Protein AF-0000000087192263 (afdb_homodimer)

Radius of gyration: 20.5 Å; Cα contacts (8 Å, |Δi|>4): 845; chains: 2; bounding box: 50×61×40 Å

Sequence (394 aa):
MRIVALLAHPRASSFNHALFDAVTDELRARGCEVLAHDLCAEGFDPLLRADETGTVAGAGAAGDALVARHREELAAADGLVFVHPNWWGMPPAVLAGWIQRVLAPGVAYKLEHADGEPEGLLRAGRALVLNTSDTPEERERDEFGDPLQRVWAACVLPYVGVGDVRRKVFRTVSDATAAEREAWLAEAREAAAALVGMRIVALLAHPRASSFNHALFDAVTDELRARGCEVLAHDLCAEGFDPLLRADETGTVAGAGAAGDALVARHREELAAADGLVFVHPNWWGMPPAVLAGWIQRVLAPGVAYKLEHADGEPEGLLRAGRALVLNTSDTPEERERDEFGDPLQRVWAACVLPYVGVGDVRRKVFRTVSDATAAEREAWLAEAREAAAALVG

Secondary structure (DSSP, 8-state):
-EEEEEE--S-TTSHHHHHHHHHHHHHHHTT-EEEEEETTTTT------GGG--SSS---S-SSHHHHHHHHHHHH-SEEEEEEE-BTTB--HHHHHHHHHHS-BTTTEE-SSTTS--EE--S--EEEEEEEESS-HHHIIIII--HHHHIIIIIITGGGT--EEEEEEEE-STT--HHHHHHHHHHHHHHHHHHH-/-EEEEEE--S-TTSHHHHHHHHHHHHHHHTT-EEEEEETTTTT------GGG--SSS---S-SSHHHHHHHHHHHH-SEEEEEEE-BTTB--HHHHHHHHHHS-BTTTEE-SSTTS--EE--S--EEEEEEEESS-HHHIIIII--HHHHIIIIIITGGGT--EEEEEEEE-STT--HHHHHHHHHHHHHHHHHHH-

Nearest PDB structures (foldseek):
  3lcm-assembly1_B  TM=8.737E-01  e=1.177E-16  Streptococcus mutans UA159
  4cet-assembly1_A-2  TM=8.474E-01  e=1.750E-14  Homo sapiens
  1qrd-assembly1_A  TM=8.284E-01  e=2.272E-13  Rattus rattus
  3p0r-assembly1_A-2  TM=7.513E-01  e=4.917E-11  Bacillus anthracis str. Sterne
  4n65-assembly1_A  TM=7.554E-01  e=4.619E-11  Pseudomonas aeruginosa PAO1

Solvent-accessible surface area (backbone atoms only — not comparable to full-atom values): 20004 Å² total; per-residue (Å²): 98,36,31,39,34,41,34,41,63,59,41,81,85,36,70,53,46,52,45,45,50,39,25,52,50,44,36,42,74,70,62,32,48,69,52,75,41,51,40,53,84,70,59,60,78,26,71,64,48,51,91,58,69,60,56,41,60,59,59,71,80,59,89,45,68,67,54,36,49,52,36,54,51,50,51,68,14,46,26,39,36,40,27,30,47,58,53,62,48,33,62,42,20,52,48,43,8,43,50,61,60,39,60,24,19,70,49,22,24,42,28,88,42,74,65,48,73,65,42,43,54,32,62,22,41,37,36,42,37,41,32,38,32,40,59,44,69,67,52,29,65,76,58,35,48,59,28,48,56,34,25,45,64,34,35,41,38,45,44,27,37,25,74,44,71,43,76,48,75,47,64,37,57,89,76,50,49,73,67,53,50,52,52,50,38,52,52,43,27,51,53,40,53,55,71,77,98,98,36,32,41,32,41,34,38,62,56,40,82,84,34,69,55,46,53,46,46,51,39,25,52,51,46,37,42,74,70,63,33,49,69,53,74,39,49,40,53,82,70,62,60,77,26,71,65,50,51,90,60,69,60,57,42,60,59,62,71,79,58,89,46,68,67,54,36,50,50,35,56,51,51,52,66,15,47,26,39,37,40,28,29,46,57,51,62,48,32,63,44,19,52,47,42,9,43,51,61,62,40,62,25,21,72,50,22,23,42,28,89,41,74,64,48,75,64,41,42,54,32,62,20,42,38,35,40,38,42,31,37,32,39,59,44,71,66,53,30,68,76,60,36,48,60,28,47,57,35,25,47,64,34,36,42,38,46,45,28,37,26,75,45,72,43,75,47,76,46,63,37,56,89,75,52,48,73,67,54,50,52,53,50,39,52,51,43,26,51,55,37,53,55,72,77,99

Foldseek 3Di:
DEEEEEQEDQDCPDLLVVLSCLLQVLCVVVPYHYNYDYLNVVVQDLDDDPLQQDAADFSPADPDPVLNVLLVSQQVGQEYEYGAEQDLLDGDSSVNSSLSRNCGDVRQWHDNDPPGQIDARGNHQEYEYEYEAADDPVCCVPPVDRSVCCCCQPPRQVSNRHNHYHYDYHDDPVPDDPVRSVVVSVVSSVVSVVSVD/DEEEEEQEDQDCPDLLVVLSCLLQVLCVVVPYHYNYDHLNVVVQDLDDDPLQQDAADFSPADPDPVLNVLLVSQQVGQEYEYGAEQDLLDGDSSVNSSLSRNCGDVRQWHDNDPPGQIDARHNHQEYEYEYEAADDPVCCVPPVDRSVCCCCQPPRQVSNRHNHYHYDYHDDPVPDDPVRSVVVSVVSSVVSVVSVD

pLDDT: mean 97.14, std 2.64, range [80.75, 99.0]

InterPro domains:
  IPR003680 Flavodoxin-like fold [PF02525] (1-192)
  IPR029039 Flavoprotein-like superfamily [G3DSA:3.40.50.360] (1-196)
  IPR029039 Flavoprotein-like superfamily [SSF52218] (1-196)
  IPR051545 NAD(P)H dehydrogenase (quinone) [PTHR10204] (1-190)

Organism: Streptomyces mobaraensis (NCBI:txid35621)

Structure (mmCIF, N/CA/C/O backbone):
data_AF-0000000087192263-model_v1
#
loop_
_entity.id
_entity.type
_entity.pdbx_description
1 polymer 'Flavodoxin family protein'
#
loop_
_atom_site.group_PDB
_atom_site.id
_atom_site.type_symbol
_atom_site.label_atom_id
_atom_site.label_alt_id
_atom_site.label_comp_id
_atom_site.label_asym_id
_atom_site.label_entity_id
_atom_site.label_seq_id
_atom_site.pdbx_PDB_ins_code
_atom_site.Cartn_x
_atom_site.Cartn_y
_atom_site.Cartn_z
_atom_site.occupancy
_atom_site.B_iso_or_equiv
_atom_site.auth_seq_id
_atom_site.auth_comp_id
_atom_site.auth_asym_id
_atom_site.auth_atom_id
_atom_site.pdbx_PDB_model_num
ATOM 1 N N . MET A 1 1 ? 6.074 27.859 11.008 1 94.62 1 MET A N 1
ATOM 2 C CA . MET A 1 1 ? 6.215 26.422 10.789 1 94.62 1 MET A CA 1
ATOM 3 C C . MET A 1 1 ? 5.578 26 9.461 1 94.62 1 MET A C 1
ATOM 5 O O . MET A 1 1 ? 4.488 26.469 9.125 1 94.62 1 MET A O 1
ATOM 9 N N . ARG A 1 2 ? 6.289 25.266 8.602 1 97.81 2 ARG A N 1
ATOM 10 C CA . ARG A 1 2 ? 5.781 24.781 7.328 1 97.81 2 ARG A CA 1
ATOM 11 C C . ARG A 1 2 ? 5.344 23.328 7.441 1 97.81 2 ARG A C 1
ATOM 13 O O . ARG A 1 2 ? 6.125 22.469 7.855 1 97.81 2 ARG A O 1
ATOM 20 N N . ILE A 1 3 ? 4.07 23.047 7.066 1 98.62 3 ILE A N 1
ATOM 21 C CA . ILE A 1 3 ? 3.496 21.719 7.195 1 98.62 3 ILE A CA 1
ATOM 22 C C . ILE A 1 3 ? 3.059 21.219 5.824 1 98.62 3 ILE A C 1
ATOM 24 O O . ILE A 1 3 ? 2.367 21.922 5.086 1 98.62 3 ILE A O 1
ATOM 28 N N . VAL A 1 4 ? 3.521 20.078 5.422 1 98.88 4 VAL A N 1
ATOM 29 C CA . VAL A 1 4 ? 2.975 19.391 4.258 1 98.88 4 VAL A CA 1
ATOM 30 C C . VAL A 1 4 ? 1.828 18.469 4.691 1 98.88 4 VAL A C 1
ATOM 32 O O . VAL A 1 4 ? 1.989 17.656 5.598 1 98.88 4 VAL A O 1
ATOM 35 N N . ALA A 1 5 ? 0.648 18.688 4.156 1 98.94 5 ALA A N 1
ATOM 36 C CA . ALA A 1 5 ? -0.538 17.891 4.449 1 98.94 5 ALA A CA 1
ATOM 37 C C . ALA A 1 5 ? -1.03 17.156 3.205 1 98.94 5 ALA A C 1
ATOM 39 O O . ALA A 1 5 ? -1.224 17.766 2.152 1 98.94 5 ALA A O 1
ATOM 40 N N . LEU A 1 6 ? -1.218 15.867 3.338 1 98.94 6 LEU A N 1
ATOM 41 C CA . LEU A 1 6 ? -1.612 15.031 2.211 1 98.94 6 LEU A CA 1
ATOM 42 C C . LEU A 1 6 ? -2.965 14.375 2.471 1 98.94 6 LEU A C 1
ATOM 44 O O . LEU A 1 6 ? -3.188 13.805 3.541 1 98.94 6 LEU A O 1
ATOM 48 N N . LEU A 1 7 ? -3.816 14.477 1.488 1 98.94 7 LEU A N 1
ATOM 49 C CA . LEU A 1 7 ? -5.105 13.789 1.469 1 98.94 7 LEU A CA 1
ATOM 50 C C . LEU A 1 7 ? -5.137 12.727 0.378 1 98.94 7 LEU A C 1
ATOM 52 O O . LEU A 1 7 ? -4.734 12.984 -0.758 1 98.94 7 LEU A O 1
ATOM 56 N N . ALA A 1 8 ? -5.555 11.523 0.763 1 98.88 8 ALA A N 1
ATOM 57 C CA . ALA A 1 8 ? -5.695 10.445 -0.218 1 98.88 8 ALA A CA 1
ATOM 58 C C . ALA A 1 8 ? -7.082 9.812 -0.145 1 98.88 8 ALA A C 1
ATOM 60 O O . ALA A 1 8 ? -7.281 8.82 0.552 1 98.88 8 ALA A O 1
ATOM 61 N N . HIS A 1 9 ? -7.98 10.328 -0.926 1 98.81 9 HIS A N 1
ATOM 62 C CA . HIS A 1 9 ? -9.32 9.789 -1.115 1 98.81 9 HIS A CA 1
ATOM 63 C C . HIS A 1 9 ? -9.945 10.305 -2.406 1 98.81 9 HIS A C 1
ATOM 65 O O . HIS A 1 9 ? -9.93 11.508 -2.674 1 98.81 9 HIS A O 1
ATOM 71 N N . PRO A 1 10 ? -10.586 9.438 -3.146 1 98.38 10 PRO A N 1
ATOM 72 C CA . PRO A 1 10 ? -11.047 9.867 -4.469 1 98.38 10 PRO A CA 1
ATOM 73 C C . PRO A 1 10 ? -12.406 10.57 -4.422 1 98.38 10 PRO A C 1
ATOM 75 O O . PRO A 1 10 ? -12.797 11.219 -5.391 1 98.38 10 PRO A O 1
ATOM 78 N N . ARG A 1 11 ? -13.133 10.375 -3.334 1 97.69 11 ARG A N 1
ATOM 79 C CA . ARG A 1 11 ? -14.453 10.984 -3.221 1 97.69 11 ARG A CA 1
ATOM 80 C C . ARG A 1 11 ? -14.367 12.336 -2.514 1 97.69 11 ARG A C 1
ATOM 82 O O . ARG A 1 11 ? -14.086 12.398 -1.315 1 97.69 11 ARG A O 1
ATOM 89 N N . ALA A 1 12 ? -14.781 13.398 -3.156 1 96.38 12 ALA A N 1
ATOM 90 C CA . ALA A 1 12 ? -14.672 14.758 -2.627 1 96.38 12 ALA A CA 1
ATOM 91 C C . ALA A 1 12 ? -15.555 14.938 -1.397 1 96.38 12 ALA A C 1
ATOM 93 O O . ALA A 1 12 ? -15.25 15.75 -0.522 1 96.38 12 ALA A O 1
ATOM 94 N N . SER A 1 13 ? -16.594 14.164 -1.322 1 96.25 13 SER A N 1
ATOM 95 C CA . SER A 1 13 ? -17.531 14.305 -0.217 1 96.25 13 SER A CA 1
ATOM 96 C C . SER A 1 13 ? -17.188 13.352 0.925 1 96.25 13 SER A C 1
ATOM 98 O O . SER A 1 13 ? -17.969 13.195 1.866 1 96.25 13 SER A O 1
ATOM 100 N N . SER A 1 14 ? -16.078 12.695 0.826 1 97.88 14 SER A N 1
ATOM 101 C CA . SER A 1 14 ? -15.703 11.711 1.832 1 97.88 14 SER A CA 1
ATOM 102 C C . SER A 1 14 ? -15.445 12.367 3.184 1 97.88 14 SER A C 1
ATOM 104 O O . SER A 1 14 ? -15.117 13.555 3.248 1 97.88 14 SER A O 1
ATOM 106 N N . PHE A 1 15 ? -15.578 11.609 4.254 1 98.75 15 PHE A N 1
ATOM 107 C CA . PHE A 1 15 ? -15.25 12.117 5.578 1 98.75 15 PHE A CA 1
ATOM 108 C C . PHE A 1 15 ? -13.766 12.453 5.676 1 98.75 15 PHE A C 1
ATOM 110 O O . PHE A 1 15 ? -13.367 13.305 6.469 1 98.75 15 PHE A O 1
ATOM 117 N N . ASN A 1 16 ? -12.922 11.836 4.898 1 98.94 16 ASN A N 1
ATOM 118 C CA . ASN A 1 16 ? -11.5 12.148 4.855 1 98.94 16 ASN A CA 1
ATOM 119 C C . ASN A 1 16 ? -11.266 13.594 4.418 1 98.94 16 ASN A C 1
ATOM 121 O O . ASN A 1 16 ? -10.375 14.266 4.941 1 98.94 16 ASN A O 1
ATOM 125 N N . HIS A 1 17 ? -12.047 14.016 3.438 1 98.94 17 HIS A N 1
ATOM 126 C CA . HIS A 1 17 ? -11.938 15.414 3.029 1 98.94 17 HIS A CA 1
ATOM 127 C C . HIS A 1 17 ? -12.312 16.344 4.172 1 98.94 17 HIS A C 1
ATOM 129 O O . HIS A 1 17 ? -11.664 17.375 4.375 1 98.94 17 HIS A O 1
ATOM 135 N N . ALA A 1 18 ? -13.336 16 4.922 1 98.88 18 ALA A N 1
ATOM 136 C CA . ALA A 1 18 ? -13.75 16.828 6.059 1 98.88 18 ALA A CA 1
ATOM 137 C C . ALA A 1 18 ? -12.648 16.891 7.113 1 98.88 18 ALA A C 1
ATOM 139 O O . ALA A 1 18 ? -12.367 17.969 7.648 1 98.88 18 ALA A O 1
ATOM 140 N N . LEU A 1 19 ? -12.062 15.766 7.402 1 98.94 19 LEU A N 1
ATOM 141 C CA . LEU A 1 19 ? -10.953 15.727 8.344 1 98.94 19 LEU A CA 1
ATOM 142 C C . LEU A 1 19 ? -9.789 16.578 7.855 1 98.94 19 LEU A C 1
ATOM 144 O O . LEU A 1 19 ? -9.211 17.344 8.625 1 98.94 19 LEU A O 1
ATOM 148 N N . PHE A 1 20 ? -9.477 16.438 6.574 1 98.94 20 PHE A N 1
ATOM 149 C CA . PHE A 1 20 ? -8.383 17.172 5.957 1 98.94 20 PHE A CA 1
ATOM 150 C C . PHE A 1 20 ? -8.602 18.672 6.074 1 98.94 20 PHE A C 1
ATOM 152 O O . PHE A 1 20 ? -7.707 19.406 6.5 1 98.94 20 PHE A O 1
ATOM 159 N N . ASP A 1 21 ? -9.781 19.094 5.742 1 98.94 21 ASP A N 1
ATOM 160 C CA . ASP A 1 21 ? -10.125 20.5 5.836 1 98.94 21 ASP A CA 1
ATOM 161 C C . ASP A 1 21 ? -10.031 21 7.277 1 98.94 21 ASP A C 1
ATOM 163 O O . ASP A 1 21 ? -9.492 22.078 7.539 1 98.94 21 ASP A O 1
ATOM 167 N N . ALA A 1 22 ? -10.539 20.203 8.203 1 98.94 22 ALA A N 1
ATOM 168 C CA . ALA A 1 22 ? -10.516 20.578 9.617 1 98.94 22 ALA A CA 1
ATOM 169 C C . ALA A 1 22 ? -9.094 20.797 10.109 1 98.94 22 ALA A C 1
ATOM 171 O O . ALA A 1 22 ? -8.797 21.797 10.766 1 98.94 22 ALA A O 1
ATOM 172 N N . VAL A 1 23 ? -8.211 19.922 9.742 1 98.94 23 VAL A N 1
ATOM 173 C CA . VAL A 1 23 ? -6.852 19.969 10.266 1 98.94 23 VAL A CA 1
ATOM 174 C C . VAL A 1 23 ? -6.066 21.078 9.578 1 98.94 23 VAL A C 1
ATOM 176 O O . VAL A 1 23 ? -5.301 21.797 10.227 1 98.94 23 VAL A O 1
ATOM 179 N N . THR A 1 24 ? -6.227 21.219 8.266 1 98.88 24 THR A N 1
ATOM 180 C CA . THR A 1 24 ? -5.477 22.266 7.559 1 98.88 24 THR A CA 1
ATOM 181 C C . THR A 1 24 ? -5.941 23.656 7.98 1 98.88 24 THR A C 1
ATOM 183 O O . THR A 1 24 ? -5.129 24.562 8.148 1 98.88 24 THR A O 1
ATOM 186 N N . ASP A 1 25 ? -7.262 23.797 8.164 1 98.81 25 ASP A N 1
ATOM 187 C CA . ASP A 1 25 ? -7.797 25.062 8.641 1 98.81 25 ASP A CA 1
ATOM 188 C C . ASP A 1 25 ? -7.246 25.406 10.031 1 98.81 25 ASP A C 1
ATOM 190 O O . ASP A 1 25 ? -6.852 26.547 10.281 1 98.81 25 ASP A O 1
ATOM 194 N N . GLU A 1 26 ? -7.262 24.422 10.906 1 98.81 26 GLU A N 1
ATOM 195 C CA . GLU A 1 26 ? -6.75 24.625 12.258 1 98.81 26 GLU A CA 1
ATOM 196 C C . GLU A 1 26 ? -5.285 25.047 12.234 1 98.81 26 GLU A C 1
ATOM 198 O O . GLU A 1 26 ? -4.895 26 12.93 1 98.81 26 GLU A O 1
ATOM 203 N N . LEU A 1 27 ? -4.473 24.391 11.445 1 98.81 27 LEU A N 1
ATOM 204 C CA . LEU A 1 27 ? -3.047 24.688 11.352 1 98.81 27 LEU A CA 1
ATOM 205 C C . LEU A 1 27 ? -2.82 26.094 10.805 1 98.81 27 LEU A C 1
ATOM 207 O O . LEU A 1 27 ? -1.975 26.844 11.312 1 98.81 27 LEU A O 1
ATOM 211 N N . ARG A 1 28 ? -3.564 26.453 9.773 1 98.75 28 ARG A N 1
ATOM 212 C CA . ARG A 1 28 ? -3.461 27.797 9.227 1 98.75 28 ARG A CA 1
ATOM 213 C C . ARG A 1 28 ? -3.852 28.844 10.258 1 98.75 28 ARG A C 1
ATOM 215 O O . ARG A 1 28 ? -3.191 29.875 10.383 1 98.75 28 ARG A O 1
ATOM 222 N N . ALA A 1 29 ? -4.891 28.547 10.969 1 98.25 29 ALA A N 1
ATOM 223 C CA . ALA A 1 29 ? -5.363 29.469 12.008 1 98.25 29 ALA A CA 1
ATOM 224 C C . ALA A 1 29 ? -4.297 29.672 13.078 1 98.25 29 ALA A C 1
ATOM 226 O O . ALA A 1 29 ? -4.258 30.719 13.727 1 98.25 29 ALA A O 1
ATOM 227 N N . ARG A 1 30 ? -3.453 28.766 13.188 1 97.75 30 ARG A N 1
ATOM 228 C CA . ARG A 1 30 ? -2.4 28.844 14.195 1 97.75 30 ARG A CA 1
ATOM 229 C C . ARG A 1 30 ? -1.119 29.422 13.609 1 97.75 30 ARG A C 1
ATOM 231 O O . ARG A 1 30 ? -0.07 29.406 14.258 1 97.75 30 ARG A O 1
ATOM 238 N N . GLY A 1 31 ? -1.154 29.797 12.398 1 97.75 31 GLY A N 1
ATOM 239 C CA . GLY A 1 31 ? -0.068 30.562 11.812 1 97.75 31 GLY A CA 1
ATOM 240 C C . GLY A 1 31 ? 0.883 29.734 10.984 1 97.75 31 GLY A C 1
ATOM 241 O O . GLY A 1 31 ? 1.912 30.219 10.516 1 97.75 31 GLY A O 1
ATOM 242 N N . CYS A 1 32 ? 0.577 28.484 10.75 1 98.44 32 CYS A N 1
ATOM 243 C CA . CYS A 1 32 ? 1.433 27.625 9.945 1 98.44 32 CYS A CA 1
ATOM 244 C C . CYS A 1 32 ? 1.235 27.906 8.453 1 98.44 32 CYS A C 1
ATOM 246 O O . CYS A 1 32 ? 0.139 28.266 8.031 1 98.44 32 CYS A O 1
ATOM 248 N N . GLU A 1 33 ? 2.307 27.828 7.691 1 98.5 33 GLU A N 1
ATOM 249 C CA . GLU A 1 33 ? 2.193 27.672 6.242 1 98.5 33 GLU A CA 1
ATOM 250 C C . GLU A 1 33 ? 1.877 26.219 5.875 1 98.5 33 GLU A C 1
ATOM 252 O O . GLU A 1 33 ? 2.703 25.328 6.074 1 98.5 33 GLU A O 1
ATOM 257 N N . VAL A 1 34 ? 0.685 26.031 5.402 1 98.75 34 VAL A N 1
ATOM 258 C CA . VAL A 1 34 ? 0.263 24.672 5.102 1 98.75 34 VAL A CA 1
ATOM 259 C C . VAL A 1 34 ? 0.296 24.438 3.592 1 98.75 34 VAL A C 1
ATOM 261 O O . VAL A 1 34 ? -0.413 25.109 2.84 1 98.75 34 VAL A O 1
ATOM 264 N N . LEU A 1 35 ? 1.178 23.562 3.119 1 98.81 35 LEU A N 1
ATOM 265 C CA . LEU A 1 35 ? 1.157 23.047 1.754 1 98.81 35 LEU A CA 1
ATOM 266 C C . LEU A 1 35 ? 0.253 21.828 1.646 1 98.81 35 LEU A C 1
ATOM 268 O O . LEU A 1 35 ? 0.69 20.703 1.899 1 98.81 35 LEU A O 1
ATOM 272 N N . ALA A 1 36 ? -0.992 22.125 1.263 1 98.88 36 ALA A N 1
ATOM 273 C CA . ALA A 1 36 ? -2.043 21.109 1.256 1 98.88 36 ALA A CA 1
ATOM 274 C C . ALA A 1 36 ? -2.164 20.453 -0.117 1 98.88 36 ALA A C 1
ATOM 276 O O . ALA A 1 36 ? -2.27 21.141 -1.134 1 98.88 36 ALA A O 1
ATOM 277 N N . HIS A 1 37 ? -2.127 19.141 -0.107 1 98.88 37 HIS A N 1
ATOM 278 C CA . HIS A 1 37 ? -2.197 18.391 -1.357 1 98.88 37 HIS A CA 1
ATOM 279 C C . HIS A 1 37 ? -3.299 17.328 -1.31 1 98.88 37 HIS A C 1
ATOM 281 O O . HIS A 1 37 ? -3.281 16.453 -0.451 1 98.88 37 HIS A O 1
ATOM 287 N N . ASP A 1 38 ? -4.266 17.484 -2.143 1 98.88 38 ASP A N 1
ATOM 288 C CA . ASP A 1 38 ? -5.188 16.406 -2.482 1 98.88 38 ASP A CA 1
ATOM 289 C C . ASP A 1 38 ? -4.645 15.555 -3.629 1 98.88 38 ASP A C 1
ATOM 291 O O . ASP A 1 38 ? -4.742 15.938 -4.797 1 98.88 38 ASP A O 1
ATOM 295 N N . LEU A 1 39 ? -4.125 14.383 -3.301 1 98.88 39 LEU A N 1
ATOM 296 C CA . LEU A 1 39 ? -3.348 13.617 -4.27 1 98.88 39 LEU A CA 1
ATOM 297 C C . LEU A 1 39 ? -4.223 13.172 -5.434 1 98.88 39 LEU A C 1
ATOM 299 O O . LEU A 1 39 ? -3.771 13.148 -6.582 1 98.88 39 LEU A O 1
ATOM 303 N N . CYS A 1 40 ? -5.449 12.773 -5.137 1 98.56 40 CYS A N 1
ATOM 304 C CA . CYS A 1 40 ? -6.352 12.336 -6.195 1 98.56 40 CYS A CA 1
ATOM 305 C C . CYS A 1 40 ? -6.75 13.508 -7.09 1 98.56 40 CYS A C 1
ATOM 307 O O . CYS A 1 40 ? -6.703 13.398 -8.312 1 98.56 40 CYS A O 1
ATOM 309 N N . ALA A 1 41 ? -7.07 14.648 -6.504 1 97.94 41 ALA A N 1
ATOM 310 C CA . ALA A 1 41 ? -7.52 15.812 -7.266 1 97.94 41 ALA A CA 1
ATOM 311 C C . ALA A 1 41 ? -6.391 16.375 -8.125 1 97.94 41 ALA A C 1
ATOM 313 O O . ALA A 1 41 ? -6.637 16.875 -9.227 1 97.94 41 ALA A O 1
ATOM 314 N N . GLU A 1 42 ? -5.148 16.203 -7.684 1 97.69 42 GLU A N 1
ATOM 315 C CA . GLU A 1 42 ? -4.031 16.781 -8.422 1 97.69 42 GLU A CA 1
ATOM 316 C C . GLU A 1 42 ? -3.531 15.82 -9.5 1 97.69 42 GLU A C 1
ATOM 318 O O . GLU A 1 42 ? -2.664 16.172 -10.305 1 97.69 42 GLU A O 1
ATOM 323 N N . GLY A 1 43 ? -4.102 14.625 -9.484 1 97.25 43 GLY A N 1
A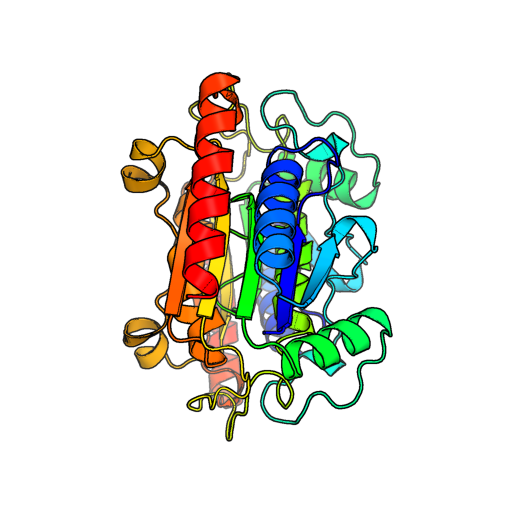TOM 324 C CA . GLY A 1 43 ? -3.689 13.648 -10.484 1 97.25 43 GLY A CA 1
ATOM 325 C C . GLY A 1 43 ? -2.297 13.102 -10.242 1 97.25 43 GLY A C 1
ATOM 326 O O . GLY A 1 43 ? -1.543 12.867 -11.188 1 97.25 43 GLY A O 1
ATOM 327 N N . PHE A 1 44 ? -1.93 12.938 -9 1 98.31 44 PHE A N 1
ATOM 328 C CA . PHE A 1 44 ? -0.613 12.391 -8.695 1 98.31 44 PHE A CA 1
ATOM 329 C C . PHE A 1 44 ? -0.46 10.992 -9.281 1 98.31 44 PHE A C 1
ATOM 331 O O . PHE A 1 44 ? -1.314 10.125 -9.07 1 98.31 44 PHE A O 1
ATOM 338 N N . ASP A 1 45 ? 0.564 10.75 -9.992 1 97.94 45 ASP A N 1
ATOM 339 C CA . ASP A 1 45 ? 0.857 9.43 -10.547 1 97.94 45 ASP A CA 1
ATOM 340 C C . ASP A 1 45 ? 1.597 8.555 -9.531 1 97.94 45 ASP A C 1
ATOM 342 O O . ASP A 1 45 ? 2.77 8.797 -9.242 1 97.94 45 ASP A O 1
ATOM 346 N N . PRO A 1 46 ? 0.958 7.523 -9.055 1 98.12 46 PRO A N 1
ATOM 347 C CA . PRO A 1 46 ? 1.568 6.723 -7.988 1 98.12 46 PRO A CA 1
ATOM 348 C C . PRO A 1 46 ? 2.531 5.668 -8.523 1 98.12 46 PRO A C 1
ATOM 350 O O . PRO A 1 46 ? 3.18 4.965 -7.746 1 98.12 46 PRO A O 1
ATOM 353 N N . LEU A 1 47 ? 2.75 5.543 -9.797 1 97.69 47 LEU A N 1
ATOM 354 C CA . LEU A 1 47 ? 3.523 4.445 -10.367 1 97.69 47 LEU A CA 1
ATOM 355 C C . LEU A 1 47 ? 5.012 4.785 -10.391 1 97.69 47 LEU A C 1
ATOM 357 O O . LEU A 1 47 ? 5.426 5.723 -11.078 1 97.69 47 LEU A O 1
ATOM 361 N N . LEU A 1 48 ? 5.711 4.043 -9.633 1 95.44 48 LEU A N 1
ATOM 362 C CA . LEU A 1 48 ? 7.164 4.156 -9.617 1 95.44 48 LEU A CA 1
ATOM 363 C C . LEU A 1 48 ? 7.762 3.637 -10.922 1 95.44 48 LEU A C 1
ATOM 365 O O . LEU A 1 48 ? 7.344 2.594 -11.43 1 95.44 48 LEU A O 1
ATOM 369 N N . ARG A 1 49 ? 8.742 4.348 -11.43 1 94.69 49 ARG A N 1
ATOM 370 C CA . ARG A 1 49 ? 9.422 3.941 -12.656 1 94.69 49 ARG A CA 1
ATOM 371 C C . ARG A 1 49 ? 10.68 3.141 -12.344 1 94.69 49 ARG A C 1
ATOM 373 O O . ARG A 1 49 ? 11.18 3.178 -11.219 1 94.69 49 ARG A O 1
ATOM 380 N N . ALA A 1 50 ? 11.109 2.469 -13.367 1 95.56 50 ALA A N 1
ATOM 381 C CA . ALA A 1 50 ? 12.273 1.596 -13.219 1 95.56 50 ALA A CA 1
ATOM 382 C C . ALA A 1 50 ? 13.469 2.367 -12.672 1 95.56 50 ALA A C 1
ATOM 384 O O . ALA A 1 50 ? 14.203 1.865 -11.812 1 95.56 50 ALA A O 1
ATOM 385 N N . ASP A 1 51 ? 13.664 3.584 -13.102 1 93.94 51 ASP A N 1
ATOM 386 C CA . ASP A 1 51 ? 14.836 4.371 -12.727 1 93.94 51 ASP A CA 1
ATOM 387 C C . ASP A 1 51 ? 14.664 4.988 -11.344 1 93.94 51 ASP A C 1
ATOM 389 O O . ASP A 1 51 ? 15.586 5.605 -10.812 1 93.94 51 ASP A O 1
ATOM 393 N N . GLU A 1 52 ? 13.516 4.75 -10.711 1 95.38 52 GLU A N 1
ATOM 394 C CA . GLU A 1 52 ? 13.227 5.316 -9.398 1 95.38 52 GLU A CA 1
ATOM 395 C C . GLU A 1 52 ? 13.367 4.266 -8.305 1 95.38 52 GLU A C 1
ATOM 397 O O . GLU A 1 52 ? 13.109 4.547 -7.129 1 95.38 52 GLU A O 1
ATOM 402 N N . THR A 1 53 ? 13.836 3.051 -8.633 1 95.25 53 THR A N 1
ATOM 403 C CA . THR A 1 53 ? 13.805 1.944 -7.68 1 95.25 53 THR A CA 1
ATOM 404 C C . THR A 1 53 ? 15.094 1.9 -6.863 1 95.25 53 THR A C 1
ATOM 406 O O . THR A 1 53 ? 15.203 1.126 -5.91 1 95.25 53 THR A O 1
ATOM 409 N N . GLY A 1 54 ? 16.062 2.703 -7.133 1 93.25 54 GLY A N 1
ATOM 410 C CA . GLY A 1 54 ? 17.312 2.705 -6.379 1 93.25 54 GLY A CA 1
ATOM 411 C C . GLY A 1 54 ? 17.156 3.24 -4.969 1 93.25 54 GLY A C 1
ATOM 412 O O . GLY A 1 54 ? 16.344 4.141 -4.727 1 93.25 54 GLY A O 1
ATOM 413 N N . THR A 1 55 ? 18.031 2.711 -4.086 1 94.69 55 THR A N 1
ATOM 414 C CA . THR A 1 55 ? 17.859 3.107 -2.691 1 94.69 55 THR A CA 1
ATOM 415 C C . THR A 1 55 ? 19.156 3.721 -2.143 1 94.69 55 THR A C 1
ATOM 417 O O . THR A 1 55 ? 19.172 4.242 -1.026 1 94.69 55 THR A O 1
ATOM 420 N N . VAL A 1 56 ? 20.219 3.637 -2.879 1 94.25 56 VAL A N 1
ATOM 421 C CA 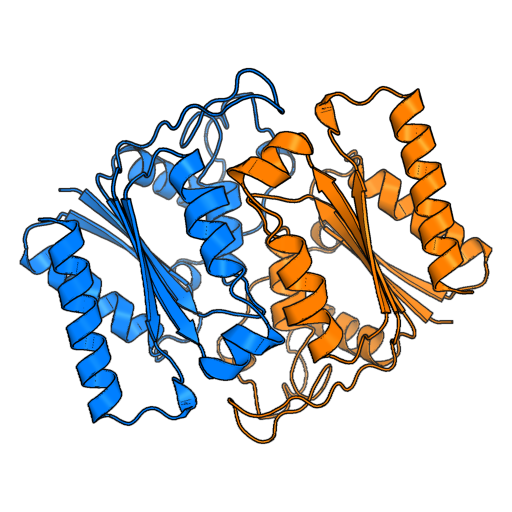. VAL A 1 56 ? 21.5 4.082 -2.357 1 94.25 56 VAL A CA 1
ATOM 422 C C . VAL A 1 56 ? 21.906 5.391 -3.031 1 94.25 56 VAL A C 1
ATOM 424 O O . VAL A 1 56 ? 22.078 6.41 -2.361 1 94.25 56 VAL A O 1
ATOM 427 N N . ALA A 1 57 ? 21.906 5.375 -4.406 1 92.88 57 ALA A N 1
ATOM 428 C CA . ALA A 1 57 ? 22.234 6.594 -5.141 1 92.88 57 ALA A CA 1
ATOM 429 C C . ALA A 1 57 ? 21.141 7.645 -4.98 1 92.88 57 ALA A C 1
ATOM 431 O O . ALA A 1 57 ? 19.953 7.316 -4.977 1 92.88 57 ALA A O 1
ATOM 432 N N . GLY A 1 58 ? 21.5 8.828 -4.883 1 93.19 58 GLY A N 1
ATOM 433 C CA . GLY A 1 58 ? 20.516 9.898 -4.84 1 93.19 58 GLY A CA 1
ATOM 434 C C . GLY A 1 58 ? 19.594 9.898 -6.043 1 93.19 58 GLY A C 1
ATOM 435 O O . GLY A 1 58 ? 20.016 9.633 -7.168 1 93.19 58 GLY A O 1
ATOM 436 N N . ALA A 1 59 ? 18.219 10.133 -5.824 1 89.88 59 ALA A N 1
ATOM 437 C CA . ALA A 1 59 ? 17.172 10.062 -6.844 1 89.88 59 ALA A CA 1
ATOM 438 C C . ALA A 1 59 ? 17.297 11.227 -7.828 1 89.88 59 ALA A C 1
ATOM 440 O O . ALA A 1 59 ? 16.594 11.266 -8.844 1 89.88 59 ALA A O 1
ATOM 441 N N . GLY A 1 60 ? 18.328 11.727 -8.188 1 87.5 60 GLY A N 1
ATOM 442 C CA . GLY A 1 60 ? 18.422 12.867 -9.086 1 87.5 60 GLY A CA 1
ATOM 443 C C . GLY A 1 60 ? 17.125 13.625 -9.219 1 87.5 60 GLY A C 1
ATOM 444 O O . GLY A 1 60 ? 16.219 13.469 -8.398 1 87.5 60 GLY A O 1
ATOM 445 N N . ALA A 1 61 ? 16.953 14.539 -10.203 1 88.38 61 ALA A N 1
ATOM 446 C CA . ALA A 1 61 ? 15.75 15.312 -10.461 1 88.38 61 ALA A CA 1
ATOM 447 C C . ALA A 1 61 ? 14.602 14.414 -10.914 1 88.38 61 ALA A C 1
ATOM 449 O O . ALA A 1 61 ? 14.805 13.477 -11.688 1 88.38 61 ALA A O 1
ATOM 450 N N . ALA A 1 62 ? 13.484 14.734 -10.32 1 90.56 62 ALA A N 1
ATOM 451 C CA . ALA A 1 62 ? 12.32 13.969 -10.75 1 90.56 62 ALA A CA 1
ATOM 452 C C . ALA A 1 62 ? 11.883 14.367 -12.156 1 90.56 62 ALA A C 1
ATOM 454 O O . ALA A 1 62 ? 11.898 15.555 -12.508 1 90.56 62 ALA A O 1
ATOM 455 N N . GLY A 1 63 ? 11.609 13.398 -12.93 1 88.12 63 GLY A N 1
ATOM 456 C CA . GLY A 1 63 ? 11.117 13.68 -14.273 1 88.12 63 GLY A CA 1
ATOM 457 C C . GLY A 1 63 ? 9.695 14.211 -14.289 1 88.12 63 GLY A C 1
ATOM 458 O O . GLY A 1 63 ? 9.289 14.883 -15.242 1 88.12 63 GLY A O 1
ATOM 459 N N . ASP A 1 64 ? 8.977 13.961 -13.297 1 93.69 64 ASP A N 1
ATOM 460 C CA . ASP A 1 64 ? 7.598 14.398 -13.117 1 93.69 64 ASP A CA 1
ATOM 461 C C . ASP A 1 64 ? 7.535 15.672 -12.281 1 93.69 64 ASP A C 1
ATOM 463 O O . ASP A 1 64 ? 7.984 15.695 -11.133 1 93.69 64 ASP A O 1
ATOM 467 N N . ALA A 1 65 ? 6.957 16.75 -12.797 1 96.38 65 ALA A N 1
ATOM 468 C CA . ALA A 1 65 ? 6.965 18.078 -12.156 1 96.38 65 ALA A CA 1
ATOM 469 C C . ALA A 1 65 ? 6.246 18.031 -10.812 1 96.38 65 ALA A C 1
ATOM 471 O O . ALA A 1 65 ? 6.637 18.734 -9.875 1 96.38 65 ALA A O 1
ATOM 472 N N . LEU A 1 66 ? 5.18 17.312 -10.773 1 97.75 66 LEU A N 1
ATOM 473 C CA . LEU A 1 66 ? 4.438 17.219 -9.523 1 97.75 66 LEU A CA 1
ATOM 474 C C . LEU A 1 66 ? 5.254 16.5 -8.461 1 97.75 66 LEU A C 1
ATOM 476 O O . LEU A 1 66 ? 5.285 16.922 -7.301 1 97.75 66 LEU A O 1
ATOM 480 N N . VAL A 1 67 ? 5.934 15.43 -8.805 1 98.06 67 VAL A N 1
ATOM 481 C CA . VAL A 1 67 ? 6.805 14.719 -7.879 1 98.06 67 VAL A CA 1
ATOM 482 C C . VAL A 1 67 ? 7.934 15.648 -7.422 1 98.06 67 VAL A C 1
ATOM 484 O O . VAL A 1 67 ? 8.258 15.695 -6.234 1 98.06 67 VAL A O 1
ATOM 487 N N . ALA A 1 68 ? 8.508 16.359 -8.398 1 97.69 68 ALA A N 1
ATOM 488 C CA . ALA A 1 68 ? 9.578 17.297 -8.062 1 97.69 68 ALA A CA 1
ATOM 489 C C . ALA A 1 68 ? 9.102 18.328 -7.031 1 97.69 68 ALA A C 1
ATOM 491 O O . ALA A 1 68 ? 9.805 18.609 -6.059 1 97.69 68 ALA A O 1
ATOM 492 N N . ARG A 1 69 ? 7.953 18.844 -7.25 1 98.25 69 ARG A N 1
ATOM 493 C CA . ARG A 1 69 ? 7.383 19.812 -6.328 1 98.25 69 ARG A CA 1
ATOM 494 C C . ARG A 1 69 ? 7.184 19.219 -4.941 1 98.25 69 ARG A C 1
ATOM 496 O O . ARG A 1 69 ? 7.555 19.828 -3.934 1 98.25 69 ARG A O 1
ATOM 503 N N . HIS A 1 70 ? 6.641 18.031 -4.887 1 98.75 70 HIS A N 1
ATOM 504 C CA . HIS A 1 70 ? 6.41 17.375 -3.605 1 98.75 70 HIS A CA 1
ATOM 505 C C . HIS A 1 70 ? 7.723 17.109 -2.881 1 98.75 70 HIS A C 1
ATOM 507 O O . HIS A 1 70 ? 7.812 17.266 -1.662 1 98.75 70 HIS A O 1
ATOM 513 N N . ARG A 1 71 ? 8.742 16.672 -3.588 1 98.38 71 ARG A N 1
ATOM 514 C CA . ARG A 1 71 ? 10.047 16.422 -2.986 1 98.38 71 ARG A CA 1
ATOM 515 C C . ARG A 1 71 ? 10.633 17.703 -2.414 1 98.38 71 ARG A C 1
ATOM 517 O O . ARG A 1 71 ? 11.18 17.703 -1.309 1 98.38 71 ARG A O 1
ATOM 524 N N . GLU A 1 72 ? 10.539 18.766 -3.166 1 97.5 72 GLU A N 1
ATOM 525 C CA . GLU A 1 72 ? 11.047 20.062 -2.719 1 97.5 72 GLU A CA 1
ATOM 526 C C . GLU A 1 72 ? 10.32 20.531 -1.464 1 97.5 72 GLU A C 1
ATOM 528 O O . GLU A 1 72 ? 10.953 20.953 -0.495 1 97.5 72 GLU A O 1
ATOM 533 N N . GLU A 1 73 ? 9.047 20.453 -1.492 1 98.44 73 GLU A N 1
ATOM 534 C CA . GLU A 1 73 ? 8.242 20.875 -0.352 1 98.44 73 GLU A CA 1
ATOM 535 C C . GLU A 1 73 ? 8.516 20 0.874 1 98.44 73 GLU A C 1
ATOM 537 O O . GLU A 1 73 ? 8.609 20.516 1.993 1 98.44 73 GLU A O 1
ATOM 542 N N . LEU A 1 74 ? 8.664 18.75 0.635 1 98.31 74 LEU A N 1
ATOM 543 C CA . LEU A 1 74 ? 8.961 17.812 1.715 1 98.31 74 LEU A CA 1
ATOM 544 C C . LEU A 1 74 ? 10.266 18.172 2.408 1 98.31 74 LEU A C 1
ATOM 546 O O . LEU A 1 74 ? 10.344 18.188 3.639 1 98.31 74 LEU A O 1
ATOM 550 N N . ALA A 1 75 ? 11.234 18.469 1.64 1 95.5 75 ALA A N 1
ATOM 551 C CA . ALA A 1 75 ? 12.578 18.75 2.148 1 95.5 75 ALA A CA 1
ATOM 552 C C . ALA A 1 75 ? 12.562 19.984 3.051 1 95.5 75 ALA A C 1
ATOM 554 O O . ALA A 1 75 ? 13.383 20.094 3.967 1 95.5 75 ALA A O 1
ATOM 555 N N . ALA A 1 76 ? 11.609 20.859 2.85 1 95.44 76 ALA A N 1
ATOM 556 C CA . ALA A 1 76 ? 11.578 22.125 3.58 1 95.44 76 ALA A CA 1
ATOM 557 C C . ALA A 1 76 ? 10.523 22.094 4.688 1 95.44 76 ALA A C 1
ATOM 559 O O . ALA A 1 76 ? 10.383 23.062 5.441 1 95.44 76 ALA A O 1
ATOM 560 N N . ALA A 1 77 ? 9.812 21 4.863 1 97.94 77 ALA A N 1
ATOM 561 C CA . ALA A 1 77 ? 8.695 20.922 5.801 1 97.94 77 ALA A CA 1
ATOM 562 C C . ALA A 1 77 ? 9.188 20.719 7.23 1 97.94 77 ALA A C 1
ATOM 564 O O . ALA A 1 77 ? 10.156 19.984 7.461 1 97.94 77 ALA A O 1
ATOM 565 N N . ASP A 1 78 ? 8.438 21.297 8.188 1 97.75 78 ASP A N 1
ATOM 566 C CA . ASP A 1 78 ? 8.719 21.141 9.609 1 97.75 78 ASP A CA 1
ATOM 567 C C . ASP A 1 78 ? 7.84 20.062 10.227 1 97.75 78 ASP A C 1
ATOM 569 O O . ASP A 1 78 ? 8.125 19.562 11.32 1 97.75 78 ASP A O 1
ATOM 573 N N . GLY A 1 79 ? 6.773 19.703 9.602 1 98.25 79 GLY A N 1
ATOM 574 C CA . GLY A 1 79 ? 5.82 18.688 10.031 1 98.25 79 GLY A CA 1
ATOM 575 C C . GLY A 1 79 ? 5.008 18.109 8.891 1 98.25 79 GLY A C 1
ATOM 576 O O . GLY A 1 79 ? 4.965 18.688 7.797 1 98.25 79 GLY A O 1
ATOM 577 N N . LEU A 1 80 ? 4.426 16.984 9.188 1 98.88 80 LEU A N 1
ATOM 578 C CA . LEU A 1 80 ? 3.68 16.25 8.164 1 98.88 80 LEU A CA 1
ATOM 579 C C . LEU A 1 80 ? 2.307 15.844 8.68 1 98.88 80 LEU A C 1
ATOM 581 O O . LEU A 1 80 ? 2.164 15.477 9.852 1 98.88 80 LEU A O 1
ATOM 585 N N . VAL A 1 81 ? 1.295 15.914 7.812 1 98.94 81 VAL A N 1
ATOM 586 C CA . VAL A 1 81 ? -0.039 15.391 8.094 1 98.94 81 VAL A CA 1
ATOM 587 C C . VAL A 1 81 ? -0.477 14.469 6.957 1 98.94 81 VAL A C 1
ATOM 589 O O . VAL A 1 81 ? -0.328 14.805 5.781 1 98.94 81 VAL A O 1
ATOM 592 N N . PHE A 1 82 ? -0.929 13.32 7.309 1 98.94 82 PHE A N 1
ATOM 593 C CA . PHE A 1 82 ? -1.494 12.367 6.367 1 98.94 82 PHE A CA 1
ATOM 594 C C . PHE A 1 82 ? -2.938 12.039 6.73 1 98.94 82 PHE A C 1
ATOM 596 O O . PHE A 1 82 ? -3.23 11.664 7.867 1 98.94 82 PHE A O 1
ATOM 603 N N . VAL A 1 83 ? -3.852 12.18 5.77 1 99 83 VAL A N 1
ATOM 604 C CA . VAL A 1 83 ? -5.254 11.828 5.957 1 99 83 VAL A CA 1
ATOM 605 C C . VAL A 1 83 ? -5.688 10.82 4.895 1 99 83 VAL A C 1
ATOM 607 O O . VAL A 1 83 ? -5.68 11.133 3.699 1 99 83 VAL A O 1
ATOM 610 N N . HIS A 1 84 ? -6.082 9.648 5.316 1 98.94 84 HIS A N 1
ATOM 611 C CA . HIS A 1 84 ? -6.484 8.633 4.355 1 98.94 84 HIS A CA 1
ATOM 612 C C . HIS A 1 84 ? -7.27 7.512 5.035 1 98.94 84 HIS A C 1
ATOM 614 O O . HIS A 1 84 ? -7.172 7.332 6.25 1 98.94 84 HIS A O 1
ATOM 620 N N . PRO A 1 85 ? -8.078 6.703 4.293 1 98.75 85 PRO A N 1
ATOM 621 C CA . PRO A 1 85 ? -8.742 5.531 4.859 1 98.75 85 PRO A CA 1
ATOM 622 C C . PRO A 1 85 ? -7.809 4.336 5.016 1 98.75 85 PRO A C 1
ATOM 624 O O . PRO A 1 85 ? -6.727 4.312 4.426 1 98.75 85 PRO A O 1
ATOM 627 N N . ASN A 1 86 ? -8.172 3.447 5.871 1 98.38 86 ASN A N 1
ATOM 628 C CA . ASN A 1 86 ? -7.57 2.119 5.922 1 98.38 86 ASN A CA 1
ATOM 629 C C . ASN A 1 86 ? -8.211 1.174 4.914 1 98.38 86 ASN A C 1
ATOM 631 O O . ASN A 1 86 ? -9.32 0.676 5.137 1 98.38 86 ASN A O 1
ATOM 635 N N . TRP A 1 87 ? -7.57 0.911 3.797 1 98.12 87 TRP A N 1
ATOM 636 C CA . TRP A 1 87 ? -8.047 -0.012 2.773 1 98.12 87 TRP A CA 1
ATOM 637 C C . TRP A 1 87 ? -7.211 -1.284 2.75 1 98.12 87 TRP A C 1
ATOM 639 O O . TRP A 1 87 ? -6.059 -1.267 2.307 1 98.12 87 TRP A O 1
ATOM 649 N N . TRP A 1 88 ? -7.824 -2.371 3.23 1 97.94 88 TRP A N 1
ATOM 650 C CA . TRP A 1 88 ? -7.18 -3.682 3.225 1 97.94 88 TRP A CA 1
ATOM 651 C C . TRP A 1 88 ? -5.922 -3.674 4.09 1 97.94 88 TRP A C 1
ATOM 653 O O . TRP A 1 88 ? -4.934 -4.336 3.766 1 97.94 88 TRP A O 1
ATOM 663 N N . GLY A 1 89 ? -5.914 -2.795 5.09 1 98.12 89 GLY A N 1
ATOM 664 C CA . GLY A 1 89 ? -4.773 -2.723 5.984 1 98.12 89 GLY A CA 1
ATOM 665 C C . GLY A 1 89 ? -3.633 -1.887 5.434 1 98.12 89 GLY A C 1
ATOM 666 O O . GLY A 1 89 ? -2.516 -1.93 5.949 1 98.12 89 GLY A O 1
ATOM 667 N N . MET A 1 90 ? -3.873 -1.128 4.359 1 98.12 90 MET A N 1
ATOM 668 C CA . MET A 1 90 ? -2.857 -0.355 3.654 1 98.12 90 MET A CA 1
ATOM 669 C C . MET A 1 90 ? -3.373 1.038 3.311 1 98.12 90 MET A C 1
ATOM 671 O O . MET A 1 90 ? -4.574 1.297 3.393 1 98.12 90 MET A O 1
ATOM 675 N N . PRO A 1 91 ? -2.447 1.974 3.012 1 98.75 91 PRO A N 1
ATOM 676 C CA . PRO A 1 91 ? -2.91 3.232 2.426 1 98.75 91 PRO A CA 1
ATOM 677 C C . PRO A 1 91 ? -3.512 3.049 1.033 1 98.75 91 PRO A C 1
ATOM 679 O O . PRO A 1 91 ? -3.273 2.027 0.384 1 98.75 91 PRO A O 1
ATOM 682 N N . PRO A 1 92 ? -4.309 4.086 0.636 1 98.81 92 PRO A N 1
ATOM 683 C CA . PRO A 1 92 ? -4.684 4.105 -0.779 1 98.81 92 PRO A CA 1
ATOM 684 C C . PRO A 1 92 ? -3.477 4.051 -1.712 1 98.81 92 PRO A C 1
ATOM 686 O O . PRO A 1 92 ? -2.418 4.594 -1.389 1 98.81 92 PRO A O 1
ATOM 689 N N . ALA A 1 93 ? -3.676 3.432 -2.871 1 98.75 93 ALA A N 1
ATOM 690 C CA . ALA A 1 93 ? -2.592 3.24 -3.83 1 98.75 93 ALA A CA 1
ATOM 691 C C . ALA A 1 93 ? -1.898 4.562 -4.145 1 98.75 93 ALA A C 1
ATOM 693 O O . ALA A 1 93 ? -0.675 4.609 -4.293 1 98.75 93 ALA A O 1
ATOM 694 N N . VAL A 1 94 ? -2.666 5.613 -4.219 1 98.81 94 VAL A N 1
ATOM 695 C CA . VAL A 1 94 ? -2.1 6.91 -4.574 1 98.81 94 VAL A CA 1
ATOM 696 C C . VAL A 1 94 ? -1.12 7.359 -3.49 1 98.81 94 VAL A C 1
ATOM 698 O O . VAL A 1 94 ? -0.057 7.906 -3.793 1 98.81 94 VAL A O 1
ATOM 701 N N . LEU A 1 95 ? -1.431 7.125 -2.254 1 98.94 95 LEU A N 1
ATOM 702 C CA . LEU A 1 95 ? -0.551 7.516 -1.158 1 98.94 95 LEU A CA 1
ATOM 703 C C . LEU A 1 95 ? 0.632 6.559 -1.041 1 98.94 95 LEU A C 1
ATOM 705 O O . LEU A 1 95 ? 1.752 6.984 -0.749 1 98.94 95 LEU A O 1
ATOM 709 N N . ALA A 1 96 ? 0.389 5.238 -1.262 1 98.81 96 ALA A N 1
ATOM 710 C CA . ALA A 1 96 ? 1.513 4.309 -1.323 1 98.81 96 ALA A CA 1
ATOM 711 C C . ALA A 1 96 ? 2.527 4.742 -2.377 1 98.81 96 ALA A C 1
ATOM 713 O O . ALA A 1 96 ? 3.734 4.723 -2.131 1 98.81 96 ALA A O 1
ATOM 714 N N . GLY A 1 97 ? 1.99 5.105 -3.506 1 98.69 97 GLY A N 1
ATOM 715 C CA . GLY A 1 97 ? 2.861 5.598 -4.562 1 98.69 97 GLY A CA 1
ATOM 716 C C . GLY A 1 97 ? 3.588 6.875 -4.184 1 98.69 97 GLY A C 1
ATOM 717 O O . GLY A 1 97 ? 4.762 7.047 -4.516 1 98.69 97 GLY A O 1
ATOM 718 N N . TRP A 1 98 ? 2.918 7.805 -3.531 1 98.88 98 TRP A N 1
ATOM 719 C CA . TRP A 1 98 ? 3.561 9.031 -3.061 1 98.88 98 TRP A CA 1
ATOM 720 C C . TRP A 1 98 ? 4.75 8.703 -2.158 1 98.88 98 TRP A C 1
ATOM 722 O O . TRP A 1 98 ? 5.836 9.266 -2.33 1 98.88 98 TRP A O 1
ATOM 732 N N . ILE A 1 99 ? 4.543 7.797 -1.189 1 98.81 99 ILE A N 1
ATOM 733 C CA . ILE A 1 99 ? 5.602 7.383 -0.279 1 98.81 99 ILE A CA 1
ATOM 734 C C . ILE A 1 99 ? 6.777 6.82 -1.078 1 98.81 99 ILE A C 1
ATOM 736 O O . ILE A 1 99 ? 7.93 7.188 -0.84 1 98.81 99 ILE A O 1
ATOM 740 N N . GLN A 1 100 ? 6.496 6.027 -2.049 1 98.38 100 GLN A N 1
ATOM 741 C CA . GLN A 1 100 ? 7.516 5.297 -2.801 1 98.38 100 GLN A CA 1
ATOM 742 C C . GLN A 1 100 ? 8.266 6.227 -3.752 1 98.38 100 GLN A C 1
ATOM 744 O O . GLN A 1 100 ? 9.453 6.027 -4.012 1 98.38 100 GLN A O 1
ATOM 749 N N . ARG A 1 101 ? 7.625 7.293 -4.234 1 98.12 101 ARG A N 1
ATOM 750 C CA . ARG A 1 101 ? 8.242 8.141 -5.246 1 98.12 101 ARG A CA 1
ATOM 751 C C . ARG A 1 101 ? 8.844 9.398 -4.617 1 98.12 101 ARG A C 1
ATOM 753 O O . ARG A 1 101 ? 9.812 9.953 -5.137 1 98.12 101 ARG A O 1
ATOM 760 N N . VAL A 1 102 ? 8.273 9.844 -3.527 1 98.5 102 VAL A N 1
ATOM 761 C CA . VAL A 1 102 ? 8.648 11.133 -2.967 1 98.5 102 VAL A CA 1
ATOM 762 C C . VAL A 1 102 ? 9.648 10.93 -1.831 1 98.5 102 VAL A C 1
ATOM 764 O O . VAL A 1 102 ? 10.609 11.695 -1.698 1 98.5 102 VAL A O 1
ATOM 767 N N . LEU A 1 103 ? 9.453 9.891 -0.965 1 98.38 103 LEU A N 1
ATOM 768 C CA . LEU A 1 103 ? 10.453 9.57 0.047 1 98.38 103 LEU A CA 1
ATOM 769 C C . LEU A 1 103 ? 11.656 8.867 -0.578 1 98.38 103 LEU A C 1
ATOM 771 O O . LEU A 1 103 ? 11.945 7.719 -0.253 1 98.38 103 LEU A O 1
ATOM 775 N N . ALA A 1 104 ? 12.398 9.586 -1.385 1 96.81 104 ALA A N 1
ATOM 776 C CA . ALA A 1 104 ? 13.477 9.062 -2.213 1 96.81 104 ALA A CA 1
ATOM 777 C C . ALA A 1 104 ? 14.836 9.273 -1.549 1 96.81 104 ALA A C 1
ATOM 779 O O . ALA A 1 104 ? 14.992 10.18 -0.721 1 96.81 104 ALA A O 1
ATOM 780 N N . PRO A 1 105 ? 15.844 8.422 -1.918 1 97.12 105 PRO A N 1
ATOM 781 C CA . PRO A 1 105 ? 17.203 8.672 -1.422 1 97.12 105 PRO A CA 1
ATOM 782 C C . PRO A 1 105 ? 17.734 10.031 -1.845 1 97.12 105 PRO A C 1
ATOM 784 O O . PRO A 1 105 ? 17.531 10.461 -2.9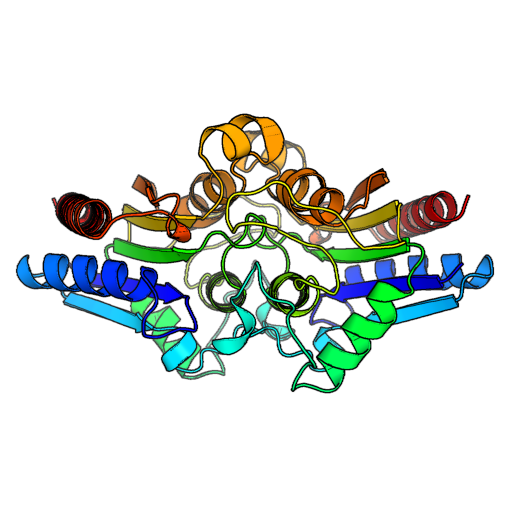84 1 97.12 105 PRO A O 1
ATOM 787 N N . GLY A 1 106 ? 18.359 10.672 -0.972 1 96.06 106 GLY A N 1
ATOM 788 C CA . GLY A 1 106 ? 18.875 12.016 -1.235 1 96.06 106 GLY A CA 1
ATOM 789 C C . GLY A 1 106 ? 17.859 13.102 -0.941 1 96.06 106 GLY A C 1
ATOM 790 O O . GLY A 1 106 ? 18.219 14.273 -0.808 1 96.06 106 GLY A O 1
ATOM 791 N N . VAL A 1 107 ? 16.641 12.703 -0.804 1 96.75 107 VAL A N 1
ATOM 792 C CA . VAL A 1 107 ? 15.555 13.633 -0.472 1 96.75 107 VAL A CA 1
ATOM 793 C C . VAL A 1 107 ? 15.102 13.406 0.967 1 96.75 107 VAL A C 1
ATOM 795 O O . VAL A 1 107 ? 15.203 14.305 1.807 1 96.75 107 VAL A O 1
ATOM 798 N N . ALA A 1 108 ? 14.742 12.156 1.246 1 98 108 ALA A N 1
ATOM 799 C CA . ALA A 1 108 ? 14.133 11.859 2.543 1 98 108 ALA A CA 1
ATOM 800 C C . ALA A 1 108 ? 15.102 11.094 3.436 1 98 108 ALA A C 1
ATOM 802 O O . ALA A 1 108 ? 14.953 11.078 4.66 1 98 108 ALA A O 1
ATOM 803 N N . TYR A 1 109 ? 16.062 10.367 2.799 1 97.94 109 TYR A N 1
ATOM 804 C CA . TYR A 1 109 ? 17.016 9.57 3.562 1 97.94 109 TYR A CA 1
ATOM 805 C C . TYR A 1 109 ? 18.281 9.32 2.758 1 97.94 109 TYR A C 1
ATOM 807 O O . TYR A 1 109 ? 18.344 9.625 1.562 1 97.94 109 TYR A O 1
ATOM 815 N N . LYS A 1 110 ? 19.297 8.781 3.473 1 97 110 LYS A N 1
ATOM 816 C CA . LYS A 1 110 ? 20.531 8.305 2.854 1 97 110 LYS A CA 1
ATOM 817 C C . LYS A 1 110 ? 20.938 6.938 3.395 1 97 110 LYS A C 1
ATOM 819 O O . LYS A 1 110 ? 20.797 6.672 4.59 1 97 110 LYS A O 1
ATOM 824 N N . LEU A 1 111 ? 21.406 6.117 2.42 1 94.62 111 LEU A N 1
ATOM 825 C CA . LEU A 1 111 ? 21.969 4.809 2.734 1 94.62 111 LEU A CA 1
ATOM 826 C C . LEU A 1 111 ? 23.375 4.668 2.166 1 94.62 111 LEU A C 1
ATOM 828 O O . LEU A 1 111 ? 23.641 5.098 1.041 1 94.62 111 LEU A O 1
ATOM 832 N N . GLU A 1 112 ? 24.234 4.109 2.982 1 91.5 112 GLU A N 1
ATOM 833 C CA . GLU A 1 112 ? 25.547 3.771 2.451 1 91.5 112 GLU A CA 1
ATOM 834 C C . GLU A 1 112 ? 25.484 2.52 1.581 1 91.5 112 GLU A C 1
ATOM 836 O O . GLU A 1 112 ? 26.188 2.428 0.566 1 91.5 112 GLU A O 1
ATOM 841 N N . HIS A 1 113 ? 24.828 1.537 2.035 1 91.75 113 HIS A N 1
ATOM 842 C CA . HIS A 1 113 ? 24.531 0.308 1.31 1 91.75 113 HIS A CA 1
ATOM 843 C C . HIS A 1 113 ? 23.062 -0.083 1.465 1 91.75 113 HIS A C 1
ATOM 845 O O . HIS A 1 113 ? 22.391 0.373 2.393 1 91.75 113 HIS A O 1
ATOM 851 N N . ALA A 1 114 ? 22.609 -0.849 0.552 1 87.75 114 ALA A N 1
ATOM 852 C CA . ALA A 1 114 ? 21.188 -1.14 0.44 1 87.75 114 ALA A CA 1
ATOM 853 C C . ALA A 1 114 ? 20.641 -1.754 1.73 1 87.75 114 ALA A C 1
ATOM 855 O O . ALA A 1 114 ? 19.484 -1.554 2.082 1 87.75 114 ALA A O 1
ATOM 856 N N . ASP A 1 115 ? 21.406 -2.508 2.436 1 87.31 115 ASP A N 1
ATOM 857 C CA . ASP A 1 115 ? 20.969 -3.16 3.662 1 87.31 115 ASP A CA 1
ATOM 858 C C . ASP A 1 115 ? 21.453 -2.408 4.895 1 87.31 115 ASP A C 1
ATOM 860 O O . ASP A 1 115 ? 21.359 -2.916 6.016 1 87.31 115 ASP A O 1
ATOM 864 N N . GLY A 1 116 ? 21.859 -1.163 4.711 1 89.94 116 GLY A N 1
ATOM 865 C CA . GLY A 1 116 ? 22.438 -0.387 5.797 1 89.94 116 GLY A CA 1
ATOM 866 C C . GLY A 1 116 ? 21.391 0.367 6.609 1 89.94 116 GLY A C 1
ATOM 867 O O . GLY A 1 116 ? 20.203 0.313 6.305 1 89.94 116 GLY A O 1
ATOM 868 N N . GLU A 1 117 ? 21.922 1.009 7.672 1 92.06 117 GLU A N 1
ATOM 869 C CA . GLU A 1 117 ? 21.078 1.873 8.492 1 92.06 117 GLU A CA 1
ATOM 870 C C . GLU A 1 117 ? 20.828 3.211 7.805 1 92.06 117 GLU A C 1
ATOM 872 O O . GLU A 1 117 ? 21.766 3.883 7.371 1 92.06 117 GLU A O 1
ATOM 877 N N . PRO A 1 118 ? 19.578 3.541 7.809 1 94.62 118 PRO A N 1
ATOM 878 C CA . PRO A 1 118 ? 19.281 4.809 7.137 1 94.62 118 PRO A CA 1
ATOM 879 C C . PRO A 1 118 ? 19.625 6.023 7.996 1 94.62 118 PRO A C 1
ATOM 881 O O . PRO A 1 118 ? 19.531 5.957 9.227 1 94.62 118 PRO A O 1
ATOM 884 N N . GLU A 1 119 ? 20.047 7.062 7.363 1 97.25 119 GLU A N 1
ATOM 885 C CA . GLU A 1 119 ? 20.047 8.406 7.926 1 97.25 119 GLU A CA 1
ATOM 886 C C . GLU A 1 119 ? 18.875 9.234 7.414 1 97.25 119 GLU A C 1
ATOM 888 O O . GLU A 1 119 ? 18.766 9.5 6.215 1 97.25 119 GLU A O 1
ATOM 893 N N . GLY A 1 120 ? 17.969 9.586 8.336 1 97.88 120 GLY A N 1
ATOM 894 C CA . GLY A 1 120 ? 16.859 10.445 7.945 1 97.88 120 GLY A CA 1
ATOM 895 C C . GLY A 1 120 ? 17.281 11.852 7.594 1 97.88 120 GLY A C 1
ATOM 896 O O . GLY A 1 120 ? 18.109 12.445 8.289 1 97.88 120 GLY A O 1
ATOM 897 N N . LEU A 1 121 ? 16.703 12.383 6.504 1 97.69 121 LEU A N 1
ATOM 898 C CA . LEU A 1 121 ? 17.172 13.68 6.027 1 97.69 121 LEU A CA 1
ATOM 899 C C . LEU A 1 121 ? 16.125 14.758 6.246 1 97.69 121 LEU A C 1
ATOM 901 O O . LEU A 1 121 ? 16.391 15.938 6.031 1 97.69 121 LEU A O 1
ATOM 905 N N . LEU A 1 122 ? 14.906 14.344 6.684 1 97.94 122 LEU A N 1
ATOM 906 C CA . LEU A 1 122 ? 13.836 15.328 6.793 1 97.94 122 LEU A CA 1
ATOM 907 C C . LEU A 1 122 ? 14.055 16.25 7.988 1 97.94 122 LEU A C 1
ATOM 909 O O . LEU A 1 122 ? 14.508 15.805 9.039 1 97.94 122 LEU A O 1
ATOM 913 N N . ARG A 1 123 ? 13.68 17.484 7.789 1 96.38 123 ARG A N 1
ATOM 914 C CA . ARG A 1 123 ? 13.617 18.438 8.891 1 96.38 123 ARG A CA 1
ATOM 915 C C . ARG A 1 123 ? 12.453 18.125 9.828 1 96.38 123 ARG A C 1
ATOM 917 O O . ARG A 1 123 ? 12.555 18.328 11.039 1 96.38 123 ARG A O 1
ATOM 924 N N . ALA A 1 124 ? 11.406 17.672 9.203 1 96.44 124 ALA A N 1
ATOM 925 C CA . ALA A 1 124 ? 10.195 17.359 9.961 1 96.44 124 ALA A CA 1
ATOM 926 C C . ALA A 1 124 ? 10.484 16.344 11.055 1 96.44 124 ALA A C 1
ATOM 928 O O . ALA A 1 124 ? 11.047 15.273 10.789 1 96.44 124 ALA A O 1
ATOM 929 N N . GLY A 1 125 ? 10.102 16.719 12.305 1 96.06 125 GLY A N 1
ATOM 930 C CA . GLY A 1 125 ? 10.281 15.805 13.414 1 96.06 125 GLY A CA 1
ATOM 931 C C . GLY A 1 125 ? 8.977 15.227 13.93 1 96.06 125 GLY A C 1
ATOM 932 O O . GLY A 1 125 ? 8.977 14.305 14.75 1 96.06 125 GLY A O 1
ATOM 933 N N . ARG A 1 126 ? 7.855 15.742 13.438 1 97.94 126 ARG A N 1
ATOM 934 C CA . ARG A 1 126 ? 6.539 15.32 13.906 1 97.94 126 ARG A CA 1
ATOM 935 C C . ARG A 1 126 ? 5.602 15.047 12.742 1 97.94 126 ARG A C 1
ATOM 937 O O . ARG A 1 126 ? 5.645 15.758 11.727 1 97.94 126 ARG A O 1
ATOM 944 N N . ALA A 1 127 ? 4.805 14.07 12.914 1 98.75 127 ALA A N 1
ATOM 945 C CA . ALA A 1 127 ? 3.785 13.75 11.914 1 98.75 127 ALA A CA 1
ATOM 946 C C . ALA A 1 127 ? 2.475 13.336 12.586 1 98.75 127 ALA A C 1
ATOM 948 O O . ALA A 1 127 ? 2.482 12.711 13.648 1 98.75 127 ALA A O 1
ATOM 949 N N . LEU A 1 128 ? 1.398 13.734 11.969 1 98.94 128 LEU A N 1
ATOM 950 C CA . LEU A 1 128 ? 0.046 13.336 12.344 1 98.94 128 LEU A CA 1
ATOM 951 C C . LEU A 1 128 ? -0.599 12.508 11.227 1 98.94 128 LEU A C 1
ATOM 953 O O . LEU A 1 128 ? -0.64 12.945 10.078 1 98.94 128 LEU A O 1
ATOM 957 N N . VAL A 1 129 ? -1.001 11.312 11.578 1 98.94 129 VAL A N 1
ATOM 958 C CA . VAL A 1 129 ? -1.708 10.438 10.641 1 98.94 129 VAL A CA 1
ATOM 959 C C . VAL A 1 129 ? -3.154 10.258 11.102 1 98.94 129 VAL A C 1
ATOM 961 O O . VAL A 1 129 ? -3.408 9.781 12.203 1 98.94 129 VAL A O 1
ATOM 964 N N . LEU A 1 130 ? -4.082 10.688 10.273 1 98.94 130 LEU A N 1
ATOM 965 C CA . LEU A 1 130 ? -5.504 10.484 10.523 1 98.94 130 LEU A CA 1
ATOM 966 C C . LEU A 1 130 ? -6.078 9.438 9.562 1 98.94 130 LEU A C 1
ATOM 968 O O . LEU A 1 130 ? -6.012 9.609 8.344 1 98.94 130 LEU A O 1
ATOM 972 N N . ASN A 1 131 ? -6.625 8.398 10.156 1 98.94 131 ASN A N 1
ATOM 973 C CA . ASN A 1 131 ? -7.227 7.34 9.352 1 98.94 131 ASN A CA 1
ATOM 974 C C . ASN A 1 131 ? -8.727 7.219 9.625 1 98.94 131 ASN A C 1
ATOM 976 O O . ASN A 1 131 ? -9.195 7.566 10.703 1 98.94 131 ASN A O 1
ATOM 980 N N . THR A 1 132 ? -9.422 6.793 8.594 1 98.75 132 THR A N 1
ATOM 981 C CA . THR A 1 132 ? -10.797 6.344 8.766 1 98.75 132 THR A CA 1
ATOM 982 C C . THR A 1 132 ? -10.922 4.848 8.492 1 98.75 132 THR A C 1
ATOM 984 O O . THR A 1 132 ? -10.109 4.277 7.762 1 98.75 132 THR A O 1
ATOM 987 N N . SER A 1 133 ? -11.875 4.199 9.086 1 97.94 133 SER A N 1
ATOM 988 C CA . SER A 1 133 ? -12.109 2.766 8.938 1 97.94 133 SER A CA 1
ATOM 989 C C . SER A 1 133 ? -13.57 2.412 9.188 1 97.94 133 SER A C 1
ATOM 991 O O . SER A 1 133 ? -14.258 3.092 9.953 1 97.94 133 SER A O 1
ATOM 993 N N . ASP A 1 134 ? -14.031 1.353 8.562 1 96.75 134 ASP A N 1
ATOM 994 C CA . ASP A 1 134 ? -15.352 0.812 8.875 1 96.75 134 ASP A CA 1
ATOM 995 C C . ASP A 1 134 ? -15.234 -0.538 9.578 1 96.75 134 ASP A C 1
ATOM 997 O O . ASP A 1 134 ? -16.234 -1.265 9.695 1 96.75 134 ASP A O 1
ATOM 1001 N N . THR A 1 135 ? -14.039 -0.902 9.969 1 96.12 135 THR A N 1
ATOM 1002 C CA . THR A 1 135 ? -13.805 -2.074 10.805 1 96.12 135 THR A CA 1
ATOM 1003 C C . THR A 1 135 ? -13.914 -1.715 12.281 1 96.12 135 THR A C 1
ATOM 1005 O O . THR A 1 135 ? -13.18 -0.861 12.781 1 96.12 135 THR A O 1
ATOM 1008 N N . PRO A 1 136 ? -14.844 -2.342 13.008 1 96.06 136 PRO A N 1
ATOM 1009 C CA . PRO A 1 136 ? -14.914 -2.094 14.453 1 96.06 136 PRO A CA 1
ATOM 1010 C C . PRO A 1 136 ? -13.594 -2.377 15.164 1 96.06 136 PRO A C 1
ATOM 1012 O O . PRO A 1 136 ? -12.828 -3.246 14.734 1 96.06 136 PRO A O 1
ATOM 1015 N N . GLU A 1 137 ? -13.43 -1.681 16.219 1 96.06 137 GLU A N 1
ATOM 1016 C CA . GLU A 1 137 ? -12.164 -1.747 16.953 1 96.06 137 GLU A CA 1
ATOM 1017 C C . GLU A 1 137 ? -11.867 -3.174 17.406 1 96.06 137 GLU A C 1
ATOM 1019 O O . GLU A 1 137 ? -10.727 -3.633 17.312 1 96.06 137 GLU A O 1
ATOM 1024 N N . GLU A 1 138 ? -12.867 -3.854 17.875 1 96.38 138 GLU A N 1
ATOM 1025 C CA . GLU A 1 138 ? -12.688 -5.207 18.391 1 96.38 138 GLU A CA 1
ATOM 1026 C C . GLU A 1 138 ? -12.258 -6.164 17.281 1 96.38 138 GLU A C 1
ATOM 1028 O O . GLU A 1 138 ? -11.391 -7.008 17.484 1 96.38 138 GLU A O 1
ATOM 1033 N N . ARG A 1 139 ? -12.852 -6.055 16.125 1 95.62 139 ARG A N 1
ATOM 1034 C CA . ARG A 1 139 ? -12.5 -6.91 15 1 95.62 139 ARG A CA 1
ATOM 1035 C C . ARG A 1 139 ? -11.07 -6.641 14.531 1 95.62 139 ARG A C 1
ATOM 1037 O O . ARG A 1 139 ? -10.336 -7.57 14.203 1 95.62 139 ARG A O 1
ATOM 1044 N N . GLU A 1 140 ? -10.703 -5.352 14.453 1 96.5 140 GLU A N 1
ATOM 1045 C CA . GLU A 1 140 ? -9.32 -5.008 14.117 1 96.5 140 GLU A CA 1
ATOM 1046 C C . GLU A 1 140 ? -8.336 -5.672 15.078 1 96.5 140 GLU A C 1
ATOM 1048 O O . GLU A 1 140 ? -7.355 -6.281 14.648 1 96.5 140 GLU A O 1
ATOM 1053 N N . ARG A 1 141 ? -8.586 -5.57 16.312 1 96.19 141 ARG A N 1
ATOM 1054 C CA . ARG A 1 141 ? -7.711 -6.105 17.344 1 96.19 141 ARG A CA 1
ATOM 1055 C C . ARG A 1 141 ? -7.625 -7.625 17.266 1 96.19 141 ARG A C 1
ATOM 1057 O O . ARG A 1 141 ? -6.531 -8.195 17.297 1 96.19 141 ARG A O 1
ATOM 1064 N N . ASP A 1 142 ? -8.711 -8.258 17.062 1 95.62 142 ASP A N 1
ATOM 1065 C CA . ASP A 1 142 ? -8.797 -9.703 17.234 1 95.62 142 ASP A CA 1
ATOM 1066 C C . ASP A 1 142 ? -8.492 -10.438 15.938 1 95.62 142 ASP A C 1
ATOM 1068 O O . ASP A 1 142 ? -8.055 -11.586 15.953 1 95.62 142 ASP A O 1
ATOM 1072 N N . GLU A 1 143 ? -8.734 -9.789 14.781 1 95.44 143 GLU A N 1
ATOM 1073 C CA . GLU A 1 143 ? -8.695 -10.523 13.516 1 95.44 143 GLU A CA 1
ATOM 1074 C C . GLU A 1 143 ? -7.664 -9.938 12.562 1 95.44 143 GLU A C 1
ATOM 1076 O O . GLU A 1 143 ? -6.82 -10.664 12.031 1 95.44 143 GLU A O 1
ATOM 1081 N N . PHE A 1 144 ? -7.699 -8.695 12.414 1 96.31 144 PHE A N 1
ATOM 1082 C CA . PHE A 1 144 ? -6.953 -8.125 11.297 1 96.31 144 PHE A CA 1
ATOM 1083 C C . PHE A 1 144 ? -5.598 -7.605 11.766 1 96.31 144 PHE A C 1
ATOM 1085 O O . PHE A 1 144 ? -4.621 -7.645 11.008 1 96.31 144 PHE A O 1
ATOM 1092 N N . GLY A 1 145 ? -5.598 -7.152 13.047 1 96.25 145 GLY A N 1
ATOM 1093 C CA . GLY A 1 145 ? -4.438 -6.398 13.492 1 96.25 145 GLY A CA 1
ATOM 1094 C C . GLY A 1 145 ? -4.379 -5 12.914 1 96.25 145 GLY A C 1
ATOM 1095 O O . GLY A 1 145 ? -5.391 -4.469 12.453 1 96.25 145 GLY A O 1
ATOM 1096 N N . ASP A 1 146 ? -3.287 -4.312 13.094 1 97.12 146 ASP A N 1
ATOM 1097 C CA . ASP A 1 146 ? -3.127 -2.936 12.633 1 97.12 146 ASP A CA 1
ATOM 1098 C C . ASP A 1 146 ? -1.811 -2.756 11.883 1 97.12 146 ASP A C 1
ATOM 1100 O O . ASP A 1 146 ? -0.93 -2.02 12.328 1 97.12 146 ASP A O 1
ATOM 1104 N N . PRO A 1 147 ? -1.749 -3.4 10.711 1 98.31 147 PRO A N 1
ATOM 1105 C CA . PRO A 1 147 ? -0.499 -3.252 9.961 1 98.31 147 PRO A CA 1
ATOM 1106 C C . PRO A 1 147 ? -0.193 -1.799 9.609 1 98.31 147 PRO A C 1
ATOM 1108 O O . PRO A 1 147 ? 0.976 -1.424 9.477 1 98.31 147 PRO A O 1
ATOM 1111 N N . LEU A 1 148 ? -1.205 -1.014 9.508 1 98.12 148 LEU A N 1
ATOM 1112 C CA . LEU A 1 148 ? -1.017 0.393 9.172 1 98.12 148 LEU A CA 1
ATOM 1113 C C . LEU A 1 148 ? -0.227 1.111 10.258 1 98.12 148 LEU A C 1
ATOM 1115 O O . LEU A 1 148 ? 0.573 2.002 9.969 1 98.12 148 LEU A O 1
ATOM 1119 N N . GLN A 1 149 ? -0.457 0.781 11.5 1 97.88 149 GLN A N 1
ATOM 1120 C CA . GLN A 1 149 ? 0.328 1.35 12.594 1 97.88 149 GLN A CA 1
ATOM 1121 C C . GLN A 1 149 ? 1.814 1.053 12.414 1 97.88 149 GLN A C 1
ATOM 1123 O O . GLN A 1 149 ? 2.654 1.94 12.578 1 97.88 149 GLN A O 1
ATOM 1128 N N . ARG A 1 150 ? 2.139 -0.161 12.07 1 97.75 150 ARG A N 1
ATOM 1129 C CA . ARG A 1 150 ? 3.531 -0.553 11.883 1 97.75 150 ARG A CA 1
ATOM 1130 C C . ARG A 1 150 ? 4.129 0.123 10.656 1 97.75 150 ARG A C 1
ATOM 1132 O O . ARG A 1 150 ? 5.277 0.572 10.68 1 97.75 150 ARG A O 1
ATOM 1139 N N . VAL A 1 151 ? 3.373 0.22 9.609 1 98.69 151 VAL A N 1
ATOM 1140 C CA . VAL A 1 151 ? 3.842 0.865 8.391 1 98.69 151 VAL A CA 1
ATOM 1141 C C . VAL A 1 151 ? 4.273 2.299 8.695 1 98.69 151 VAL A C 1
ATOM 1143 O O . VAL A 1 151 ? 5.398 2.693 8.383 1 98.69 151 VAL A O 1
ATOM 1146 N N . TRP A 1 152 ? 3.443 3.047 9.359 1 98.75 152 TRP A N 1
ATOM 1147 C CA . TRP A 1 152 ? 3.729 4.461 9.57 1 98.75 152 TRP A CA 1
ATOM 1148 C C . TRP A 1 152 ? 4.762 4.648 10.68 1 98.75 152 TRP A C 1
ATOM 1150 O O . TRP A 1 152 ? 5.738 5.383 10.508 1 98.75 152 TRP A O 1
ATOM 1160 N N . ALA A 1 153 ? 4.59 3.91 11.773 1 98.38 153 ALA A N 1
ATOM 1161 C CA . ALA A 1 153 ? 5.297 4.266 13 1 98.38 153 ALA A CA 1
ATOM 1162 C C . ALA A 1 153 ? 6.613 3.502 13.117 1 98.38 153 ALA A C 1
ATOM 1164 O O . ALA A 1 153 ? 7.469 3.842 13.938 1 98.38 153 ALA A O 1
ATOM 1165 N N . ALA A 1 154 ? 6.777 2.492 12.258 1 98 154 ALA A N 1
ATOM 1166 C CA . ALA A 1 154 ? 8.008 1.711 12.344 1 98 154 ALA A CA 1
ATOM 1167 C C . ALA A 1 154 ? 8.758 1.718 11.016 1 98 154 ALA A C 1
ATOM 1169 O O . ALA A 1 154 ? 9.977 1.879 10.984 1 98 154 ALA A O 1
ATOM 1170 N N . CYS A 1 155 ? 8.062 1.646 9.938 1 98.38 155 CYS A N 1
ATOM 1171 C CA . CYS A 1 155 ? 8.719 1.41 8.656 1 98.38 155 CYS A CA 1
ATOM 1172 C C . CYS A 1 155 ? 8.992 2.723 7.934 1 98.38 155 CYS A C 1
ATOM 1174 O O . CYS A 1 155 ? 10.086 2.924 7.395 1 98.38 155 CYS A O 1
ATOM 1176 N N . VAL A 1 156 ? 8.047 3.676 7.969 1 98.69 156 VAL A N 1
ATOM 1177 C CA . VAL A 1 156 ? 8.133 4.82 7.07 1 98.69 156 VAL A CA 1
ATOM 1178 C C . VAL A 1 156 ? 8.711 6.02 7.812 1 98.69 156 VAL A C 1
ATOM 1180 O O . VAL A 1 156 ? 9.836 6.449 7.527 1 98.69 156 VAL A O 1
ATOM 1183 N N . LEU A 1 157 ? 8.016 6.492 8.844 1 98.81 157 LEU A N 1
ATOM 1184 C CA . LEU A 1 157 ? 8.273 7.836 9.344 1 98.81 157 LEU A CA 1
ATOM 1185 C C . LEU A 1 157 ? 9.57 7.875 10.148 1 98.81 157 LEU A C 1
ATOM 1187 O O . LEU A 1 157 ? 10.406 8.766 9.953 1 98.81 157 LEU A O 1
ATOM 1191 N N . PRO A 1 158 ? 9.844 6.871 11.031 1 97.94 158 PRO A N 1
ATOM 1192 C CA . PRO A 1 158 ? 11.148 6.895 11.711 1 97.94 158 PRO A CA 1
ATOM 1193 C C . PRO A 1 158 ? 12.32 6.746 10.742 1 97.94 158 PRO A C 1
ATOM 1195 O O . PRO A 1 158 ? 13.391 7.32 10.969 1 97.94 158 PRO A O 1
ATOM 1198 N N . TYR A 1 159 ? 12.117 6.074 9.648 1 97.81 159 TYR A N 1
ATOM 1199 C CA . TYR A 1 159 ? 13.156 5.832 8.656 1 97.81 159 TYR A CA 1
ATOM 1200 C C . TYR A 1 159 ? 13.656 7.145 8.062 1 97.81 159 TYR A C 1
ATOM 1202 O O . TYR A 1 159 ? 14.844 7.281 7.746 1 97.81 159 TYR A O 1
ATOM 1210 N N . VAL A 1 160 ? 12.75 8.078 7.977 1 98.31 160 VAL A N 1
ATOM 1211 C CA . VAL A 1 160 ? 13.109 9.32 7.301 1 98.31 160 VAL A CA 1
ATOM 1212 C C . VAL A 1 160 ? 13.328 10.43 8.328 1 98.31 160 VAL A C 1
ATOM 1214 O O . VAL A 1 160 ? 13.375 11.609 7.977 1 98.31 160 VAL A O 1
ATOM 1217 N N . GLY A 1 161 ? 13.328 10.109 9.609 1 97.38 161 GLY A N 1
ATOM 1218 C CA . GLY A 1 161 ? 13.766 11.062 10.617 1 97.38 161 GLY A CA 1
ATOM 1219 C C . GLY A 1 161 ? 12.617 11.633 11.438 1 97.38 161 GLY A C 1
ATOM 1220 O O . GLY A 1 161 ? 12.82 12.539 12.242 1 97.38 161 GLY A O 1
ATOM 1221 N N . VAL A 1 162 ? 11.461 11.133 11.203 1 98.19 162 VAL A N 1
ATOM 1222 C CA . VAL A 1 162 ? 10.32 11.609 11.984 1 98.19 162 VAL A CA 1
ATOM 1223 C C . VAL A 1 162 ? 10.188 10.773 13.258 1 98.19 162 VAL A C 1
ATOM 1225 O O . VAL A 1 162 ? 9.805 9.602 13.203 1 98.19 162 VAL A O 1
ATOM 1228 N N . GLY A 1 163 ? 10.398 11.422 14.391 1 96.81 163 GLY A N 1
ATOM 1229 C CA . GLY A 1 163 ? 10.445 10.68 15.641 1 96.81 163 GLY A CA 1
ATOM 1230 C C . GLY A 1 163 ? 9.141 10.719 16.406 1 96.81 163 GLY A C 1
ATOM 1231 O O . GLY A 1 163 ? 8.836 9.797 17.172 1 96.81 163 GLY A O 1
ATOM 1232 N N . ASP A 1 164 ? 8.398 11.766 16.281 1 97.88 164 ASP A N 1
ATOM 1233 C CA . ASP A 1 164 ? 7.109 11.906 16.953 1 97.88 164 ASP A CA 1
ATOM 1234 C C . ASP A 1 164 ? 5.957 11.625 15.992 1 97.88 164 ASP A C 1
ATOM 1236 O O . ASP A 1 164 ? 5.512 12.523 15.273 1 97.88 164 ASP A O 1
ATOM 1240 N N . VAL A 1 165 ? 5.48 10.414 16 1 98.25 165 VAL A N 1
ATOM 1241 C CA . VAL A 1 165 ? 4.395 9.992 15.133 1 98.25 165 VAL A CA 1
ATOM 1242 C C . VAL A 1 165 ? 3.109 9.828 15.945 1 98.25 165 VAL A C 1
ATOM 1244 O O . VAL A 1 165 ? 3.049 9 16.859 1 98.25 165 VAL A O 1
ATOM 1247 N N . ARG A 1 166 ? 2.123 10.57 15.617 1 98.25 166 ARG A N 1
ATOM 1248 C CA . ARG A 1 166 ? 0.803 10.461 16.234 1 98.25 166 ARG A CA 1
ATOM 1249 C C . ARG A 1 166 ? -0.232 9.977 15.219 1 98.25 166 ARG A C 1
ATOM 1251 O O . ARG A 1 166 ? -0.267 10.461 14.086 1 98.25 166 ARG A O 1
ATOM 1258 N N . ARG A 1 167 ? -0.994 9.047 15.641 1 98.69 167 ARG A N 1
ATOM 1259 C CA . ARG A 1 167 ? -1.991 8.477 14.742 1 98.69 167 ARG A CA 1
ATOM 1260 C C . ARG A 1 167 ? -3.34 8.328 15.438 1 98.69 167 ARG A C 1
ATOM 1262 O O . ARG A 1 167 ? -3.402 7.91 16.594 1 98.69 167 ARG A O 1
ATOM 1269 N N . LYS A 1 168 ? -4.336 8.727 14.734 1 98.56 168 LYS A N 1
ATOM 1270 C CA . LYS A 1 168 ? -5.711 8.531 15.18 1 98.56 168 LYS A CA 1
ATOM 1271 C C . LYS A 1 168 ? -6.539 7.82 14.117 1 98.56 168 LYS A C 1
ATOM 1273 O O . LYS A 1 168 ? -6.43 8.125 12.93 1 98.56 168 LYS A O 1
ATOM 1278 N N . VAL A 1 169 ? -7.328 6.891 14.586 1 98.75 169 VAL A N 1
ATOM 1279 C CA . VAL A 1 169 ? -8.25 6.18 13.703 1 98.75 169 VAL A CA 1
ATOM 1280 C C . VAL A 1 169 ? -9.688 6.492 14.102 1 98.75 169 VAL A C 1
ATOM 1282 O O . VAL A 1 169 ? -10.078 6.281 15.25 1 98.75 169 VAL A O 1
ATOM 1285 N N . PHE A 1 170 ? -10.445 7.02 13.203 1 98.81 170 PHE A N 1
ATOM 1286 C CA . PHE A 1 170 ? -11.867 7.27 13.398 1 98.81 170 PHE A CA 1
ATOM 1287 C C . PHE A 1 170 ? -12.703 6.141 12.812 1 98.81 170 PHE A C 1
ATOM 1289 O O . PHE A 1 170 ? -12.594 5.84 11.617 1 98.81 170 PHE A O 1
ATOM 1296 N N . ARG A 1 171 ? -13.57 5.504 13.609 1 97.44 171 ARG A N 1
ATOM 1297 C CA . ARG A 1 171 ? -14.297 4.309 13.188 1 97.44 171 ARG A CA 1
ATOM 1298 C C . ARG A 1 171 ? -15.547 4.105 14.039 1 97.44 171 ARG A C 1
ATOM 1300 O O . ARG A 1 171 ? -15.602 4.547 15.195 1 97.44 171 ARG A O 1
ATOM 1307 N N . THR A 1 172 ? -16.578 3.455 13.539 1 97.5 172 THR A N 1
ATOM 1308 C CA . THR A 1 172 ? -16.766 3.174 12.125 1 97.5 172 THR A CA 1
ATOM 1309 C C . THR A 1 172 ? -17.438 4.352 11.422 1 97.5 172 THR A C 1
ATOM 1311 O O . THR A 1 172 ? -18.375 4.945 11.961 1 97.5 172 THR A O 1
ATOM 1314 N N . VAL A 1 173 ? -17 4.672 10.281 1 97.69 173 VAL A N 1
ATOM 1315 C CA . VAL A 1 173 ? -17.453 5.883 9.602 1 97.69 173 VAL A CA 1
ATOM 1316 C C . VAL A 1 173 ? -18.875 5.688 9.078 1 97.69 173 VAL A C 1
ATOM 1318 O O . VAL A 1 173 ? -19.719 6.566 9.234 1 97.69 173 VAL A O 1
ATOM 1321 N N . SER A 1 174 ? -19.125 4.539 8.516 1 94 174 SER A N 1
ATOM 1322 C CA . SER A 1 174 ? -20.422 4.289 7.867 1 94 174 SER A CA 1
ATOM 1323 C C . SER A 1 174 ? -21.562 4.34 8.875 1 94 174 SER A C 1
ATOM 1325 O O . SER A 1 174 ? -22.703 4.648 8.516 1 94 174 SER A O 1
ATOM 1327 N N . ASP A 1 175 ? -21.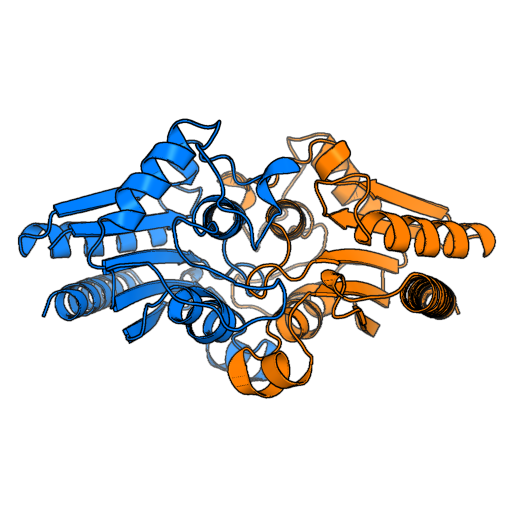266 4.137 10.125 1 93.94 175 ASP A N 1
ATOM 1328 C CA . ASP A 1 175 ? -22.297 4.055 11.148 1 93.94 175 ASP A CA 1
ATOM 1329 C C . ASP A 1 175 ? -22.328 5.312 12.016 1 93.94 175 ASP A C 1
ATOM 1331 O O . ASP A 1 175 ? -23.156 5.441 12.914 1 93.94 175 ASP A O 1
ATOM 1335 N N . ALA A 1 176 ? -21.484 6.203 11.719 1 97.31 176 ALA A N 1
ATOM 1336 C CA . ALA A 1 176 ? -21.328 7.355 12.602 1 97.31 176 ALA A CA 1
ATOM 1337 C C . ALA A 1 176 ? -22.484 8.344 12.422 1 97.31 176 ALA A C 1
ATOM 1339 O O . ALA A 1 176 ? -22.922 8.602 11.297 1 97.31 176 ALA A O 1
ATOM 1340 N N . THR A 1 177 ? -22.953 8.945 13.539 1 97.88 177 THR A N 1
ATOM 1341 C CA . THR A 1 177 ? -23.938 10.008 13.516 1 97.88 177 THR A CA 1
ATOM 1342 C C . THR A 1 177 ? -23.297 11.352 13.172 1 97.88 177 THR A C 1
ATOM 1344 O O . THR A 1 177 ? -22.062 11.477 13.211 1 97.88 177 THR A O 1
ATOM 1347 N N . ALA A 1 178 ? -24.156 12.305 12.875 1 97.88 178 ALA A N 1
ATOM 1348 C CA . ALA A 1 178 ? -23.656 13.656 12.633 1 97.88 178 ALA A CA 1
ATOM 1349 C C . ALA A 1 178 ? -22.922 14.188 13.852 1 97.88 178 ALA A C 1
ATOM 1351 O O . ALA A 1 178 ? -21.875 14.844 13.727 1 97.88 178 ALA A O 1
ATOM 1352 N N . ALA A 1 179 ? -23.484 13.898 14.984 1 98.44 179 ALA A N 1
ATOM 1353 C CA . ALA A 1 179 ? -22.859 14.367 16.234 1 98.44 179 ALA A CA 1
ATOM 1354 C C . ALA A 1 179 ? -21.5 13.719 16.438 1 98.44 179 ALA A C 1
ATOM 1356 O O . ALA A 1 179 ? -20.547 14.383 16.859 1 98.44 179 ALA A O 1
ATOM 1357 N N . GLU A 1 180 ? -21.406 12.484 16.172 1 98.44 180 GLU A N 1
ATOM 1358 C CA . GLU A 1 180 ? -20.125 11.773 16.281 1 98.44 180 GLU A CA 1
ATOM 1359 C C . GLU A 1 180 ? -19.094 12.336 15.312 1 98.44 180 GLU A C 1
ATOM 1361 O O . GLU A 1 180 ? -17.938 12.531 15.68 1 98.44 180 GLU A O 1
ATOM 1366 N N . ARG A 1 181 ? -19.484 12.562 14.109 1 98.69 181 ARG A N 1
ATOM 1367 C CA . ARG A 1 181 ? -18.562 13.109 13.109 1 98.69 181 ARG A CA 1
ATOM 1368 C C . ARG A 1 181 ? -18.078 14.492 13.508 1 98.69 181 ARG A C 1
ATOM 1370 O O . ARG A 1 181 ? -16.906 14.828 13.312 1 98.69 181 ARG A O 1
ATOM 1377 N N . GLU A 1 182 ? -18.984 15.289 14.047 1 98.62 182 GLU A N 1
ATOM 1378 C CA . GLU A 1 182 ? -18.578 16.609 14.531 1 98.62 182 GLU A CA 1
ATOM 1379 C C . GLU A 1 182 ? -17.562 16.484 15.656 1 98.62 182 GLU A C 1
ATOM 1381 O O . GLU A 1 182 ? -16.594 17.266 15.719 1 98.62 182 GLU A O 1
ATOM 1386 N N . ALA A 1 183 ? -17.797 15.586 16.547 1 98.81 183 ALA A N 1
ATOM 1387 C CA . ALA A 1 183 ? -16.844 15.352 17.641 1 98.81 183 ALA A CA 1
ATOM 1388 C C . ALA A 1 183 ? -15.492 14.898 17.094 1 98.81 183 ALA A C 1
ATOM 1390 O O . ALA A 1 183 ? -14.445 15.305 17.609 1 98.81 183 ALA A O 1
ATOM 1391 N N . TRP A 1 184 ? -15.531 14.047 16.078 1 98.88 184 TRP A N 1
ATOM 1392 C CA . TRP A 1 184 ? -14.305 13.57 15.445 1 98.88 184 TRP A CA 1
ATOM 1393 C C . TRP A 1 184 ? -13.547 14.719 14.805 1 98.88 184 TRP A C 1
ATOM 1395 O O . TRP A 1 184 ? -12.312 14.773 14.867 1 98.88 184 TRP A O 1
ATOM 1405 N N . LEU A 1 185 ? -14.266 15.609 14.211 1 98.94 185 LEU A N 1
ATOM 1406 C CA . LEU A 1 185 ? -13.625 16.766 13.617 1 98.94 185 LEU A CA 1
ATOM 1407 C C . LEU A 1 185 ? -12.961 17.641 14.68 1 98.94 185 LEU A C 1
ATOM 1409 O O . LEU A 1 185 ? -11.867 18.172 14.469 1 98.94 185 LEU A O 1
ATOM 1413 N N . ALA A 1 186 ? -13.609 17.781 15.781 1 98.88 186 ALA A N 1
ATOM 1414 C CA . ALA A 1 186 ? -13.016 18.516 16.891 1 98.88 186 ALA A CA 1
ATOM 1415 C C . ALA A 1 186 ? -11.75 17.844 17.391 1 98.88 186 ALA A C 1
ATOM 1417 O O . ALA A 1 186 ? -10.742 18.5 17.656 1 98.88 186 ALA A O 1
ATOM 1418 N N . GLU A 1 187 ? -11.781 16.531 17.484 1 98.88 187 GLU A N 1
ATOM 1419 C CA . GLU A 1 187 ? -10.602 15.766 17.891 1 98.88 187 GLU A CA 1
ATOM 1420 C C . GLU A 1 187 ? -9.461 15.938 16.891 1 98.88 187 GLU A C 1
ATOM 1422 O O . GLU A 1 187 ? -8.297 16.047 17.281 1 98.88 187 GLU A O 1
ATOM 1427 N N . ALA A 1 188 ? -9.781 15.953 15.648 1 98.94 188 ALA A N 1
ATOM 1428 C CA . ALA A 1 188 ? -8.781 16.141 14.602 1 98.94 188 ALA A CA 1
ATOM 1429 C C . ALA A 1 188 ? -8.117 17.516 14.719 1 98.94 188 ALA A C 1
ATOM 1431 O O . ALA A 1 188 ? -6.898 17.641 14.57 1 98.94 188 ALA A O 1
ATOM 1432 N N . ARG A 1 189 ? -8.914 18.531 14.984 1 98.81 189 ARG A N 1
ATOM 1433 C CA . ARG A 1 189 ? -8.375 19.875 15.172 1 98.81 189 ARG A CA 1
ATOM 1434 C C . ARG A 1 189 ? -7.438 19.922 16.375 1 98.81 189 ARG A C 1
ATOM 1436 O O . ARG A 1 189 ? -6.387 20.562 16.312 1 98.81 189 ARG A O 1
ATOM 1443 N N . GLU A 1 190 ? -7.84 19.25 17.391 1 98.69 190 GLU A N 1
ATOM 1444 C CA . GLU A 1 190 ? -6.996 19.203 18.594 1 98.69 190 GLU A CA 1
ATOM 1445 C C . GLU A 1 190 ? -5.672 18.516 18.297 1 98.69 190 GLU A C 1
ATOM 1447 O O . GLU A 1 190 ? -4.617 18.953 18.766 1 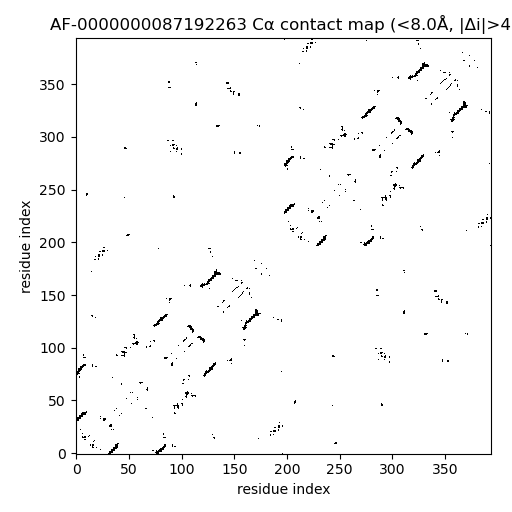98.69 190 GLU A O 1
ATOM 1452 N N . ALA A 1 191 ? -5.723 17.422 17.578 1 98.69 191 ALA A N 1
ATOM 1453 C CA . ALA A 1 191 ? -4.508 16.719 17.203 1 98.69 191 ALA A CA 1
ATOM 1454 C C . ALA A 1 191 ? -3.596 17.594 16.344 1 98.69 191 ALA A C 1
ATOM 1456 O O . ALA A 1 191 ? -2.375 17.578 16.516 1 98.69 191 ALA A O 1
ATOM 1457 N N . ALA A 1 192 ? -4.219 18.312 15.445 1 98.56 192 ALA A N 1
ATOM 1458 C CA . ALA A 1 192 ? -3.457 19.234 14.609 1 98.56 192 ALA A CA 1
ATOM 1459 C C . ALA A 1 192 ? -2.801 20.328 15.445 1 98.56 192 ALA A C 1
ATOM 1461 O O . ALA A 1 192 ? -1.64 20.672 15.219 1 98.56 192 ALA A O 1
ATOM 1462 N N . ALA A 1 193 ? -3.516 20.859 16.391 1 97.88 193 ALA A N 1
ATOM 1463 C CA . ALA A 1 193 ? -2.979 21.891 17.297 1 97.88 193 ALA A CA 1
ATOM 1464 C C . ALA A 1 193 ? -1.77 21.359 18.062 1 97.88 193 ALA A C 1
ATOM 1466 O O . ALA A 1 193 ? -0.79 22.078 18.25 1 97.88 193 ALA A O 1
ATOM 1467 N N . ALA A 1 194 ? -1.859 20.156 18.438 1 96.88 194 ALA A N 1
ATOM 1468 C CA . ALA A 1 194 ? -0.791 19.531 19.219 1 96.88 194 ALA A CA 1
ATOM 1469 C C . ALA A 1 194 ? 0.465 19.344 18.375 1 96.88 194 ALA A C 1
ATOM 1471 O O . ALA A 1 194 ? 1.567 19.203 18.906 1 96.88 194 ALA A O 1
ATOM 1472 N N . LEU A 1 195 ? 0.335 19.25 17.078 1 95 195 LEU A N 1
ATOM 1473 C CA . LEU A 1 195 ? 1.459 19.094 16.156 1 95 195 LEU A CA 1
ATOM 1474 C C . LEU A 1 195 ? 2.334 20.344 16.156 1 95 195 LEU A C 1
ATOM 1476 O O . LEU A 1 195 ? 3.533 20.266 15.883 1 95 195 LEU A O 1
ATOM 1480 N N . VAL A 1 196 ? 1.812 21.562 16.359 1 93.06 196 VAL A N 1
ATOM 1481 C CA . VAL A 1 196 ? 2.504 22.844 16.297 1 93.06 196 VAL A CA 1
ATOM 1482 C C . VAL A 1 196 ? 3.074 23.188 17.672 1 93.06 196 VAL A C 1
ATOM 1484 O O . VAL A 1 196 ? 4.062 23.922 17.766 1 93.06 196 VAL A O 1
ATOM 1487 N N . GLY A 1 197 ? 2.432 22.75 18.703 1 80.75 197 GLY A N 1
ATOM 1488 C CA . GLY A 1 197 ? 2.873 23.109 20.047 1 80.75 197 GLY A CA 1
ATOM 1489 C C . GLY A 1 197 ? 3.926 22.172 20.594 1 80.75 197 GLY A C 1
ATOM 1490 O O . GLY A 1 197 ? 4.188 21.109 20.016 1 80.75 197 GLY A O 1
ATOM 1491 N N . MET B 1 1 ? -6.207 -26.969 -13.172 1 94.69 1 MET B N 1
ATOM 1492 C CA . MET B 1 1 ? -6.238 -25.891 -12.18 1 94.69 1 MET B CA 1
ATOM 1493 C C . MET B 1 1 ? -5.879 -24.547 -12.82 1 94.69 1 MET B C 1
ATOM 1495 O O . MET B 1 1 ? -4.949 -24.469 -13.625 1 94.69 1 MET B O 1
ATOM 1499 N N . ARG B 1 2 ? -6.68 -23.516 -12.617 1 97.88 2 ARG B N 1
ATOM 1500 C CA . ARG B 1 2 ? -6.426 -22.172 -13.141 1 97.88 2 ARG B CA 1
ATOM 1501 C C . ARG B 1 2 ? -5.82 -21.266 -12.062 1 97.88 2 ARG B C 1
ATOM 1503 O O . ARG B 1 2 ? -6.391 -21.125 -10.977 1 97.88 2 ARG B O 1
ATOM 1510 N N . ILE B 1 3 ? -4.648 -20.672 -12.375 1 98.62 3 ILE B N 1
ATOM 1511 C CA . ILE B 1 3 ? -3.922 -19.859 -11.406 1 98.62 3 ILE B CA 1
ATOM 1512 C C . ILE B 1 3 ? -3.754 -18.453 -11.961 1 98.62 3 ILE B C 1
ATOM 1514 O O . ILE B 1 3 ? -3.328 -18.266 -13.102 1 98.62 3 ILE B O 1
ATOM 1518 N N . VAL B 1 4 ? -4.172 -17.469 -11.234 1 98.88 4 VAL B N 1
ATOM 1519 C CA . VAL B 1 4 ? -3.834 -16.078 -11.539 1 98.88 4 VAL B CA 1
ATOM 1520 C C . VAL B 1 4 ? -2.529 -15.703 -10.844 1 98.88 4 VAL B C 1
ATOM 1522 O O . VAL B 1 4 ? -2.389 -15.883 -9.633 1 98.88 4 VAL B O 1
ATOM 1525 N N . ALA B 1 5 ? -1.528 -15.305 -11.602 1 98.94 5 ALA B N 1
ATOM 1526 C CA . ALA B 1 5 ? -0.228 -14.883 -11.086 1 98.94 5 ALA B CA 1
ATOM 1527 C C . ALA B 1 5 ? 0.042 -13.414 -11.398 1 98.94 5 ALA B C 1
ATOM 1529 O O . ALA B 1 5 ? -0.077 -12.992 -12.547 1 98.94 5 ALA B O 1
ATOM 1530 N N . LEU B 1 6 ? 0.389 -12.672 -10.383 1 98.94 6 LEU B N 1
ATOM 1531 C CA . LEU B 1 6 ? 0.605 -11.234 -10.516 1 98.94 6 LEU B CA 1
ATOM 1532 C C . LEU B 1 6 ? 2.043 -10.867 -10.172 1 98.94 6 LEU B C 1
ATOM 1534 O O . LEU B 1 6 ? 2.564 -11.289 -9.133 1 98.94 6 LEU B O 1
ATOM 1538 N N . LEU B 1 7 ? 2.639 -10.102 -11.039 1 98.94 7 LEU B N 1
ATOM 1539 C CA . LEU B 1 7 ? 3.953 -9.508 -10.82 1 98.94 7 LEU B CA 1
ATOM 1540 C C . LEU B 1 7 ? 3.848 -7.992 -10.68 1 98.94 7 LEU B C 1
ATOM 1542 O O . LEU B 1 7 ? 3.164 -7.336 -11.477 1 98.94 7 LEU B O 1
ATOM 1546 N N . ALA B 1 8 ? 4.469 -7.461 -9.633 1 98.88 8 ALA B N 1
ATOM 1547 C CA . ALA B 1 8 ? 4.496 -6.012 -9.453 1 98.88 8 ALA B CA 1
ATOM 1548 C C . ALA B 1 8 ? 5.926 -5.512 -9.25 1 98.88 8 ALA B C 1
ATOM 1550 O O . ALA B 1 8 ? 6.383 -5.383 -8.109 1 98.88 8 ALA B O 1
ATOM 1551 N N . HIS B 1 9 ? 6.562 -5.152 -10.312 1 98.81 9 HIS B N 1
ATOM 1552 C CA . HIS B 1 9 ? 7.875 -4.516 -10.312 1 98.81 9 HIS B CA 1
ATOM 1553 C C . HIS B 1 9 ? 8.133 -3.795 -11.633 1 98.81 9 HIS B C 1
ATOM 1555 O O . HIS B 1 9 ? 7.93 -4.367 -12.711 1 98.81 9 HIS B O 1
ATOM 1561 N N . PRO B 1 10 ? 8.656 -2.604 -11.57 1 98.38 10 PRO B N 1
ATOM 1562 C CA . PRO B 1 10 ? 8.758 -1.818 -12.805 1 98.38 10 PRO B CA 1
ATOM 1563 C C . PRO B 1 10 ? 10 -2.158 -13.617 1 98.38 10 PRO B C 1
ATOM 1565 O O . PRO B 1 10 ? 10.094 -1.789 -14.797 1 98.38 10 PRO B O 1
ATOM 1568 N N . ARG B 1 11 ? 10.977 -2.789 -12.984 1 97.69 11 ARG B N 1
ATOM 1569 C CA . ARG B 1 11 ? 12.211 -3.125 -13.68 1 97.69 11 ARG B CA 1
ATOM 1570 C C . ARG B 1 11 ? 12.148 -4.535 -14.258 1 97.69 11 ARG B C 1
ATOM 1572 O O . ARG B 1 11 ? 12.156 -5.52 -13.508 1 97.69 11 ARG B O 1
ATOM 1579 N N . ALA B 1 12 ? 12.281 -4.688 -15.555 1 96.38 12 ALA B N 1
ATOM 1580 C CA . ALA B 1 12 ? 12.141 -5.973 -16.234 1 96.38 12 ALA B CA 1
ATOM 1581 C C . ALA B 1 12 ? 13.266 -6.93 -15.836 1 96.38 12 ALA B C 1
ATOM 1583 O O . ALA B 1 12 ? 13.078 -8.148 -15.852 1 96.38 12 ALA B O 1
ATOM 1584 N N . SER B 1 13 ? 14.367 -6.387 -15.43 1 96.12 13 SER B N 1
ATOM 1585 C CA . SER B 1 13 ? 15.516 -7.211 -15.078 1 96.12 13 SER B CA 1
ATOM 1586 C C . SER B 1 13 ? 15.547 -7.508 -13.586 1 96.12 13 SER B C 1
ATOM 1588 O O . SER B 1 13 ? 16.531 -8.031 -13.07 1 96.12 13 SER B O 1
ATOM 1590 N N . SER B 1 14 ? 14.523 -7.133 -12.891 1 97.81 14 SER B N 1
ATOM 1591 C CA . SER B 1 14 ? 14.5 -7.301 -11.445 1 97.81 14 SER B CA 1
ATOM 1592 C C . SER B 1 14 ? 14.484 -8.781 -11.055 1 97.81 14 SER B C 1
ATOM 1594 O O . SER B 1 14 ? 14.055 -9.625 -11.844 1 97.81 14 SER B O 1
ATOM 1596 N N . PHE B 1 15 ? 14.945 -9.078 -9.867 1 98.75 15 PHE B N 1
ATOM 1597 C CA . PHE B 1 15 ? 14.875 -10.445 -9.359 1 98.75 15 PHE B CA 1
ATOM 1598 C C . PHE B 1 15 ? 13.422 -10.891 -9.219 1 98.75 15 PHE B C 1
ATOM 1600 O O . PHE B 1 15 ? 13.125 -12.086 -9.297 1 98.75 15 PHE B O 1
ATOM 1607 N N . ASN B 1 16 ? 12.492 -10 -9.031 1 98.94 16 ASN B N 1
ATOM 1608 C CA . ASN B 1 16 ? 11.07 -10.328 -8.977 1 98.94 16 ASN B CA 1
ATOM 1609 C C . ASN B 1 16 ? 10.586 -10.945 -10.281 1 98.94 16 ASN B C 1
ATOM 1611 O O . ASN B 1 16 ? 9.781 -11.875 -10.273 1 98.94 16 ASN B O 1
ATOM 1615 N N . HIS B 1 17 ? 11.078 -10.383 -11.383 1 98.94 17 HIS B N 1
ATOM 1616 C CA . HIS B 1 17 ? 10.734 -10.984 -12.664 1 98.94 17 HIS B CA 1
ATOM 1617 C C . HIS B 1 17 ? 11.258 -12.414 -12.766 1 98.94 17 HIS B C 1
ATOM 1619 O O . HIS B 1 17 ? 10.562 -13.297 -13.281 1 98.94 17 HIS B O 1
ATOM 1625 N N . ALA B 1 18 ? 12.445 -12.641 -12.281 1 98.88 18 ALA B N 1
ATOM 1626 C CA . ALA B 1 18 ? 13.023 -13.984 -12.305 1 98.88 18 ALA B CA 1
ATOM 1627 C C . ALA B 1 18 ? 12.195 -14.953 -11.469 1 98.88 18 ALA B C 1
ATOM 1629 O O . ALA B 1 18 ? 11.93 -16.078 -11.898 1 98.88 18 ALA B O 1
ATOM 1630 N N . LEU B 1 19 ? 11.812 -14.516 -10.297 1 98.94 19 LEU B N 1
ATOM 1631 C CA . LEU B 1 19 ? 10.961 -15.328 -9.438 1 98.94 19 LEU B CA 1
ATOM 1632 C C . LEU B 1 19 ? 9.633 -15.633 -10.125 1 98.94 19 LEU B C 1
ATOM 1634 O O . LEU B 1 19 ? 9.164 -16.766 -10.109 1 98.94 19 LEU B O 1
ATOM 1638 N N . PHE B 1 20 ? 9.062 -14.602 -10.727 1 98.94 20 PHE B N 1
ATOM 1639 C CA . PHE B 1 20 ? 7.777 -14.719 -11.406 1 98.94 20 PHE B CA 1
ATOM 1640 C C . PHE B 1 20 ? 7.855 -15.742 -12.531 1 98.94 20 PHE B C 1
ATOM 1642 O O . PHE B 1 20 ? 7.008 -16.641 -12.625 1 98.94 20 PHE B O 1
ATOM 1649 N N . ASP B 1 21 ? 8.875 -15.633 -13.32 1 98.88 21 ASP B N 1
ATOM 1650 C CA . ASP B 1 21 ? 9.078 -16.578 -14.422 1 98.88 21 ASP B CA 1
ATOM 1651 C C . ASP B 1 21 ? 9.266 -18 -13.898 1 98.88 21 ASP B C 1
ATOM 1653 O O . ASP B 1 21 ? 8.688 -18.938 -14.43 1 98.88 21 ASP B O 1
ATOM 1657 N N . ALA B 1 22 ? 10.047 -18.141 -12.852 1 98.94 22 ALA B N 1
ATOM 1658 C CA . ALA B 1 22 ? 10.312 -19.453 -12.266 1 98.94 22 ALA B CA 1
ATOM 1659 C C . ALA B 1 22 ? 9.023 -20.125 -11.805 1 98.94 22 ALA B C 1
ATOM 1661 O O . ALA B 1 22 ? 8.781 -21.297 -12.102 1 98.94 22 ALA B O 1
ATOM 1662 N N . VAL B 1 23 ? 8.18 -19.375 -11.164 1 98.94 23 VAL B N 1
ATOM 1663 C CA . VAL B 1 23 ? 6.98 -19.953 -10.57 1 98.94 23 VAL B CA 1
ATOM 1664 C C . VAL B 1 23 ? 5.945 -20.234 -11.656 1 98.94 23 VAL B C 1
ATOM 1666 O O . VAL B 1 23 ? 5.277 -21.266 -11.633 1 98.94 23 VAL B O 1
ATOM 1669 N N . THR B 1 24 ? 5.781 -19.312 -12.602 1 98.88 24 THR B N 1
ATOM 1670 C CA . THR B 1 24 ? 4.785 -19.516 -13.648 1 98.88 24 THR B CA 1
ATOM 1671 C C . THR B 1 24 ? 5.184 -20.672 -14.555 1 98.88 24 THR B C 1
ATOM 1673 O O . THR B 1 24 ? 4.336 -21.484 -14.953 1 98.88 24 THR B O 1
ATOM 1676 N N . ASP B 1 25 ? 6.484 -20.766 -14.852 1 98.81 25 ASP B N 1
ATOM 1677 C CA . ASP B 1 25 ? 6.973 -21.891 -15.648 1 98.81 25 ASP B CA 1
ATOM 1678 C C . ASP B 1 25 ? 6.723 -23.219 -14.938 1 98.81 25 ASP B C 1
ATOM 1680 O O . ASP B 1 25 ? 6.277 -24.172 -15.562 1 98.81 25 ASP B O 1
ATOM 1684 N N . GLU B 1 26 ? 7.043 -23.25 -13.672 1 98.81 26 GLU B N 1
ATOM 1685 C CA . GLU B 1 26 ? 6.84 -24.453 -12.891 1 98.81 26 GLU B CA 1
ATOM 1686 C C . GLU B 1 26 ? 5.371 -24.875 -12.883 1 98.81 26 GLU B C 1
ATOM 1688 O O . GLU B 1 26 ? 5.051 -26.047 -13.086 1 98.81 26 GLU B O 1
ATOM 1693 N N . LEU B 1 27 ? 4.473 -23.938 -12.672 1 98.81 27 LEU B N 1
ATOM 1694 C CA . LEU B 1 27 ? 3.043 -24.219 -12.633 1 98.81 27 LEU B CA 1
ATOM 1695 C C . LEU B 1 27 ? 2.545 -24.719 -13.977 1 98.81 27 LEU B C 1
ATOM 1697 O O . LEU B 1 27 ? 1.764 -25.672 -14.039 1 98.81 27 LEU B O 1
ATOM 1701 N N . ARG B 1 28 ? 2.996 -24.094 -15.047 1 98.75 28 ARG B N 1
ATOM 1702 C CA . ARG B 1 28 ? 2.623 -24.547 -16.391 1 98.75 28 ARG B CA 1
ATOM 1703 C C . ARG B 1 28 ? 3.125 -25.969 -16.641 1 98.75 28 ARG B C 1
ATOM 1705 O O . ARG B 1 28 ? 2.406 -26.797 -17.203 1 98.75 28 ARG B O 1
ATOM 1712 N N . ALA B 1 29 ? 4.328 -26.203 -16.219 1 98.31 29 ALA B N 1
ATOM 1713 C CA . ALA B 1 29 ? 4.922 -27.531 -16.391 1 98.31 29 ALA B CA 1
ATOM 1714 C C . ALA B 1 29 ? 4.113 -28.594 -15.648 1 98.31 29 ALA B C 1
ATOM 1716 O O . ALA B 1 29 ? 4.109 -29.766 -16.047 1 98.31 29 ALA B O 1
ATOM 1717 N N . ARG B 1 30 ? 3.416 -28.172 -14.703 1 97.81 30 ARG B N 1
ATOM 1718 C CA . ARG B 1 30 ? 2.621 -29.094 -13.898 1 97.81 30 ARG B CA 1
ATOM 1719 C C . ARG B 1 30 ? 1.185 -29.172 -14.406 1 97.81 30 ARG B C 1
ATOM 1721 O O . ARG B 1 30 ? 0.32 -29.766 -13.758 1 97.81 30 ARG B O 1
ATOM 1728 N N . GLY B 1 31 ? 0.904 -28.484 -15.453 1 97.75 31 GLY B N 1
ATOM 1729 C CA . GLY B 1 31 ? -0.362 -28.656 -16.141 1 97.75 31 GLY B CA 1
ATOM 1730 C C . GLY B 1 31 ? -1.383 -27.578 -15.797 1 97.75 31 GLY B C 1
ATOM 1731 O O . GLY B 1 31 ? -2.537 -27.656 -16.219 1 97.75 31 GLY B O 1
ATOM 1732 N N . CYS B 1 32 ? -1.007 -26.578 -15.055 1 98.44 32 CYS B N 1
ATOM 1733 C CA . CYS B 1 32 ? -1.928 -25.5 -14.703 1 98.44 32 CYS B CA 1
ATOM 1734 C C . CYS B 1 32 ? -2.105 -24.531 -15.859 1 98.44 32 CYS B C 1
ATOM 1736 O O . CYS B 1 32 ? -1.179 -24.312 -16.641 1 98.44 32 CYS B O 1
ATOM 1738 N N . GLU B 1 33 ? -3.307 -24.016 -16.031 1 98.5 33 GLU B N 1
ATOM 1739 C CA . GLU B 1 33 ? -3.51 -22.812 -16.812 1 98.5 33 GLU B CA 1
ATOM 1740 C C . GLU B 1 33 ? -3.137 -21.562 -16.016 1 98.5 33 GLU B C 1
ATOM 1742 O O . GLU B 1 33 ? -3.799 -21.234 -15.023 1 98.5 33 GLU B O 1
ATOM 1747 N N . VAL B 1 34 ? -2.068 -20.953 -16.422 1 98.81 34 VAL B N 1
ATOM 1748 C CA . VAL B 1 34 ? -1.585 -19.797 -15.664 1 98.81 34 VAL B CA 1
ATOM 1749 C C . VAL B 1 34 ? -1.939 -18.516 -16.391 1 98.81 34 VAL B C 1
ATOM 1751 O O . VAL B 1 34 ? -1.499 -18.297 -17.531 1 98.81 34 VAL B O 1
ATOM 1754 N N . LEU B 1 35 ? -2.811 -17.688 -15.82 1 98.81 35 LEU B N 1
ATOM 1755 C CA . LEU B 1 35 ? -3.049 -16.328 -16.266 1 98.81 35 LEU B CA 1
ATOM 1756 C C . LEU B 1 35 ? -2.068 -15.359 -15.609 1 98.81 35 LEU B C 1
ATOM 1758 O O . LEU B 1 35 ? -2.309 -14.883 -14.5 1 98.81 35 LEU B O 1
ATOM 1762 N N . ALA B 1 36 ? -0.982 -15.125 -16.344 1 98.88 36 ALA B N 1
ATOM 1763 C CA . ALA B 1 36 ? 0.142 -14.359 -15.828 1 98.88 36 ALA B CA 1
ATOM 1764 C C . ALA B 1 36 ? 0.016 -12.883 -16.188 1 98.88 36 ALA B C 1
ATOM 1766 O O . ALA B 1 36 ? -0.195 -12.539 -17.359 1 98.88 36 ALA B O 1
ATOM 1767 N N . HIS B 1 37 ? 0.129 -12.047 -15.164 1 98.88 37 HIS B N 1
ATOM 1768 C CA . HIS B 1 37 ? -0.008 -10.609 -15.375 1 98.88 37 HIS B CA 1
ATOM 1769 C C . HIS B 1 37 ? 1.182 -9.852 -14.797 1 98.88 37 HIS B C 1
ATOM 1771 O O . HIS B 1 37 ? 1.458 -9.945 -13.602 1 98.88 37 HIS B O 1
ATOM 1777 N N . ASP B 1 38 ? 1.912 -9.203 -15.633 1 98.88 38 ASP B N 1
ATOM 1778 C CA . ASP B 1 38 ? 2.846 -8.156 -15.227 1 98.88 38 ASP B CA 1
ATOM 1779 C C . ASP B 1 38 ? 2.148 -6.801 -15.156 1 98.88 38 ASP B C 1
ATOM 1781 O O . ASP B 1 38 ? 1.94 -6.152 -16.188 1 98.88 38 ASP B O 1
ATOM 1785 N N . LEU B 1 39 ? 1.84 -6.363 -13.953 1 98.81 39 LEU B N 1
ATOM 1786 C CA . LEU B 1 39 ? 0.953 -5.215 -13.781 1 98.81 39 LEU B CA 1
ATOM 1787 C C . LEU B 1 39 ? 1.584 -3.949 -14.352 1 98.81 39 LEU B C 1
ATOM 1789 O O . LEU B 1 39 ? 0.891 -3.113 -14.938 1 98.81 39 LEU B O 1
ATOM 1793 N N . CYS B 1 40 ? 2.881 -3.799 -14.141 1 98.56 40 CYS B N 1
ATOM 1794 C CA . CYS B 1 40 ? 3.564 -2.617 -14.664 1 98.56 40 CYS B CA 1
ATOM 1795 C C . CYS B 1 40 ? 3.621 -2.643 -16.188 1 98.56 40 CYS B C 1
ATOM 1797 O O . CYS B 1 40 ? 3.307 -1.646 -16.844 1 98.56 40 CYS B O 1
ATOM 1799 N N . ALA B 1 41 ? 3.928 -3.777 -16.766 1 97.94 41 ALA B N 1
ATOM 1800 C CA . ALA B 1 41 ? 4.062 -3.9 -18.219 1 97.94 41 ALA B CA 1
ATOM 1801 C C . ALA B 1 41 ? 2.715 -3.725 -18.906 1 97.94 41 ALA B C 1
ATOM 1803 O O . ALA B 1 41 ? 2.645 -3.186 -20.016 1 97.94 41 ALA B O 1
ATOM 1804 N N . GLU B 1 42 ? 1.636 -4.086 -18.234 1 97.75 42 GLU B N 1
ATOM 1805 C CA . GLU B 1 42 ? 0.317 -4.012 -18.859 1 97.75 42 GLU B CA 1
ATOM 1806 C C . GLU B 1 42 ? -0.297 -2.625 -18.672 1 97.75 42 GLU B C 1
ATOM 1808 O O . GLU B 1 42 ? -1.354 -2.334 -19.234 1 97.75 42 GLU B O 1
ATOM 1813 N N . GLY B 1 43 ? 0.394 -1.809 -17.906 1 97.19 43 GLY B N 1
ATOM 1814 C CA . GLY B 1 43 ? -0.125 -0.469 -17.672 1 97.19 43 GLY B CA 1
ATOM 1815 C C . GLY B 1 43 ? -1.361 -0.452 -16.797 1 97.19 43 GLY B C 1
ATOM 1816 O O . GLY B 1 43 ? -2.279 0.338 -17.016 1 97.19 43 GLY B O 1
ATOM 1817 N N . PHE B 1 44 ? -1.425 -1.337 -15.828 1 98.25 44 PHE B N 1
ATOM 1818 C CA . PHE B 1 44 ? -2.57 -1.363 -14.93 1 98.25 44 PHE B CA 1
ATOM 1819 C C . PHE B 1 44 ? -2.703 -0.041 -14.18 1 98.25 44 PHE B C 1
ATOM 1821 O O . PHE B 1 44 ? -1.737 0.439 -13.586 1 98.25 44 PHE B O 1
ATOM 1828 N N . ASP B 1 45 ? -3.832 0.55 -14.188 1 97.94 45 ASP B N 1
ATOM 1829 C CA . ASP B 1 45 ? -4.102 1.784 -13.461 1 97.94 45 ASP B CA 1
ATOM 1830 C C . ASP B 1 45 ? -4.496 1.491 -12.016 1 97.94 45 ASP B C 1
ATOM 1832 O O . ASP B 1 45 ? -5.59 0.988 -11.75 1 97.94 45 ASP B O 1
ATOM 1836 N N . PRO B 1 46 ? -3.652 1.852 -11.086 1 98.12 46 PRO B N 1
ATOM 1837 C CA . PRO B 1 46 ? -3.914 1.488 -9.688 1 98.12 46 PRO B CA 1
ATOM 1838 C C . PRO B 1 46 ? -4.855 2.469 -8.992 1 98.12 46 PRO B C 1
ATOM 1840 O O . PRO B 1 46 ? -5.23 2.254 -7.836 1 98.12 46 PRO B O 1
ATOM 1843 N N . LEU B 1 47 ? -5.348 3.488 -9.617 1 97.69 47 LEU B N 1
ATOM 1844 C CA . LEU B 1 47 ? -6.109 4.539 -8.953 1 97.69 47 LEU B CA 1
ATOM 1845 C C . LEU B 1 47 ? -7.59 4.176 -8.883 1 97.69 47 LEU B C 1
ATOM 1847 O O . LEU B 1 47 ? -8.25 4.059 -9.914 1 97.69 47 LEU B O 1
ATOM 1851 N N . LEU B 1 48 ? -8.008 4 -7.695 1 95.56 48 LEU B N 1
ATOM 1852 C CA . LEU B 1 48 ? -9.43 3.76 -7.438 1 95.56 48 LEU B CA 1
ATOM 1853 C C . LEU B 1 48 ? -10.25 5.016 -7.703 1 95.56 48 LEU B C 1
ATOM 1855 O O . LEU B 1 48 ? -9.852 6.117 -7.316 1 95.56 48 LEU B O 1
ATOM 1859 N N . ARG B 1 49 ? -11.383 4.84 -8.328 1 94.81 49 ARG B N 1
ATOM 1860 C CA . ARG B 1 49 ? -12.281 5.957 -8.617 1 94.81 49 ARG B CA 1
ATOM 1861 C C . ARG B 1 49 ? -13.336 6.102 -7.527 1 94.81 49 ARG B C 1
ATOM 1863 O O . ARG B 1 49 ? -13.57 5.172 -6.75 1 94.81 49 ARG B O 1
ATOM 1870 N N . ALA B 1 50 ? -13.914 7.266 -7.543 1 95.69 50 ALA B N 1
ATOM 1871 C CA . ALA B 1 50 ? -14.906 7.59 -6.52 1 95.69 50 ALA B CA 1
ATOM 1872 C C . ALA B 1 50 ? -16.031 6.555 -6.5 1 95.69 50 ALA B C 1
ATOM 1874 O O . ALA B 1 50 ? -16.484 6.145 -5.43 1 95.69 50 ALA B O 1
ATOM 1875 N N . ASP B 1 51 ? -16.438 6.082 -7.645 1 94.06 51 ASP B N 1
ATOM 1876 C CA . ASP B 1 51 ? -17.578 5.172 -7.746 1 94.06 51 ASP B CA 1
ATOM 1877 C C . ASP B 1 51 ? -17.172 3.74 -7.414 1 94.06 51 ASP B C 1
ATOM 1879 O O . ASP B 1 51 ? -18.016 2.846 -7.348 1 94.06 51 ASP B O 1
ATOM 1883 N N . GLU B 1 52 ? -15.891 3.541 -7.113 1 95.5 52 GLU B N 1
ATOM 1884 C CA . GLU B 1 52 ? -15.375 2.209 -6.812 1 95.5 52 GLU B CA 1
ATOM 1885 C C . GLU B 1 52 ? -15.141 2.033 -5.312 1 95.5 52 GLU B C 1
ATOM 1887 O O . GLU B 1 52 ? -14.656 0.99 -4.875 1 95.5 52 GLU B O 1
ATOM 1892 N N . THR B 1 53 ? -15.531 3.01 -4.48 1 95.44 53 THR B N 1
ATOM 1893 C CA . THR B 1 53 ? -15.164 3.002 -3.068 1 95.44 53 THR B CA 1
ATOM 1894 C C . THR B 1 53 ? -16.219 2.268 -2.24 1 95.44 53 THR B C 1
ATOM 1896 O O . THR B 1 53 ? -16.016 2.027 -1.049 1 95.44 53 THR B O 1
ATOM 1899 N N . GLY B 1 54 ? -17.312 1.858 -2.787 1 93.5 54 GLY B N 1
ATOM 1900 C CA . GLY B 1 54 ? -18.344 1.152 -2.043 1 93.5 54 GLY B CA 1
ATOM 1901 C C . GLY B 1 54 ? -17.922 -0.248 -1.631 1 93.5 54 GLY B C 1
ATOM 1902 O O . GLY B 1 54 ? -17.203 -0.925 -2.359 1 93.5 54 GLY B O 1
ATOM 1903 N N . THR B 1 55 ? -18.516 -0.67 -0.483 1 94.75 55 THR B N 1
ATOM 1904 C CA . THR B 1 55 ? -18.078 -1.968 0.023 1 94.75 55 THR B CA 1
ATOM 1905 C C . THR B 1 55 ? -19.266 -2.912 0.184 1 94.75 55 THR B C 1
ATOM 1907 O O . THR B 1 55 ? -19.094 -4.098 0.469 1 94.75 55 THR B O 1
ATOM 1910 N N . VAL B 1 56 ? -20.453 -2.408 0.043 1 94.31 56 VAL B N 1
ATOM 1911 C CA . VAL B 1 56 ? -21.625 -3.225 0.318 1 94.31 56 VAL B CA 1
ATOM 1912 C C . VAL B 1 56 ? -22.328 -3.596 -0.993 1 94.31 56 VAL B C 1
ATOM 1914 O O . VAL B 1 56 ? -22.438 -4.777 -1.328 1 94.31 56 VAL B O 1
ATOM 1917 N N . ALA B 1 57 ? -22.641 -2.549 -1.825 1 92.94 57 ALA B N 1
ATOM 1918 C CA . ALA B 1 57 ? -23.266 -2.803 -3.123 1 92.94 57 ALA B CA 1
ATOM 1919 C C . ALA B 1 57 ? -22.281 -3.479 -4.078 1 92.94 57 ALA B C 1
ATOM 1921 O O . ALA B 1 57 ? -21.094 -3.152 -4.09 1 92.94 57 ALA B O 1
ATOM 1922 N N . GLY B 1 58 ? -22.734 -4.336 -4.836 1 93.31 58 GLY B N 1
ATOM 1923 C CA . GLY B 1 58 ? -21.891 -4.938 -5.852 1 93.31 58 GLY B CA 1
ATOM 1924 C C . GLY B 1 58 ? -21.281 -3.924 -6.797 1 93.31 58 GLY B C 1
ATOM 1925 O O . GLY B 1 58 ? -21.922 -2.947 -7.176 1 93.31 58 GLY B O 1
ATOM 1926 N N . ALA B 1 59 ? -19.922 -4.027 -7.117 1 90 59 ALA B N 1
ATOM 1927 C CA . ALA B 1 59 ? -19.141 -3.076 -7.902 1 90 59 ALA B CA 1
ATOM 1928 C C . ALA B 1 59 ? -19.625 -3.023 -9.344 1 90 59 ALA B C 1
ATOM 1930 O O . ALA B 1 59 ? -19.312 -2.09 -10.086 1 90 59 ALA B O 1
ATOM 1931 N N . GLY B 1 60 ? -20.688 -3.516 -9.742 1 88.12 60 GLY B N 1
ATOM 1932 C CA . GLY B 1 60 ? -21.109 -3.555 -11.133 1 88.12 60 GLY B CA 1
ATOM 1933 C C . GLY B 1 60 ? -19.969 -3.797 -12.094 1 88.12 60 GLY B C 1
ATOM 1934 O O . GLY B 1 60 ? -18.875 -4.223 -11.688 1 88.12 60 GLY B O 1
ATOM 1935 N N . ALA B 1 61 ? -20.141 -3.52 -13.43 1 88.5 61 ALA B N 1
ATOM 1936 C CA . ALA B 1 61 ? -19.109 -3.691 -14.453 1 88.5 61 ALA B CA 1
ATOM 1937 C C . ALA B 1 61 ? -18 -2.65 -14.312 1 88.5 61 ALA B C 1
ATOM 1939 O O . ALA B 1 61 ? -18.281 -1.482 -14.023 1 88.5 61 ALA B O 1
ATOM 1940 N N . ALA B 1 62 ? -16.828 -3.182 -14.477 1 90.75 62 ALA B N 1
ATOM 1941 C CA . ALA B 1 62 ? -15.719 -2.238 -14.422 1 90.75 62 ALA B CA 1
ATOM 1942 C C . ALA B 1 62 ? -15.672 -1.378 -15.68 1 90.75 62 ALA B C 1
ATOM 1944 O O . ALA B 1 62 ? -15.898 -1.871 -16.781 1 90.75 62 ALA B O 1
ATOM 1945 N N . GLY B 1 63 ? -15.477 -0.126 -15.484 1 87.94 63 GLY B N 1
ATOM 1946 C CA . GLY B 1 63 ? -15.336 0.77 -16.625 1 87.94 63 GLY B CA 1
ATOM 1947 C C . GLY B 1 63 ? -14.023 0.601 -17.359 1 87.94 63 GLY B C 1
ATOM 1948 O O . GLY B 1 63 ? -13.922 0.957 -18.531 1 87.94 63 GLY B O 1
ATOM 1949 N N . ASP B 1 64 ? -13.078 0.078 -16.75 1 93.69 64 ASP B N 1
ATOM 1950 C CA . ASP B 1 64 ? -11.75 -0.189 -17.297 1 93.69 64 ASP B CA 1
ATOM 1951 C C . ASP B 1 64 ? -11.633 -1.636 -17.766 1 93.69 64 ASP B C 1
ATOM 1953 O O . ASP B 1 64 ? -11.805 -2.568 -16.969 1 93.69 64 ASP B O 1
ATOM 1957 N N . ALA B 1 65 ? -11.312 -1.88 -19.031 1 96.44 65 ALA B N 1
ATOM 1958 C CA . ALA B 1 65 ? -11.32 -3.209 -19.641 1 96.44 65 ALA B CA 1
ATOM 1959 C C . ALA B 1 65 ? -10.312 -4.129 -18.953 1 96.44 65 ALA B C 1
ATOM 1961 O O . ALA B 1 65 ? -10.547 -5.332 -18.828 1 96.44 65 ALA B O 1
ATOM 1962 N N . LEU B 1 66 ? -9.203 -3.566 -18.625 1 97.81 66 LEU B N 1
ATOM 1963 C CA . LEU B 1 66 ? -8.18 -4.375 -17.969 1 97.81 66 LEU B CA 1
ATOM 1964 C C . LEU B 1 66 ? -8.648 -4.812 -16.578 1 97.81 66 LEU B C 1
ATOM 1966 O O . LEU B 1 66 ? -8.453 -5.965 -16.203 1 97.81 66 LEU B O 1
ATOM 1970 N N . VAL B 1 67 ? -9.266 -3.951 -15.828 1 98.06 67 VAL B N 1
ATOM 1971 C CA . VAL B 1 67 ? -9.82 -4.297 -14.523 1 98.06 67 VAL B CA 1
ATOM 1972 C C . VAL B 1 67 ? -10.906 -5.359 -14.688 1 98.06 67 VAL B C 1
ATOM 1974 O O . VAL B 1 67 ? -10.953 -6.328 -13.922 1 98.06 67 VAL B O 1
ATOM 1977 N N . ALA B 1 68 ? -11.758 -5.137 -15.688 1 97.69 68 ALA B N 1
ATOM 1978 C CA . ALA B 1 68 ? -12.812 -6.113 -15.953 1 97.69 68 ALA B CA 1
ATOM 1979 C C . ALA B 1 68 ? -12.227 -7.5 -16.219 1 97.69 68 ALA B C 1
ATOM 1981 O O . ALA B 1 68 ? -12.711 -8.5 -15.68 1 97.69 68 ALA B O 1
ATOM 1982 N N . ARG B 1 69 ? -11.227 -7.531 -17 1 98.25 69 ARG B N 1
ATOM 1983 C CA . ARG B 1 69 ? -10.562 -8.797 -17.312 1 98.25 69 ARG B CA 1
ATOM 1984 C C . ARG B 1 69 ? -9.992 -9.438 -16.047 1 98.25 69 ARG B C 1
ATOM 1986 O O . ARG B 1 69 ? -10.18 -10.633 -15.82 1 98.25 69 ARG B O 1
ATOM 1993 N N . HIS B 1 70 ? -9.32 -8.664 -15.242 1 98.75 70 HIS B N 1
ATOM 1994 C CA . HIS B 1 70 ? -8.742 -9.195 -14.016 1 98.75 70 HIS B CA 1
ATOM 1995 C C . HIS B 1 70 ? -9.812 -9.711 -13.07 1 98.75 70 HIS B C 1
ATOM 1997 O O . HIS B 1 70 ? -9.641 -10.75 -12.43 1 98.75 70 HIS B O 1
ATOM 2003 N N . ARG B 1 71 ? -10.906 -9.008 -12.945 1 98.38 71 ARG B N 1
ATOM 2004 C CA . ARG B 1 71 ? -12.008 -9.445 -12.094 1 98.38 71 ARG B CA 1
ATOM 2005 C C . ARG B 1 71 ? -12.586 -10.766 -12.586 1 98.38 71 ARG B C 1
ATOM 2007 O O . ARG B 1 71 ? -12.859 -11.664 -11.789 1 98.38 71 ARG B O 1
ATOM 2014 N N . GLU B 1 72 ? -12.773 -10.859 -13.875 1 97.56 72 GLU B N 1
ATOM 2015 C CA . GLU B 1 72 ? -13.305 -12.086 -14.469 1 97.56 72 GLU B CA 1
ATOM 2016 C C . GLU B 1 72 ? -12.367 -13.266 -14.227 1 97.56 72 GLU B C 1
ATOM 2018 O O . GLU B 1 72 ? -12.805 -14.336 -13.805 1 97.56 72 GLU B O 1
ATOM 2023 N N . GLU B 1 73 ? -11.141 -13.055 -14.461 1 98.44 73 GLU B N 1
ATOM 2024 C CA . GLU B 1 73 ? -10.141 -14.109 -14.273 1 98.44 73 GLU B CA 1
ATOM 2025 C C . GLU B 1 73 ? -10.039 -14.508 -12.805 1 98.44 73 GLU B C 1
ATOM 2027 O O . GLU B 1 73 ? -9.922 -15.695 -12.484 1 98.44 73 GLU B O 1
ATOM 2032 N N . LEU B 1 74 ? -10.094 -13.547 -11.961 1 98.31 74 LEU B N 1
ATOM 2033 C CA . LEU B 1 74 ? -10.031 -13.797 -10.531 1 98.31 74 LEU B CA 1
ATOM 2034 C C . LEU B 1 74 ? -11.18 -14.695 -10.078 1 98.31 74 LEU B C 1
ATOM 2036 O O . LEU B 1 74 ? -10.969 -15.641 -9.32 1 98.31 74 LEU B O 1
ATOM 2040 N N . ALA B 1 75 ? -12.328 -14.398 -10.547 1 95.56 75 ALA B N 1
ATOM 2041 C CA . ALA B 1 75 ? -13.531 -15.109 -10.156 1 95.56 75 ALA B CA 1
ATOM 2042 C C . ALA B 1 75 ? -13.453 -16.578 -10.547 1 95.56 75 ALA B C 1
ATOM 2044 O O . ALA B 1 75 ? -14.047 -17.438 -9.883 1 95.56 75 ALA B O 1
ATOM 2045 N N . ALA B 1 76 ? -12.664 -16.875 -11.539 1 95.44 76 ALA B N 1
ATOM 2046 C CA . ALA B 1 76 ? -12.609 -18.234 -12.07 1 95.44 76 ALA B CA 1
ATOM 2047 C C . ALA B 1 76 ? -11.336 -18.953 -11.609 1 95.44 76 ALA B C 1
ATOM 2049 O O . ALA B 1 76 ? -11.133 -20.125 -11.914 1 95.44 76 ALA B O 1
ATOM 2050 N N . ALA B 1 77 ? -10.492 -18.312 -10.844 1 97.94 77 ALA B N 1
ATOM 2051 C CA . ALA B 1 77 ? -9.188 -18.859 -10.469 1 97.94 77 ALA B CA 1
ATOM 2052 C C . ALA B 1 77 ? -9.32 -19.875 -9.328 1 97.94 77 ALA B C 1
ATOM 2054 O O . ALA B 1 77 ? -10.125 -19.672 -8.414 1 97.94 77 ALA B O 1
ATOM 2055 N N . ASP B 1 78 ? -8.438 -20.875 -9.367 1 97.75 78 ASP B N 1
ATOM 2056 C CA . ASP B 1 78 ? -8.375 -21.891 -8.312 1 97.75 78 ASP B CA 1
ATOM 2057 C C . ASP B 1 78 ? -7.258 -21.562 -7.316 1 97.75 78 ASP B C 1
ATOM 2059 O O . ASP B 1 78 ? -7.227 -22.109 -6.211 1 97.75 78 ASP B O 1
ATOM 2063 N N . GLY B 1 79 ? -6.328 -20.75 -7.668 1 98.25 79 GLY B N 1
ATOM 2064 C CA . GLY B 1 79 ? -5.199 -20.328 -6.855 1 98.25 79 GLY B CA 1
ATOM 2065 C C . GLY B 1 79 ? -4.609 -19 -7.293 1 98.25 79 GLY B C 1
ATOM 2066 O O . GLY B 1 79 ? -4.887 -18.531 -8.398 1 98.25 79 GLY B O 1
ATOM 2067 N N . LEU B 1 80 ? -3.857 -18.438 -6.387 1 98.88 80 LEU B N 1
ATOM 2068 C CA . LEU B 1 80 ? -3.289 -17.125 -6.629 1 98.88 80 LEU B CA 1
ATOM 2069 C C . LEU B 1 80 ? -1.798 -17.094 -6.316 1 98.88 80 LEU B C 1
ATOM 2071 O O . LEU B 1 80 ? -1.353 -17.734 -5.359 1 98.88 80 LEU B O 1
ATOM 2075 N N . VAL B 1 81 ? -1.025 -16.375 -7.121 1 98.94 81 VAL B N 1
ATOM 2076 C CA . VAL B 1 81 ? 0.385 -16.109 -6.863 1 98.94 81 VAL B CA 1
ATOM 2077 C C . VAL B 1 81 ? 0.65 -14.602 -6.945 1 98.94 81 VAL B C 1
ATOM 2079 O O . VAL B 1 81 ? 0.202 -13.938 -7.887 1 98.94 81 VAL B O 1
ATOM 2082 N N . PHE B 1 82 ? 1.291 -14.094 -5.965 1 98.94 82 PHE B N 1
ATOM 2083 C CA . PHE B 1 82 ? 1.728 -12.703 -5.941 1 98.94 82 PHE B CA 1
ATOM 2084 C C . PHE B 1 82 ? 3.242 -12.609 -5.801 1 98.94 82 PHE B C 1
ATOM 2086 O O . PHE B 1 82 ? 3.824 -13.211 -4.891 1 98.94 82 PHE B O 1
ATOM 2093 N N . VAL B 1 83 ? 3.893 -11.875 -6.699 1 99 83 VAL B N 1
ATOM 2094 C CA . VAL B 1 83 ? 5.332 -11.641 -6.641 1 99 83 VAL B CA 1
ATOM 2095 C C . VAL B 1 83 ? 5.613 -10.141 -6.621 1 99 83 VAL B C 1
ATOM 2097 O O . VAL B 1 83 ? 5.301 -9.43 -7.578 1 99 83 VAL B O 1
ATOM 2100 N N . HIS B 1 84 ? 6.211 -9.672 -5.562 1 98.94 84 HIS B N 1
ATOM 2101 C CA . HIS B 1 84 ? 6.488 -8.242 -5.465 1 98.94 84 HIS B CA 1
ATOM 2102 C C . HIS B 1 84 ? 7.523 -7.957 -4.379 1 98.94 84 HIS B C 1
ATOM 2104 O O . HIS B 1 84 ? 7.727 -8.773 -3.479 1 98.94 84 HIS B O 1
ATOM 2110 N N . PRO B 1 85 ? 8.219 -6.781 -4.398 1 98.75 85 PRO B N 1
ATOM 2111 C CA . PRO B 1 85 ? 9.125 -6.383 -3.312 1 98.75 85 PRO B CA 1
ATOM 2112 C C . PRO B 1 85 ? 8.375 -5.844 -2.096 1 98.75 85 PRO B C 1
ATOM 2114 O O . PRO B 1 85 ? 7.195 -5.492 -2.195 1 98.75 85 PRO B O 1
ATOM 2117 N N . ASN B 1 86 ? 9.016 -5.887 -0.979 1 98.38 86 ASN B N 1
ATOM 2118 C CA . ASN B 1 86 ? 8.586 -5.137 0.198 1 98.38 86 ASN B CA 1
ATOM 2119 C C . ASN B 1 86 ? 9.086 -3.697 0.156 1 98.38 86 ASN B C 1
ATOM 2121 O O . ASN B 1 86 ? 10.266 -3.436 0.419 1 98.38 86 ASN B O 1
ATOM 2125 N N . TRP B 1 87 ? 8.242 -2.748 -0.177 1 98.12 87 TRP B N 1
ATOM 2126 C CA . TRP B 1 87 ? 8.578 -1.328 -0.204 1 98.12 87 TRP B CA 1
ATOM 2127 C C . TRP B 1 87 ? 7.898 -0.585 0.941 1 98.12 87 TRP B C 1
ATOM 2129 O O . TRP B 1 87 ? 6.68 -0.383 0.921 1 98.12 87 TRP B O 1
ATOM 2139 N N . TRP B 1 88 ? 8.719 -0.19 1.928 1 97.94 88 TRP B N 1
ATOM 2140 C CA . TRP B 1 88 ? 8.234 0.583 3.068 1 97.94 88 TRP B CA 1
ATOM 2141 C C . TRP B 1 88 ? 7.219 -0.216 3.877 1 97.94 88 TRP B C 1
ATOM 2143 O O . TRP B 1 88 ? 6.262 0.348 4.414 1 97.94 88 TRP B O 1
ATOM 2153 N N . GLY B 1 89 ? 7.34 -1.542 3.807 1 98.12 89 GLY B N 1
ATOM 2154 C CA . GLY B 1 89 ? 6.43 -2.395 4.555 1 98.12 89 GLY B CA 1
ATOM 2155 C C . GLY B 1 89 ? 5.109 -2.629 3.842 1 98.12 89 GLY B C 1
ATOM 2156 O O . GLY B 1 89 ? 4.148 -3.113 4.445 1 98.12 89 GLY B O 1
ATOM 2157 N N . MET B 1 90 ? 5.023 -2.271 2.549 1 98.12 90 MET B N 1
ATOM 2158 C CA . MET B 1 90 ? 3.797 -2.336 1.761 1 98.12 90 MET B CA 1
ATOM 2159 C C . MET B 1 90 ? 4.066 -2.92 0.378 1 98.12 90 MET B C 1
ATOM 2161 O O . MET B 1 90 ? 5.223 -3.02 -0.043 1 98.12 90 MET B O 1
ATOM 2165 N N . PRO B 1 91 ? 2.998 -3.391 -0.3 1 98.75 91 PRO B N 1
ATOM 2166 C CA . PRO B 1 91 ? 3.176 -3.703 -1.72 1 98.75 91 PRO B CA 1
ATOM 2167 C C . PRO B 1 91 ? 3.461 -2.463 -2.564 1 98.75 91 PRO B C 1
ATOM 2169 O O . PRO B 1 91 ? 3.193 -1.34 -2.129 1 98.75 91 PRO B O 1
ATOM 2172 N N . PRO B 1 92 ? 4.023 -2.742 -3.777 1 98.81 92 PRO B N 1
ATOM 2173 C CA . PRO B 1 92 ? 4.066 -1.635 -4.734 1 98.81 92 PRO B CA 1
ATOM 2174 C C . PRO B 1 92 ? 2.689 -1.019 -4.984 1 98.81 92 PRO B C 1
ATOM 2176 O O . PRO B 1 92 ? 1.68 -1.726 -4.961 1 98.81 92 PRO B O 1
ATOM 2179 N N . ALA B 1 93 ? 2.691 0.283 -5.266 1 98.75 93 ALA B N 1
ATOM 2180 C CA . ALA B 1 93 ? 1.445 1.019 -5.453 1 98.75 93 ALA B CA 1
ATOM 2181 C C . ALA B 1 93 ? 0.56 0.338 -6.496 1 98.75 93 ALA B C 1
ATOM 2183 O O . ALA B 1 93 ? -0.663 0.29 -6.344 1 98.75 93 ALA B O 1
ATOM 2184 N N . VAL B 1 94 ? 1.172 -0.202 -7.516 1 98.81 94 VAL B N 1
ATOM 2185 C CA . VAL B 1 94 ? 0.402 -0.826 -8.586 1 98.81 94 VAL B CA 1
ATOM 2186 C C . VAL B 1 94 ? -0.347 -2.041 -8.047 1 98.81 94 VAL B C 1
ATOM 2188 O O . VAL B 1 94 ? -1.505 -2.273 -8.398 1 98.81 94 VAL B O 1
ATOM 2191 N N . LEU B 1 95 ? 0.26 -2.797 -7.184 1 98.94 95 LEU B N 1
ATOM 2192 C CA . LEU B 1 95 ? -0.385 -3.977 -6.613 1 98.94 95 LEU B CA 1
ATOM 2193 C C . LEU B 1 95 ? -1.399 -3.58 -5.547 1 98.94 95 LEU B C 1
ATOM 2195 O O . LEU B 1 95 ? -2.463 -4.195 -5.438 1 98.94 95 LEU B O 1
ATOM 2199 N N . ALA B 1 96 ? -1.072 -2.543 -4.73 1 98.81 96 ALA B N 1
ATOM 2200 C CA . ALA B 1 96 ? -2.074 -2.02 -3.805 1 98.81 96 ALA B CA 1
ATOM 2201 C C . ALA B 1 96 ? -3.344 -1.608 -4.547 1 98.81 96 ALA B C 1
ATOM 2203 O O . ALA B 1 96 ? -4.453 -1.916 -4.109 1 98.81 96 ALA B O 1
ATOM 2204 N N . GLY B 1 97 ? -3.121 -0.918 -5.629 1 98.69 97 GLY B N 1
ATOM 2205 C CA . GLY B 1 97 ? -4.258 -0.528 -6.449 1 98.69 97 GLY B CA 1
ATOM 2206 C C . GLY B 1 97 ? -5.012 -1.711 -7.027 1 98.69 97 GLY B C 1
ATOM 2207 O O . GLY B 1 97 ? -6.242 -1.697 -7.094 1 98.69 97 GLY B O 1
ATOM 2208 N N . TRP B 1 98 ? -4.312 -2.729 -7.492 1 98.88 98 TRP B N 1
ATOM 2209 C CA . TRP B 1 98 ? -4.957 -3.939 -7.988 1 98.88 98 TRP B CA 1
ATOM 2210 C C . TRP B 1 98 ? -5.867 -4.547 -6.922 1 98.88 98 TRP B C 1
ATOM 2212 O O . TRP B 1 98 ? -7.02 -4.887 -7.203 1 98.88 98 TRP B O 1
ATOM 2222 N N . ILE B 1 99 ? -5.348 -4.68 -5.691 1 98.81 99 ILE B N 1
ATOM 2223 C CA . ILE B 1 99 ? -6.125 -5.223 -4.578 1 98.81 99 ILE B CA 1
ATOM 2224 C C . ILE B 1 99 ? -7.383 -4.383 -4.371 1 98.81 99 ILE B C 1
ATOM 2226 O O . ILE B 1 99 ? -8.484 -4.922 -4.246 1 98.81 99 ILE B O 1
ATOM 2230 N N . GLN B 1 100 ? -7.25 -3.1 -4.422 1 98.38 100 GLN B N 1
ATOM 2231 C CA . GLN B 1 100 ? -8.328 -2.172 -4.098 1 98.38 100 GLN B CA 1
ATOM 2232 C C . GLN B 1 100 ? -9.375 -2.129 -5.211 1 98.38 100 GLN B C 1
ATOM 2234 O O . GLN B 1 100 ? -10.562 -1.938 -4.949 1 98.38 100 GLN B O 1
ATOM 2239 N N . ARG B 1 101 ? -8.977 -2.381 -6.457 1 98.12 101 ARG B N 1
ATOM 2240 C CA . ARG B 1 101 ? -9.898 -2.223 -7.578 1 98.12 101 ARG B CA 1
ATOM 2241 C C . ARG B 1 101 ? -10.469 -3.568 -8.016 1 98.12 101 ARG B C 1
ATOM 2243 O O . ARG B 1 101 ? -11.578 -3.639 -8.531 1 98.12 101 ARG B O 1
ATOM 2250 N N . VAL B 1 102 ? -9.719 -4.617 -7.816 1 98.5 102 VAL B N 1
ATOM 2251 C CA . VAL B 1 102 ? -10.102 -5.914 -8.375 1 98.5 102 VAL B CA 1
ATOM 2252 C C . VAL B 1 102 ? -10.789 -6.754 -7.297 1 98.5 102 VAL B C 1
ATOM 2254 O O . VAL B 1 102 ? -11.773 -7.441 -7.574 1 98.5 102 VAL B O 1
ATOM 2257 N N . LEU B 1 103 ? -10.281 -6.727 -6.023 1 98.38 103 LEU B N 1
ATOM 2258 C CA . LEU B 1 103 ? -10.977 -7.402 -4.938 1 98.38 103 LEU B CA 1
ATOM 2259 C C . LEU B 1 103 ? -12.211 -6.609 -4.508 1 98.38 103 LEU B C 1
ATOM 2261 O O . LEU B 1 103 ? -12.289 -6.148 -3.367 1 98.38 103 LEU B O 1
ATOM 2265 N N . ALA B 1 104 ? -13.188 -6.535 -5.371 1 96.94 104 ALA B N 1
ATOM 2266 C CA . ALA B 1 104 ? -14.367 -5.684 -5.227 1 96.94 104 ALA B CA 1
ATOM 2267 C C . ALA B 1 104 ? -15.547 -6.473 -4.68 1 96.94 104 ALA B C 1
ATOM 2269 O O . ALA B 1 104 ? -15.609 -7.695 -4.82 1 96.94 104 ALA B O 1
ATOM 2270 N N . PRO B 1 105 ? -16.516 -5.754 -4.02 1 97.19 105 PRO B N 1
ATOM 2271 C CA . PRO B 1 105 ? -17.75 -6.434 -3.598 1 97.19 105 PRO B CA 1
ATOM 2272 C C . PRO B 1 105 ? -18.516 -7.043 -4.77 1 97.19 105 PRO B C 1
ATOM 2274 O O . PRO B 1 105 ? -18.609 -6.426 -5.832 1 97.19 105 PRO B O 1
ATOM 2277 N N . GLY B 1 106 ? -18.984 -8.18 -4.586 1 96.19 106 GLY B N 1
ATOM 2278 C CA . GLY B 1 106 ? -19.688 -8.891 -5.648 1 96.19 106 GLY B CA 1
ATOM 2279 C C . GLY B 1 106 ? -18.75 -9.703 -6.535 1 96.19 106 GLY B C 1
ATOM 2280 O O . GLY B 1 106 ? -19.203 -10.586 -7.262 1 96.19 106 GLY B O 1
ATOM 2281 N N . VAL B 1 107 ? -17.5 -9.422 -6.426 1 96.81 107 VAL B N 1
ATOM 2282 C CA . VAL B 1 107 ? -16.484 -10.148 -7.18 1 96.81 107 VAL B CA 1
ATOM 2283 C C . VAL B 1 107 ? -15.695 -11.047 -6.234 1 96.81 107 VAL B C 1
ATOM 2285 O O . VAL B 1 107 ? -15.695 -12.273 -6.391 1 96.81 107 VAL B O 1
ATOM 2288 N N . ALA B 1 108 ? -15.141 -10.422 -5.195 1 98 108 ALA B N 1
ATOM 2289 C CA . ALA B 1 108 ? -14.227 -11.156 -4.32 1 98 108 ALA B CA 1
ATOM 2290 C C . ALA B 1 108 ? -14.875 -11.445 -2.969 1 98 108 ALA B C 1
ATOM 2292 O O . ALA B 1 108 ? -14.453 -12.352 -2.25 1 98 108 ALA B O 1
ATOM 2293 N N . TYR B 1 109 ? -15.859 -10.594 -2.584 1 97.94 109 TYR B N 1
ATOM 2294 C CA . TYR B 1 109 ? -16.531 -10.766 -1.296 1 97.94 109 TYR B CA 1
ATOM 2295 C C . TYR B 1 109 ? -17.906 -10.133 -1.306 1 97.94 109 TYR B C 1
ATOM 2297 O O . TYR B 1 109 ? -18.266 -9.422 -2.25 1 97.94 109 TYR B O 1
ATOM 2305 N N . LYS B 1 110 ? -18.672 -10.438 -0.226 1 97 110 LYS B N 1
ATOM 2306 C CA . LYS B 1 110 ? -19.953 -9.797 0.036 1 97 110 LYS B CA 1
ATOM 2307 C C . LYS B 1 110 ? -20.078 -9.367 1.497 1 97 110 LYS B C 1
ATOM 2309 O O . LYS B 1 110 ? -19.641 -10.094 2.395 1 97 11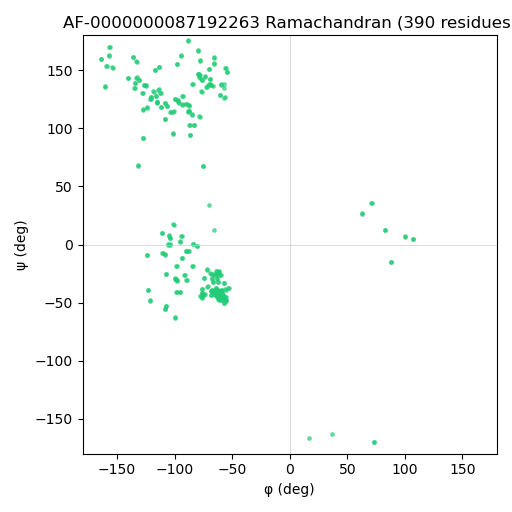0 LYS B O 1
ATOM 2314 N N . LEU B 1 111 ? -20.656 -8.164 1.637 1 94.62 111 LEU B N 1
ATOM 2315 C CA . LEU B 1 111 ? -20.984 -7.621 2.951 1 94.62 111 LEU B CA 1
ATOM 2316 C C . LEU B 1 111 ? -22.453 -7.25 3.033 1 9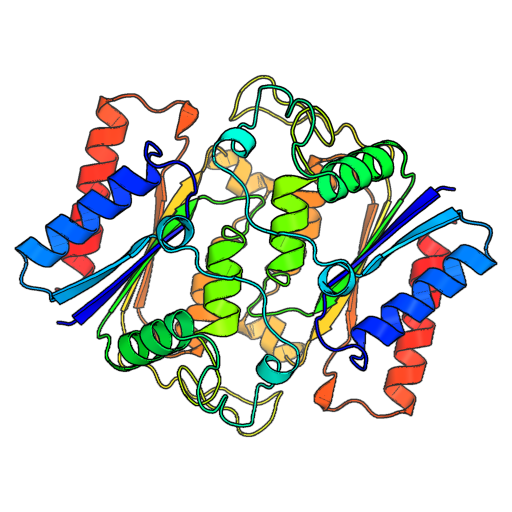4.62 111 LEU B C 1
ATOM 2318 O O . LEU B 1 111 ? -23.016 -6.695 2.084 1 94.62 111 LEU B O 1
ATOM 2322 N N . GLU B 1 112 ? -23.047 -7.605 4.148 1 91.44 112 GLU B N 1
ATOM 2323 C CA . GLU B 1 112 ? -24.406 -7.129 4.383 1 91.44 112 GLU B CA 1
ATOM 2324 C C . GLU B 1 112 ? -24.406 -5.66 4.797 1 91.44 112 GLU B C 1
ATOM 2326 O O . GLU B 1 112 ? -25.297 -4.898 4.402 1 91.44 112 GLU B O 1
ATOM 2331 N N . HIS B 1 113 ? -23.562 -5.32 5.688 1 91.62 113 HIS B N 1
ATOM 2332 C CA . HIS B 1 113 ? -23.312 -3.953 6.125 1 91.62 113 HIS B CA 1
ATOM 2333 C C . HIS B 1 113 ? -21.812 -3.658 6.176 1 91.62 113 HIS B C 1
ATOM 2335 O O . HIS B 1 113 ? -21 -4.578 6.23 1 91.62 113 HIS B O 1
ATOM 2341 N N . ALA B 1 114 ? -21.5 -2.42 6.09 1 87.69 114 ALA B N 1
ATOM 2342 C CA . ALA B 1 114 ? -20.109 -1.991 5.926 1 87.69 114 ALA B CA 1
ATOM 2343 C C . ALA B 1 114 ? -19.234 -2.521 7.055 1 87.69 114 ALA B C 1
ATOM 2345 O O . ALA B 1 114 ? -18.047 -2.789 6.855 1 87.69 114 ALA B O 1
ATOM 2346 N N . ASP B 1 115 ? -19.734 -2.664 8.234 1 86.94 115 ASP B N 1
ATOM 2347 C CA . ASP B 1 115 ? -18.953 -3.133 9.375 1 86.94 115 ASP B CA 1
ATOM 2348 C C . ASP B 1 115 ? -19.234 -4.605 9.656 1 86.94 115 ASP B C 1
ATOM 2350 O O . ASP B 1 115 ? -18.859 -5.121 10.711 1 86.94 115 ASP B O 1
ATOM 2354 N N . GLY B 1 116 ? -19.797 -5.293 8.688 1 89.62 116 GLY B N 1
ATOM 2355 C CA . GLY B 1 116 ? -20.188 -6.676 8.883 1 89.62 116 GLY B CA 1
ATOM 2356 C C . GLY B 1 116 ? -19.078 -7.664 8.562 1 89.62 116 GLY B C 1
ATOM 2357 O O . GLY B 1 116 ? -18 -7.273 8.141 1 89.62 116 GLY B O 1
ATOM 2358 N N . GLU B 1 117 ? -19.422 -8.945 8.844 1 91.94 117 GLU B N 1
ATOM 2359 C CA . GLU B 1 117 ? -18.516 -10.039 8.492 1 91.94 117 GLU B CA 1
ATOM 2360 C C . GLU B 1 117 ? -18.562 -10.336 6.996 1 91.94 117 GLU B C 1
ATOM 2362 O O . GLU B 1 117 ? -19.656 -10.539 6.438 1 91.94 117 GLU B O 1
ATOM 2367 N N . PRO B 1 118 ? -17.391 -10.414 6.453 1 94.62 118 PRO B N 1
ATOM 2368 C CA . PRO B 1 118 ? -17.406 -10.688 5.016 1 94.62 118 PRO B CA 1
ATOM 2369 C C . PRO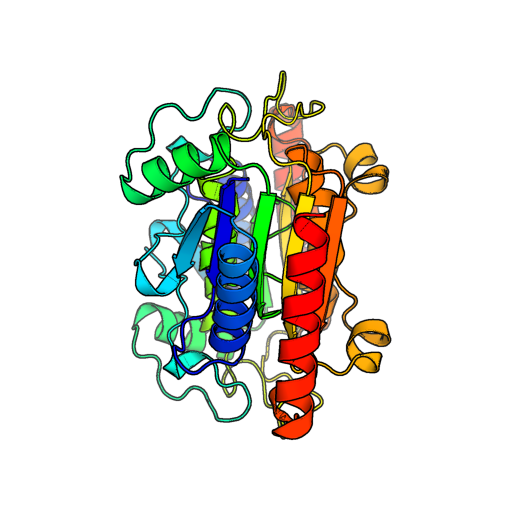 B 1 118 ? -17.656 -12.156 4.691 1 94.62 118 PRO B C 1
ATOM 2371 O O . PRO B 1 118 ? -17.297 -13.039 5.473 1 94.62 118 PRO B O 1
ATOM 2374 N N . GLU B 1 119 ? -18.312 -12.383 3.615 1 97.25 119 GLU B N 1
ATOM 2375 C CA . GLU B 1 119 ? -18.344 -13.68 2.936 1 97.25 119 GLU B CA 1
ATOM 2376 C C . GLU B 1 119 ? -17.406 -13.688 1.729 1 97.25 119 GLU B C 1
ATOM 2378 O O . GLU B 1 119 ? -17.609 -12.93 0.775 1 97.25 119 GLU B O 1
ATOM 2383 N N . GLY B 1 120 ? -16.359 -14.508 1.812 1 97.88 120 GLY B N 1
ATOM 2384 C CA . GLY B 1 120 ? -15.469 -14.641 0.67 1 97.88 120 GLY B CA 1
ATOM 2385 C C . GLY B 1 120 ? -16.125 -15.328 -0.516 1 97.88 120 GLY B C 1
ATOM 2386 O O . GLY B 1 120 ? -16.812 -16.328 -0.353 1 97.88 120 GLY B O 1
ATOM 2387 N N . LEU B 1 121 ? -15.859 -14.766 -1.718 1 97.69 121 LEU B N 1
ATOM 2388 C CA . LEU B 1 121 ? -16.562 -15.289 -2.881 1 97.69 121 LEU B CA 1
ATOM 2389 C C . LEU B 1 121 ? -15.617 -16.031 -3.809 1 97.69 121 LEU B C 1
ATOM 2391 O O . LEU B 1 121 ? -16.047 -16.672 -4.773 1 97.69 121 LEU B O 1
ATOM 2395 N N . LEU B 1 122 ? -14.289 -15.977 -3.52 1 97.94 122 LEU B N 1
ATOM 2396 C CA . LEU B 1 122 ? -13.336 -16.578 -4.449 1 97.94 122 LEU B CA 1
ATOM 2397 C C . LEU B 1 122 ? -13.375 -18.094 -4.367 1 97.94 122 LEU B C 1
ATOM 2399 O O . LEU B 1 122 ? -13.523 -18.656 -3.281 1 97.94 122 LEU B O 1
ATOM 2403 N N . ARG B 1 123 ? -13.18 -18.688 -5.508 1 96.44 123 ARG B N 1
ATOM 2404 C CA . ARG B 1 123 ? -12.977 -20.141 -5.574 1 96.44 123 ARG B CA 1
ATOM 2405 C C . ARG B 1 123 ? -11.609 -20.516 -5.031 1 96.44 123 ARG B C 1
ATOM 2407 O O . ARG B 1 123 ? -11.453 -21.578 -4.426 1 96.44 123 ARG B O 1
ATOM 2414 N N . ALA B 1 124 ? -10.672 -19.656 -5.312 1 96.56 124 ALA B N 1
ATOM 2415 C CA . ALA B 1 124 ? -9.297 -19.906 -4.887 1 96.56 124 ALA B CA 1
ATOM 2416 C C . ALA B 1 124 ? -9.219 -20.125 -3.379 1 96.56 124 ALA B C 1
ATOM 2418 O O . ALA B 1 124 ? -9.703 -19.297 -2.6 1 96.56 124 ALA B O 1
ATOM 2419 N N . GLY B 1 125 ? -8.602 -21.266 -3.006 1 96.19 125 GLY B N 1
ATOM 2420 C CA . GLY B 1 125 ? -8.422 -21.547 -1.588 1 96.19 125 GLY B CA 1
ATOM 2421 C C . GLY B 1 125 ? -6.98 -21.422 -1.132 1 96.19 125 GLY B C 1
ATOM 2422 O O . GLY B 1 125 ? -6.699 -21.453 0.068 1 96.19 125 GLY B O 1
ATOM 2423 N N . ARG B 1 126 ? -6.066 -21.266 -2.088 1 97.94 126 ARG B N 1
ATOM 2424 C CA . ARG B 1 126 ? -4.641 -21.203 -1.774 1 97.94 126 ARG B CA 1
ATOM 2425 C C . ARG B 1 126 ? -3.973 -20.031 -2.494 1 97.94 126 ARG B C 1
ATOM 2427 O O . ARG B 1 126 ? -4.324 -19.719 -3.633 1 97.94 126 ARG B O 1
ATOM 2434 N N . ALA B 1 127 ? -3.057 -19.453 -1.827 1 98.75 127 ALA B N 1
ATOM 2435 C CA . ALA B 1 127 ? -2.266 -18.375 -2.42 1 98.75 127 ALA B CA 1
ATOM 2436 C C . ALA B 1 127 ? -0.801 -18.484 -2 1 98.75 127 ALA B C 1
ATOM 2438 O O . ALA B 1 127 ? -0.497 -18.891 -0.878 1 98.75 127 ALA B O 1
ATOM 2439 N N . LEU B 1 128 ? 0.06 -18.156 -2.914 1 98.94 128 LEU B N 1
ATOM 2440 C CA . LEU B 1 128 ? 1.497 -18.031 -2.691 1 98.94 128 LEU B CA 1
ATOM 2441 C C . LEU B 1 128 ? 1.956 -16.594 -2.887 1 98.94 128 LEU B C 1
ATOM 2443 O O . LEU B 1 128 ? 1.686 -15.984 -3.926 1 98.94 128 LEU B O 1
ATOM 2447 N N . VAL B 1 129 ? 2.553 -16.047 -1.861 1 98.94 129 VAL B N 1
ATOM 2448 C CA . VAL B 1 129 ? 3.119 -14.695 -1.926 1 98.94 129 VAL B CA 1
ATOM 2449 C C . VAL B 1 129 ? 4.641 -14.773 -1.841 1 98.94 129 VAL B C 1
ATOM 2451 O O . VAL B 1 129 ? 5.191 -15.281 -0.86 1 98.94 129 VAL B O 1
ATOM 2454 N N . LEU B 1 130 ? 5.305 -14.312 -2.877 1 98.94 130 LEU B N 1
ATOM 2455 C CA . LEU B 1 130 ? 6.762 -14.219 -2.891 1 98.94 130 LEU B CA 1
ATOM 2456 C C . LEU B 1 130 ? 7.211 -12.758 -2.812 1 98.94 130 LEU B C 1
ATOM 2458 O O . LEU B 1 130 ? 6.852 -11.953 -3.672 1 98.94 130 LEU B O 1
ATOM 2462 N N . ASN B 1 131 ? 7.984 -12.484 -1.792 1 98.94 131 ASN B N 1
ATOM 2463 C CA . ASN B 1 131 ? 8.492 -11.125 -1.611 1 98.94 131 ASN B CA 1
ATOM 2464 C C . ASN B 1 131 ? 10.016 -11.086 -1.697 1 98.94 131 ASN B C 1
ATOM 2466 O O . ASN B 1 131 ? 10.688 -12.078 -1.405 1 98.94 131 ASN B O 1
ATOM 2470 N N . THR B 1 132 ? 10.5 -9.961 -2.158 1 98.75 132 THR B N 1
ATOM 2471 C CA . THR B 1 132 ? 11.922 -9.648 -2.027 1 98.75 132 THR B CA 1
ATOM 2472 C C . THR B 1 132 ? 12.133 -8.469 -1.083 1 98.75 132 THR B C 1
ATOM 2474 O O . THR B 1 132 ? 11.242 -7.637 -0.912 1 98.75 132 THR B O 1
ATOM 2477 N N . SER B 1 133 ? 13.266 -8.398 -0.45 1 97.94 133 SER B N 1
ATOM 2478 C CA . SER B 1 133 ? 13.609 -7.336 0.491 1 97.94 133 SER B CA 1
ATOM 2479 C C . SER B 1 133 ? 15.125 -7.145 0.581 1 97.94 133 SER B C 1
ATOM 2481 O O . SER B 1 133 ? 15.891 -8.086 0.367 1 97.94 133 SER B O 1
ATOM 2483 N N . ASP B 1 134 ? 15.531 -5.941 0.909 1 96.75 134 ASP B N 1
ATOM 2484 C CA . ASP B 1 134 ? 16.938 -5.691 1.205 1 96.75 134 ASP B CA 1
ATOM 2485 C C . ASP B 1 134 ? 17.141 -5.375 2.686 1 96.75 134 ASP B C 1
ATOM 2487 O O . ASP B 1 134 ? 18.203 -4.906 3.086 1 96.75 134 ASP B O 1
ATOM 2491 N N . THR B 1 135 ? 16.109 -5.57 3.475 1 96.19 135 THR B N 1
ATOM 2492 C CA . THR B 1 135 ? 16.203 -5.48 4.926 1 96.19 135 THR B CA 1
ATOM 2493 C C . THR B 1 135 ? 16.609 -6.82 5.527 1 96.19 135 THR B C 1
ATOM 2495 O O . THR B 1 135 ? 15.914 -7.824 5.352 1 96.19 135 THR B O 1
ATOM 2498 N N . PRO B 1 136 ? 17.75 -6.871 6.23 1 96.06 136 PRO B N 1
ATOM 2499 C CA . PRO B 1 136 ? 18.125 -8.117 6.906 1 96.06 136 PRO B CA 1
ATOM 2500 C C . PRO B 1 136 ? 17.031 -8.625 7.852 1 96.06 136 PRO B C 1
ATOM 2502 O O . PRO B 1 136 ? 16.281 -7.824 8.43 1 96.06 136 PRO B O 1
ATOM 2505 N N . GLU B 1 137 ? 17.047 -9.898 8 1 96.06 137 GLU B N 1
ATOM 2506 C CA . GLU B 1 137 ? 15.992 -10.547 8.781 1 96.06 137 GLU B CA 1
ATOM 2507 C C . GLU B 1 137 ? 15.961 -10.016 10.211 1 96.06 137 GLU B C 1
ATOM 2509 O O . GLU B 1 137 ? 14.891 -9.766 10.766 1 96.06 137 GLU B O 1
ATOM 2514 N N . GLU B 1 138 ? 17.125 -9.828 10.797 1 96.38 138 GLU B N 1
ATOM 2515 C CA . GLU B 1 138 ? 17.203 -9.367 12.18 1 96.38 138 GLU B CA 1
ATOM 2516 C C . GLU B 1 138 ? 16.641 -7.961 12.328 1 96.38 138 GLU B C 1
ATOM 2518 O O . GLU B 1 138 ? 15.938 -7.668 13.289 1 96.38 138 GLU B O 1
ATOM 2523 N N . ARG B 1 139 ? 16.938 -7.09 11.414 1 95.62 139 ARG B N 1
ATOM 2524 C CA . ARG B 1 139 ? 16.422 -5.723 11.453 1 95.62 139 ARG B CA 1
ATOM 2525 C C . ARG B 1 139 ? 14.906 -5.695 11.297 1 95.62 139 ARG B C 1
ATOM 2527 O O . ARG B 1 139 ? 14.219 -4.934 11.977 1 95.62 139 ARG B O 1
ATOM 2534 N N . GLU B 1 140 ? 14.398 -6.5 10.352 1 96.5 140 GLU B N 1
ATOM 2535 C CA . GLU B 1 140 ? 12.953 -6.617 10.203 1 96.5 140 GLU B CA 1
ATOM 2536 C C . GLU B 1 140 ? 12.289 -7.031 11.516 1 96.5 140 GLU B C 1
ATOM 2538 O O . GLU B 1 140 ? 11.305 -6.422 11.938 1 96.5 140 GLU B O 1
ATOM 2543 N N . ARG B 1 141 ? 12.805 -8.016 12.125 1 96.25 141 ARG B N 1
ATOM 2544 C CA . ARG B 1 141 ? 12.25 -8.562 13.359 1 96.25 141 ARG B CA 1
ATOM 2545 C C . ARG B 1 141 ? 12.312 -7.531 14.484 1 96.25 141 ARG B C 1
ATOM 2547 O O . ARG B 1 141 ? 11.328 -7.316 15.195 1 96.25 141 ARG B O 1
ATOM 2554 N N . ASP B 1 142 ? 13.375 -6.844 14.594 1 95.62 142 ASP B N 1
ATOM 2555 C CA . ASP B 1 142 ? 13.648 -6.043 15.781 1 95.62 142 ASP B CA 1
ATOM 2556 C C . ASP B 1 142 ? 13.133 -4.617 15.617 1 95.62 142 ASP B C 1
ATOM 2558 O O . ASP B 1 142 ? 12.828 -3.941 16.594 1 95.62 142 ASP B O 1
ATOM 2562 N N . GLU B 1 143 ? 13.031 -4.121 14.375 1 95.38 143 GLU B N 1
ATOM 2563 C CA . GLU B 1 143 ? 12.789 -2.695 14.18 1 95.38 143 GLU B CA 1
ATOM 2564 C C . GLU B 1 143 ? 11.508 -2.457 13.391 1 95.38 143 GLU B C 1
ATOM 2566 O O . GLU B 1 143 ? 10.648 -1.676 13.812 1 95.38 143 GLU B O 1
ATOM 2571 N N . PHE B 1 144 ? 11.367 -3.145 12.344 1 96.31 144 PHE B N 1
ATOM 2572 C CA . PHE B 1 144 ? 10.328 -2.738 11.398 1 96.31 144 PHE B CA 1
ATOM 2573 C C . PHE B 1 144 ? 9.07 -3.576 11.586 1 96.31 144 PHE B C 1
ATOM 2575 O O . PHE B 1 144 ? 7.957 -3.09 11.383 1 96.31 144 PHE B O 1
ATOM 2582 N N . GLY B 1 145 ? 9.32 -4.836 12.031 1 96.31 145 GLY B N 1
ATOM 2583 C CA . GLY B 1 145 ? 8.219 -5.781 11.992 1 96.31 145 GLY B CA 1
ATOM 2584 C C . GLY B 1 145 ? 7.879 -6.25 10.586 1 96.31 145 GLY B C 1
ATOM 2585 O O . GLY B 1 145 ? 8.703 -6.141 9.68 1 96.31 145 GLY B O 1
ATOM 2586 N N . ASP B 1 146 ? 6.785 -6.945 10.43 1 97.12 146 ASP B N 1
ATOM 2587 C CA . ASP B 1 146 ? 6.379 -7.496 9.141 1 97.12 146 ASP B CA 1
ATOM 2588 C C . ASP B 1 146 ? 4.91 -7.188 8.852 1 97.12 146 ASP B C 1
ATOM 2590 O O . ASP B 1 146 ? 4.082 -8.094 8.766 1 97.12 146 ASP B O 1
ATOM 2594 N N . PRO B 1 147 ? 4.652 -5.887 8.625 1 98.31 147 PRO B N 1
ATOM 2595 C CA . PRO B 1 147 ? 3.254 -5.551 8.352 1 98.31 147 PRO B CA 1
ATOM 2596 C C . PRO B 1 147 ? 2.717 -6.25 7.102 1 98.31 147 PRO B C 1
ATOM 2598 O O . PRO B 1 147 ? 1.516 -6.52 7.008 1 98.31 147 PRO B O 1
ATOM 2601 N N . LEU B 1 148 ? 3.588 -6.578 6.203 1 98.12 148 LEU B N 1
ATOM 2602 C CA . LEU B 1 148 ? 3.172 -7.246 4.973 1 98.12 148 LEU B CA 1
ATOM 2603 C C . LEU B 1 148 ? 2.574 -8.617 5.273 1 98.12 148 LEU B C 1
ATOM 2605 O O . LEU B 1 148 ? 1.637 -9.055 4.602 1 98.12 148 LEU B O 1
ATOM 2609 N N . GLN B 1 149 ? 3.121 -9.312 6.23 1 97.88 149 GLN B N 1
ATOM 2610 C CA . GLN B 1 149 ? 2.547 -10.594 6.641 1 97.88 149 GLN B CA 1
ATOM 2611 C C . GLN B 1 149 ? 1.101 -10.422 7.094 1 97.88 149 GLN B C 1
ATOM 2613 O O . GLN B 1 149 ? 0.229 -11.211 6.711 1 97.88 149 GLN B O 1
ATOM 2618 N N . ARG B 1 150 ? 0.835 -9.422 7.879 1 97.75 150 ARG B N 1
ATOM 2619 C CA . ARG B 1 150 ? -0.515 -9.172 8.375 1 97.75 150 ARG B CA 1
ATOM 2620 C C . ARG B 1 150 ? -1.441 -8.734 7.25 1 97.75 150 ARG B C 1
ATOM 2622 O O . ARG B 1 150 ? -2.596 -9.164 7.184 1 97.75 150 ARG B O 1
ATOM 2629 N N . VAL B 1 151 ? -0.955 -7.918 6.375 1 98.69 151 VAL B N 1
ATOM 2630 C CA . VAL B 1 151 ? -1.754 -7.453 5.246 1 98.69 151 VAL B CA 1
ATOM 2631 C C . VAL B 1 151 ? -2.256 -8.648 4.441 1 98.69 151 VAL B C 1
ATOM 2633 O O . VAL B 1 151 ? -3.459 -8.789 4.211 1 98.69 151 VAL B O 1
ATOM 2636 N N . TRP B 1 152 ? -1.382 -9.539 4.086 1 98.75 152 TRP B N 1
ATOM 2637 C CA . TRP B 1 152 ? -1.764 -10.641 3.203 1 98.75 152 TRP B CA 1
ATOM 2638 C C . TRP B 1 152 ? -2.533 -11.711 3.969 1 98.75 152 TRP B C 1
ATOM 2640 O O . TRP B 1 152 ? -3.594 -12.156 3.525 1 98.75 152 TRP B O 1
ATOM 2650 N N . ALA B 1 153 ? -2.043 -12.062 5.16 1 98.44 153 ALA B N 1
ATOM 2651 C CA . ALA B 1 153 ? -2.492 -13.297 5.797 1 98.44 153 ALA B CA 1
ATOM 2652 C C . ALA B 1 153 ? -3.652 -13.031 6.754 1 98.44 153 ALA B C 1
ATOM 2654 O O . ALA B 1 153 ? -4.324 -13.969 7.195 1 98.44 153 ALA B O 1
ATOM 2655 N N . ALA B 1 154 ? -3.895 -11.75 7.027 1 98 154 ALA B N 1
ATOM 2656 C CA . ALA B 1 154 ? -4.98 -11.445 7.961 1 98 154 ALA B CA 1
ATOM 2657 C C . ALA B 1 154 ? -6.008 -10.516 7.32 1 98 154 ALA B C 1
ATOM 2659 O O . ALA B 1 154 ? -7.215 -10.719 7.465 1 98 154 ALA B O 1
ATOM 2660 N N . CYS B 1 155 ? -5.574 -9.578 6.559 1 98.38 155 CYS B N 1
ATOM 2661 C CA . CYS B 1 155 ? -6.473 -8.523 6.105 1 98.38 155 CYS B CA 1
ATOM 2662 C C . CYS B 1 155 ? -7.047 -8.844 4.73 1 98.38 155 CYS B C 1
ATOM 2664 O O . CYS B 1 155 ? -8.242 -8.68 4.496 1 98.38 155 CYS B O 1
ATOM 2666 N N . VAL B 1 156 ? -6.223 -9.383 3.816 1 98.69 156 VAL B N 1
ATOM 2667 C CA . VAL B 1 156 ? -6.629 -9.445 2.416 1 98.69 156 VAL B CA 1
ATOM 2668 C C . VAL B 1 156 ? -7.152 -10.836 2.088 1 98.69 156 VAL B C 1
ATOM 2670 O O . VAL B 1 156 ? -8.344 -11.023 1.847 1 98.69 156 VAL B O 1
ATOM 2673 N N . LEU B 1 157 ? -6.289 -11.852 2.193 1 98.81 157 LEU B N 1
ATOM 2674 C CA . LEU B 1 157 ? -6.574 -13.125 1.536 1 98.81 157 LEU B CA 1
ATOM 2675 C C . LEU B 1 157 ? -7.648 -13.898 2.293 1 98.81 157 LEU B C 1
ATOM 2677 O O . LEU B 1 157 ? -8.594 -14.406 1.688 1 98.81 157 LEU B O 1
ATOM 2681 N N . PRO B 1 158 ? -7.602 -13.961 3.65 1 97.94 158 PRO B N 1
ATOM 2682 C CA . PRO B 1 158 ? -8.703 -14.625 4.344 1 97.94 158 PRO B CA 1
ATOM 2683 C C . PRO B 1 158 ? -10.047 -13.922 4.137 1 97.94 158 PRO B C 1
ATOM 2685 O O . PRO B 1 158 ? -11.086 -14.578 4.09 1 97.94 158 PRO B O 1
ATOM 2688 N N . TYR B 1 159 ? -10.039 -12.648 3.945 1 97.81 159 TYR B N 1
ATOM 2689 C CA . TYR B 1 159 ? -11.242 -11.852 3.758 1 97.81 159 TYR B CA 1
ATOM 2690 C C . TYR B 1 159 ? -12 -12.289 2.512 1 97.81 159 TYR B C 1
ATOM 2692 O O . TYR B 1 159 ? -13.234 -12.266 2.488 1 97.81 159 TYR B O 1
ATOM 2700 N N . VAL B 1 160 ? -11.234 -12.727 1.544 1 98.31 160 VAL B N 1
ATOM 2701 C CA . VAL B 1 160 ? -11.867 -13.047 0.269 1 98.31 160 VAL B CA 1
ATOM 2702 C C . VAL B 1 160 ? -11.961 -14.555 0.101 1 98.31 160 VAL B C 1
ATOM 2704 O O . VAL B 1 160 ? -12.211 -15.055 -1.001 1 98.31 160 VAL B O 1
ATOM 2707 N N . GLY B 1 161 ? -11.641 -15.328 1.12 1 97.44 161 GLY B N 1
ATOM 2708 C CA . GLY B 1 161 ? -11.938 -16.75 1.108 1 97.44 161 GLY B CA 1
ATOM 2709 C C . GLY B 1 161 ? -10.703 -17.625 0.917 1 97.44 161 GLY B C 1
ATOM 2710 O O . GLY B 1 161 ? -10.82 -18.844 0.763 1 97.44 161 GLY B O 1
ATOM 2711 N N . VAL B 1 162 ? -9.578 -17 0.894 1 98.25 162 VAL B N 1
ATOM 2712 C CA . VAL B 1 162 ? -8.352 -17.781 0.75 1 98.25 162 VAL B CA 1
ATOM 2713 C C . VAL B 1 162 ? -7.844 -18.203 2.127 1 98.25 162 VAL B C 1
ATOM 2715 O O . VAL B 1 162 ? -7.367 -17.375 2.904 1 98.25 162 VAL B O 1
ATOM 2718 N N . GLY B 1 163 ? -7.852 -19.5 2.371 1 96.88 163 GLY B N 1
ATOM 2719 C CA . GLY B 1 163 ? -7.539 -19.984 3.705 1 96.88 163 GLY B CA 1
ATOM 2720 C C . GLY B 1 163 ? -6.105 -20.453 3.846 1 96.88 163 GLY B C 1
ATOM 2721 O O . GLY B 1 163 ? -5.539 -20.422 4.941 1 96.88 163 GLY B O 1
ATOM 2722 N N . ASP B 1 164 ? -5.52 -20.938 2.801 1 97.88 164 ASP B N 1
ATOM 2723 C CA . ASP B 1 164 ? -4.133 -21.391 2.814 1 97.88 164 ASP B CA 1
ATOM 2724 C C . ASP B 1 164 ? -3.205 -20.359 2.18 1 97.88 164 ASP B C 1
ATOM 2726 O O . ASP B 1 164 ? -3.033 -20.344 0.958 1 97.88 164 ASP B O 1
ATOM 2730 N N . VAL B 1 165 ? -2.613 -19.547 2.998 1 98.25 165 VAL B N 1
ATOM 2731 C CA . VAL B 1 165 ? -1.719 -18.484 2.545 1 98.25 165 VAL B CA 1
ATOM 2732 C C . VAL B 1 165 ? -0.274 -18.859 2.869 1 98.25 165 VAL B C 1
ATOM 2734 O O . VAL B 1 165 ? 0.084 -19.016 4.039 1 98.25 165 VAL B O 1
ATOM 2737 N N . ARG B 1 166 ? 0.537 -18.969 1.882 1 98.25 166 ARG B N 1
ATOM 2738 C CA . ARG B 1 166 ? 1.966 -19.234 2.037 1 98.25 166 ARG B CA 1
ATOM 2739 C C . ARG B 1 166 ? 2.787 -18.047 1.552 1 98.25 166 ARG B C 1
ATOM 2741 O O . ARG B 1 166 ? 2.512 -17.484 0.489 1 98.25 166 ARG B O 1
ATOM 2748 N N . ARG B 1 167 ? 3.713 -17.688 2.344 1 98.69 167 ARG B N 1
ATOM 2749 C CA . ARG B 1 167 ? 4.531 -16.531 2.002 1 98.69 167 ARG B CA 1
ATOM 2750 C C . ARG B 1 167 ? 6.012 -16.812 2.232 1 98.69 167 ARG B C 1
ATOM 2752 O O . ARG B 1 167 ? 6.383 -17.422 3.242 1 98.69 167 ARG B O 1
ATOM 2759 N N . LYS B 1 168 ? 6.777 -16.422 1.274 1 98.56 168 LYS B N 1
ATOM 2760 C CA . LYS B 1 168 ? 8.234 -16.484 1.383 1 98.56 168 LYS B CA 1
ATOM 2761 C C . LYS B 1 168 ? 8.867 -15.133 1.084 1 98.56 168 LYS B C 1
ATOM 2763 O O . LYS B 1 168 ? 8.453 -14.438 0.155 1 98.56 168 LYS B O 1
ATOM 2768 N N . VAL B 1 169 ? 9.836 -14.805 1.894 1 98.75 169 VAL B N 1
ATOM 2769 C CA . VAL B 1 169 ? 10.602 -13.578 1.688 1 98.75 169 VAL B CA 1
ATOM 2770 C C . VAL B 1 169 ? 12.047 -13.93 1.361 1 98.75 169 VAL B C 1
ATOM 2772 O O . VAL B 1 169 ? 12.711 -14.625 2.127 1 98.75 169 VAL B O 1
ATOM 2775 N N . PHE B 1 170 ? 12.516 -13.492 0.248 1 98.81 170 PHE B N 1
ATOM 2776 C CA . PHE B 1 170 ? 13.914 -13.648 -0.151 1 98.81 170 PHE B CA 1
ATOM 2777 C C . PHE B 1 170 ? 14.703 -12.383 0.16 1 98.81 170 PHE B C 1
ATOM 2779 O O . PHE B 1 170 ? 14.359 -11.297 -0.307 1 98.81 170 PHE B O 1
ATOM 2786 N N . ARG B 1 171 ? 15.789 -12.484 0.926 1 97.44 171 ARG B N 1
ATOM 2787 C CA . ARG B 1 171 ? 16.531 -11.328 1.417 1 97.44 171 ARG B CA 1
ATOM 2788 C C . ARG B 1 171 ? 17.953 -11.711 1.814 1 97.44 171 ARG B C 1
ATOM 2790 O O . ARG B 1 171 ? 18.203 -12.859 2.174 1 97.44 171 ARG B O 1
ATOM 2797 N N . THR B 1 172 ? 18.891 -10.805 1.771 1 97.5 172 THR B N 1
ATOM 2798 C CA . THR B 1 172 ? 18.797 -9.523 1.08 1 97.5 172 THR B CA 1
ATOM 2799 C C . THR B 1 172 ? 19.156 -9.672 -0.394 1 97.5 172 THR B C 1
ATOM 2801 O O . THR B 1 172 ? 20.125 -10.352 -0.733 1 97.5 172 THR B O 1
ATOM 2804 N N . VAL B 1 173 ? 18.453 -9.055 -1.241 1 97.69 173 VAL B N 1
ATOM 2805 C CA . VAL B 1 173 ? 18.594 -9.266 -2.678 1 97.69 173 VAL B CA 1
ATOM 2806 C C . VAL B 1 173 ? 19.875 -8.586 -3.174 1 97.69 173 VAL B C 1
ATOM 2808 O O . VAL B 1 173 ? 20.641 -9.172 -3.941 1 97.69 173 VAL B O 1
ATOM 2811 N N . SER B 1 174 ? 20.109 -7.395 -2.701 1 94 174 SER B N 1
ATOM 2812 C CA . SER B 1 174 ? 21.234 -6.602 -3.199 1 94 174 SER B CA 1
ATOM 2813 C C . SER B 1 174 ? 22.562 -7.277 -2.893 1 94 174 SER B C 1
ATOM 2815 O O . SER B 1 174 ? 23.547 -7.074 -3.609 1 94 174 SER B O 1
ATOM 2817 N N . ASP B 1 175 ? 22.594 -8.125 -1.913 1 93.94 175 ASP B N 1
ATOM 2818 C CA . ASP B 1 175 ? 23.844 -8.742 -1.468 1 93.94 175 ASP B CA 1
ATOM 2819 C C . ASP B 1 175 ? 23.938 -10.195 -1.911 1 93.94 175 ASP B C 1
ATOM 2821 O O . ASP B 1 175 ? 24.938 -10.867 -1.668 1 93.94 175 ASP B O 1
ATOM 2825 N N . ALA B 1 176 ? 22.969 -10.648 -2.566 1 97.31 176 ALA B N 1
ATOM 2826 C CA . ALA B 1 176 ? 22.891 -12.07 -2.871 1 97.31 176 ALA B CA 1
ATOM 2827 C C . ALA B 1 176 ? 23.859 -12.438 -3.998 1 97.31 176 ALA B C 1
ATOM 2829 O O . ALA B 1 176 ? 23.984 -11.695 -4.973 1 97.31 176 ALA B O 1
ATOM 2830 N N . THR B 1 177 ? 24.5 -13.609 -3.887 1 97.88 177 THR B N 1
ATOM 2831 C CA . THR B 1 177 ? 25.328 -14.172 -4.941 1 97.88 177 THR B CA 1
ATOM 2832 C C . THR B 1 177 ? 24.484 -14.844 -6.012 1 97.88 177 THR B C 1
ATOM 2834 O O . THR B 1 177 ? 23.297 -15.086 -5.805 1 97.88 177 THR B O 1
ATOM 2837 N N . ALA B 1 178 ? 25.141 -15.133 -7.125 1 97.88 178 ALA B N 1
ATOM 2838 C CA . ALA B 1 178 ? 24.453 -15.867 -8.18 1 97.88 178 ALA B CA 1
ATOM 2839 C C . ALA B 1 178 ? 23.969 -17.219 -7.676 1 97.88 178 ALA B C 1
ATOM 2841 O O . ALA B 1 178 ? 22.859 -17.656 -8.016 1 97.88 178 ALA B O 1
ATOM 2842 N N . ALA B 1 179 ? 24.797 -17.828 -6.898 1 98.44 179 ALA B N 1
ATOM 2843 C CA . ALA B 1 179 ? 24.438 -19.141 -6.359 1 98.44 179 ALA B CA 1
ATOM 2844 C C . ALA B 1 179 ? 23.234 -19.031 -5.422 1 98.44 179 ALA B C 1
ATOM 2846 O O . ALA B 1 179 ? 22.344 -19.891 -5.449 1 98.44 179 ALA B O 1
ATOM 2847 N N . GLU B 1 180 ? 23.219 -18.047 -4.629 1 98.44 180 GLU B N 1
ATOM 2848 C CA . GLU B 1 180 ? 22.094 -17.828 -3.725 1 98.44 180 GLU B CA 1
ATOM 2849 C C . GLU B 1 180 ? 20.797 -17.562 -4.504 1 98.44 180 GLU B C 1
ATOM 2851 O O . GLU B 1 180 ? 19.75 -18.094 -4.168 1 98.44 180 GLU B O 1
ATOM 2856 N N . ARG B 1 181 ? 20.875 -16.75 -5.492 1 98.69 181 ARG B N 1
ATOM 2857 C CA . ARG B 1 181 ? 19.703 -16.438 -6.305 1 98.69 181 ARG B CA 1
ATOM 2858 C C . ARG B 1 181 ? 19.172 -17.688 -7.008 1 98.69 181 ARG B C 1
ATOM 2860 O O . ARG B 1 181 ? 17.969 -17.875 -7.109 1 98.69 181 ARG B O 1
ATOM 2867 N N . GLU B 1 182 ? 20.078 -18.5 -7.484 1 98.62 182 GLU B N 1
ATOM 2868 C CA . GLU B 1 182 ? 19.656 -19.75 -8.102 1 98.62 182 GLU B CA 1
ATOM 2869 C C . GLU B 1 182 ? 18.953 -20.641 -7.09 1 98.62 182 GLU B C 1
ATOM 2871 O O . GLU B 1 182 ? 17.953 -21.297 -7.422 1 98.62 182 GLU B O 1
ATOM 2876 N N . ALA B 1 183 ? 19.484 -20.734 -5.918 1 98.81 183 ALA B N 1
ATOM 2877 C CA . ALA B 1 183 ? 18.844 -21.5 -4.863 1 98.81 183 ALA B CA 1
ATOM 2878 C C . ALA B 1 183 ? 17.453 -20.953 -4.535 1 98.81 183 ALA B C 1
ATOM 2880 O O . ALA B 1 183 ? 16.516 -21.703 -4.301 1 98.81 183 ALA B O 1
ATOM 2881 N N . TRP B 1 184 ? 17.344 -19.625 -4.508 1 98.88 184 TRP B N 1
ATOM 2882 C CA . TRP B 1 184 ? 16.062 -18.984 -4.25 1 98.88 184 TRP B CA 1
ATOM 2883 C C . TRP B 1 184 ? 15.062 -19.312 -5.344 1 98.88 184 TRP B C 1
ATOM 2885 O O . TRP B 1 184 ? 13.875 -19.531 -5.062 1 98.88 184 TRP B O 1
ATOM 2895 N N . LEU B 1 185 ? 15.523 -19.344 -6.547 1 98.94 185 LEU B N 1
ATOM 2896 C CA . LEU B 1 185 ? 14.641 -19.703 -7.648 1 98.94 185 LEU B CA 1
ATOM 2897 C C . LEU B 1 185 ? 14.148 -21.141 -7.504 1 98.94 185 LEU B C 1
ATOM 2899 O O . LEU B 1 185 ? 12.992 -21.438 -7.789 1 98.94 185 LEU B O 1
ATOM 2903 N N . ALA B 1 186 ? 15.016 -22 -7.094 1 98.88 186 ALA B N 1
ATOM 2904 C CA . ALA B 1 186 ? 14.617 -23.375 -6.848 1 98.88 186 ALA B CA 1
ATOM 2905 C C . ALA B 1 186 ? 13.578 -23.453 -5.734 1 98.88 186 ALA B C 1
ATOM 2907 O O . ALA B 1 186 ? 12.594 -24.203 -5.844 1 98.88 186 ALA B O 1
ATOM 2908 N N . GLU B 1 187 ? 13.773 -22.703 -4.688 1 98.88 187 GLU B N 1
ATOM 2909 C CA . GLU B 1 187 ? 12.812 -22.641 -3.592 1 98.88 187 GLU B CA 1
ATOM 2910 C C . GLU B 1 187 ? 11.461 -22.125 -4.07 1 98.88 187 GLU B C 1
ATOM 2912 O O . GLU B 1 187 ? 10.414 -22.609 -3.648 1 98.88 187 GLU B O 1
ATOM 2917 N N . ALA B 1 188 ? 11.484 -21.156 -4.918 1 98.94 188 ALA B N 1
ATOM 2918 C CA . ALA B 1 188 ? 10.25 -20.594 -5.473 1 98.94 188 ALA B CA 1
ATOM 2919 C C . ALA B 1 188 ? 9.492 -21.625 -6.289 1 98.94 188 ALA B C 1
ATOM 2921 O O . ALA B 1 188 ? 8.266 -21.719 -6.195 1 98.94 188 ALA B O 1
ATOM 2922 N N . ARG B 1 189 ? 10.219 -22.391 -7.082 1 98.81 189 ARG B N 1
ATOM 2923 C CA . ARG B 1 189 ? 9.602 -23.453 -7.863 1 98.81 189 ARG B CA 1
ATOM 2924 C C . ARG B 1 189 ? 8.961 -24.5 -6.957 1 98.81 189 ARG B C 1
ATOM 2926 O O . ARG B 1 189 ? 7.859 -24.984 -7.234 1 98.81 189 ARG B O 1
ATOM 2933 N N . GLU B 1 190 ? 9.648 -24.812 -5.93 1 98.69 190 GLU B N 1
ATOM 2934 C CA . GLU B 1 190 ? 9.109 -25.766 -4.973 1 98.69 190 GLU B CA 1
ATOM 2935 C C . GLU B 1 190 ? 7.836 -25.25 -4.32 1 98.69 190 GLU B C 1
ATOM 2937 O O . GLU B 1 190 ? 6.879 -26 -4.121 1 98.69 190 GLU B O 1
ATOM 2942 N N . ALA B 1 191 ? 7.848 -24 -3.934 1 98.69 191 ALA B N 1
ATOM 2943 C CA . ALA B 1 191 ? 6.66 -23.391 -3.342 1 98.69 191 ALA B CA 1
ATOM 2944 C C . ALA B 1 191 ? 5.488 -23.406 -4.32 1 98.69 191 ALA B C 1
ATOM 2946 O O . ALA B 1 191 ? 4.348 -23.656 -3.93 1 98.69 191 ALA B O 1
ATOM 2947 N N . ALA B 1 192 ? 5.801 -23.125 -5.559 1 98.62 192 ALA B N 1
ATOM 2948 C CA . ALA B 1 192 ? 4.773 -23.156 -6.598 1 98.62 192 ALA B CA 1
ATOM 2949 C C . ALA B 1 192 ? 4.215 -24.562 -6.77 1 98.62 192 ALA B C 1
ATOM 2951 O O . ALA B 1 192 ? 3.002 -24.734 -6.906 1 98.62 192 ALA B O 1
ATOM 2952 N N . ALA B 1 193 ? 5.07 -25.547 -6.762 1 97.94 193 ALA B N 1
ATOM 2953 C CA . ALA B 1 193 ? 4.648 -26.938 -6.867 1 97.94 193 ALA B CA 1
ATOM 2954 C C . ALA B 1 193 ? 3.709 -27.312 -5.727 1 97.94 193 ALA B C 1
ATOM 2956 O O . ALA B 1 193 ? 2.73 -28.031 -5.93 1 97.94 193 ALA B O 1
ATOM 2957 N N . ALA B 1 194 ? 4.012 -26.812 -4.598 1 96.94 194 ALA B N 1
ATOM 2958 C CA . ALA B 1 194 ? 3.225 -27.125 -3.406 1 96.94 194 ALA B CA 1
ATOM 2959 C C . ALA B 1 194 ? 1.835 -26.5 -3.488 1 96.94 194 ALA B C 1
ATOM 2961 O O . ALA B 1 194 ? 0.906 -26.938 -2.809 1 96.94 194 ALA B O 1
ATOM 2962 N N . LEU B 1 195 ? 1.67 -25.438 -4.242 1 95.06 195 LEU B N 1
ATOM 2963 C CA . LEU B 1 195 ? 0.389 -24.766 -4.426 1 95.06 195 LEU B CA 1
ATOM 2964 C C . LEU B 1 195 ? -0.592 -25.672 -5.176 1 95.06 195 LEU B C 1
ATOM 2966 O O . LEU B 1 195 ? -1.808 -25.531 -5.012 1 95.06 195 LEU B O 1
ATOM 2970 N N . VAL B 1 196 ? -0.167 -26.547 -6.09 1 93.12 196 VAL B N 1
ATOM 2971 C CA . VAL B 1 196 ? -0.991 -27.391 -6.945 1 93.12 196 VAL B CA 1
ATOM 2972 C C . VAL B 1 196 ? -1.266 -28.719 -6.246 1 93.12 196 VAL B C 1
ATOM 2974 O O . VAL B 1 196 ? -2.275 -29.375 -6.52 1 93.12 196 VAL B O 1
ATOM 2977 N N . GLY B 1 197 ? -0.35 -29.156 -5.43 1 81 197 GLY B N 1
ATOM 2978 C CA . GLY B 1 197 ? -0.51 -30.453 -4.781 1 81 197 GLY B CA 1
ATOM 2979 C C . GLY B 1 197 ? -1.314 -30.375 -3.496 1 81 197 GLY B C 1
ATOM 2980 O O . GLY B 1 197 ? -1.606 -29.281 -3.002 1 81 197 GLY B O 1
#